Protein AF-A0A0B2VQC2-F1 (afdb_monomer_lite)

pLDDT: mean 72.59, std 21.67, range [23.05, 98.12]

Organism: Toxocara canis (NCBI:txid6265)

Foldseek 3Di:
DQDDPPPPDCPDPPPDDDDDDDDDDDDDDDDDDDDDDDDDDDDDDDDDDPDPDDPQDPLPFFKAWPDQVAAPPFDWDDDPNFTAGPVRDGDDPIDIAFWAWDDDVVLLVFKDWPPDWPPPVQWGDHDPITTHGFQIKTKMATDPQWHALDPVCQVVRMFMWGARGTSVHIAGDDPPPDDDDDSPRDPNDIFGWAFAQDPVPQAAAQKDWPDDQDPSQWHADPNTIIGGFQDKTKIAGDPQWAAQPVDQCRVVNIWIWTQRHDPQHTATPRVRHGPDGHGHIGHQKEAQLQVQAEPQKDWPDKDPQQVDSNDSHRDAQIKTKMFGHPQKAFPPPVQGGIWIWGMHSVYIATPVRHHADSNDHTDIDGHDDDADVVPRCVPHDDPPPPPDDPVPPDD

Radius of gyration: 39.97 Å; chains: 1; bounding box: 122×54×105 Å

Structure (mmCIF, N/CA/C/O backbone):
data_AF-A0A0B2VQC2-F1
#
_entry.id   AF-A0A0B2VQC2-F1
#
loop_
_atom_site.group_PDB
_atom_site.id
_atom_site.type_symbol
_atom_site.label_atom_id
_atom_site.label_alt_id
_atom_site.label_comp_id
_atom_site.label_asym_id
_atom_site.label_entity_id
_atom_site.label_seq_id
_atom_site.pdbx_PDB_ins_code
_atom_site.Cartn_x
_atom_site.Cartn_y
_atom_site.Cartn_z
_atom_site.occupancy
_atom_site.B_iso_or_equiv
_atom_site.auth_seq_id
_atom_site.auth_comp_id
_atom_site.auth_asym_id
_atom_site.auth_atom_id
_atom_site.pdbx_PDB_model_num
ATOM 1 N N . MET A 1 1 ? 40.693 -24.397 -49.768 1.00 46.53 1 MET A N 1
ATOM 2 C CA . MET A 1 1 ? 40.691 -25.346 -48.630 1.00 46.53 1 MET A CA 1
ATOM 3 C C . MET A 1 1 ? 39.804 -24.765 -47.538 1.00 46.53 1 MET A C 1
ATOM 5 O O . MET A 1 1 ? 39.709 -23.546 -47.478 1.00 46.53 1 MET A O 1
ATOM 9 N N . CYS A 1 2 ? 39.170 -25.588 -46.697 1.00 43.59 2 CYS A N 1
ATOM 10 C CA . CYS A 1 2 ? 38.550 -25.091 -45.464 1.00 43.59 2 CYS A CA 1
ATOM 11 C C . CYS A 1 2 ? 39.668 -24.850 -44.438 1.00 43.59 2 CYS A C 1
ATOM 13 O O . CYS A 1 2 ? 40.101 -25.791 -43.778 1.00 43.59 2 CYS A O 1
ATOM 15 N N . GLU A 1 3 ? 40.183 -23.622 -44.357 1.00 39.28 3 GLU A N 1
ATOM 16 C CA . GLU A 1 3 ? 41.076 -23.223 -43.261 1.00 39.28 3 GLU A CA 1
ATOM 17 C C . GLU A 1 3 ? 40.320 -23.218 -41.917 1.00 39.28 3 GLU A C 1
ATOM 19 O O . GLU A 1 3 ? 39.099 -23.009 -41.900 1.00 39.28 3 GLU A O 1
ATOM 24 N N . PRO A 1 4 ? 41.013 -23.434 -40.782 1.00 37.06 4 PRO A N 1
ATOM 25 C CA . PRO A 1 4 ? 40.400 -23.318 -39.466 1.00 37.06 4 PRO A CA 1
ATOM 26 C C . PRO A 1 4 ? 39.956 -21.874 -39.192 1.00 37.06 4 PRO A C 1
ATOM 28 O O . PRO A 1 4 ? 40.663 -20.909 -39.484 1.00 37.06 4 PRO A O 1
ATOM 31 N N . LEU A 1 5 ? 38.793 -21.721 -38.556 1.00 40.75 5 LEU A N 1
ATOM 32 C CA . LEU A 1 5 ? 38.150 -20.434 -38.242 1.00 40.75 5 LEU A CA 1
ATOM 33 C C . LEU A 1 5 ? 38.832 -19.659 -37.083 1.00 40.75 5 LEU A C 1
ATOM 35 O O . LEU A 1 5 ? 38.219 -18.825 -36.423 1.00 40.75 5 LEU A O 1
ATOM 39 N N . GLU A 1 6 ? 40.118 -19.916 -36.833 1.00 33.25 6 GLU A N 1
ATOM 40 C CA . GLU A 1 6 ? 40.865 -19.483 -35.642 1.00 33.25 6 GLU A CA 1
ATOM 41 C C . GLU A 1 6 ? 41.416 -18.049 -35.707 1.00 33.25 6 GLU A C 1
ATOM 43 O O . GLU A 1 6 ? 41.881 -17.521 -34.698 1.00 33.25 6 GLU A O 1
ATOM 48 N N . LYS A 1 7 ? 41.391 -17.386 -36.874 1.00 31.95 7 LYS A N 1
ATOM 49 C CA . LYS A 1 7 ? 42.066 -16.087 -37.078 1.00 31.95 7 LYS A CA 1
ATOM 50 C C . LYS A 1 7 ? 41.154 -14.938 -37.518 1.00 31.95 7 LYS A C 1
ATOM 52 O O . LYS A 1 7 ? 41.522 -14.187 -38.418 1.00 31.95 7 LYS A O 1
ATOM 57 N N . ARG A 1 8 ? 40.018 -14.755 -36.821 1.00 33.56 8 ARG A N 1
ATOM 58 C CA . ARG A 1 8 ? 39.469 -13.436 -36.385 1.00 33.56 8 ARG A CA 1
ATOM 59 C C . ARG A 1 8 ? 38.109 -13.558 -35.669 1.00 33.56 8 ARG A C 1
ATOM 61 O O . ARG A 1 8 ? 37.083 -13.192 -36.222 1.00 33.56 8 ARG A O 1
ATOM 68 N N . ILE A 1 9 ? 38.134 -14.016 -34.416 1.00 33.47 9 ILE A N 1
ATOM 69 C CA . ILE A 1 9 ? 37.363 -13.503 -33.259 1.00 33.47 9 ILE A CA 1
ATOM 70 C C . ILE A 1 9 ? 37.882 -14.282 -32.045 1.00 33.47 9 ILE A C 1
ATOM 72 O O . ILE A 1 9 ? 37.594 -15.464 -31.876 1.00 33.47 9 ILE A O 1
ATOM 76 N N . THR A 1 10 ? 38.698 -13.639 -31.208 1.00 26.30 10 THR A N 1
ATOM 77 C CA . THR A 1 10 ? 39.214 -14.270 -29.986 1.00 26.30 10 THR A CA 1
ATOM 78 C C . THR A 1 10 ? 38.143 -14.192 -28.906 1.00 26.30 10 THR A C 1
ATOM 80 O O . THR A 1 10 ? 38.109 -13.255 -28.110 1.00 26.30 10 THR A O 1
ATOM 83 N N . LEU A 1 11 ? 37.234 -15.166 -28.890 1.00 28.12 11 LEU A N 1
ATOM 84 C CA . LEU A 1 11 ? 36.237 -15.299 -27.832 1.00 28.12 11 LEU A CA 1
ATOM 85 C C . LEU A 1 11 ? 36.938 -15.886 -26.596 1.00 28.12 11 LEU A C 1
ATOM 87 O O . LEU A 1 11 ? 37.064 -17.101 -26.455 1.00 28.12 11 LEU A O 1
ATOM 91 N N . ILE A 1 12 ? 37.475 -15.005 -25.743 1.00 25.34 12 ILE A N 1
ATOM 92 C CA . ILE A 1 12 ? 38.303 -15.376 -24.586 1.00 25.34 12 ILE A CA 1
ATOM 93 C C . ILE A 1 12 ? 37.452 -16.129 -23.554 1.00 25.34 12 ILE A C 1
ATOM 95 O O . ILE A 1 12 ? 36.885 -15.544 -22.631 1.00 25.34 12 ILE A O 1
ATOM 99 N N . ARG A 1 13 ? 37.420 -17.461 -23.667 1.00 26.12 13 ARG A N 1
ATOM 100 C CA . ARG A 1 13 ? 37.120 -18.346 -22.539 1.00 26.12 13 ARG A CA 1
ATOM 101 C C . ARG A 1 13 ? 38.291 -18.297 -21.565 1.00 26.12 13 ARG A C 1
ATOM 103 O O . ARG A 1 13 ? 39.214 -19.102 -21.644 1.00 26.12 13 ARG A O 1
ATOM 110 N N . LEU A 1 14 ? 38.240 -17.348 -20.634 1.00 24.73 14 LEU A N 1
ATOM 111 C CA . LEU 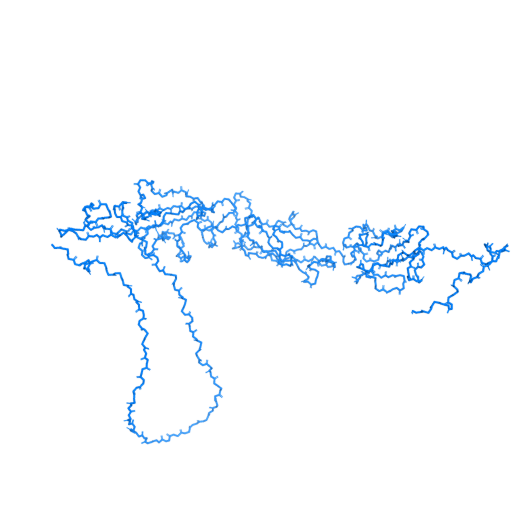A 1 14 ? 39.156 -17.275 -19.498 1.00 24.73 14 LEU A CA 1
ATOM 112 C C . LEU A 1 14 ? 38.754 -18.326 -18.446 1.00 24.73 14 LEU A C 1
ATOM 114 O O . LEU A 1 14 ? 38.288 -18.016 -17.353 1.00 24.73 14 LEU A O 1
ATOM 118 N N . SER A 1 15 ? 38.889 -19.604 -18.810 1.00 27.38 15 SER A N 1
ATOM 119 C CA . SER A 1 15 ? 38.710 -20.722 -17.887 1.00 27.38 15 SER A CA 1
ATOM 120 C C . SER A 1 15 ? 39.831 -20.696 -16.849 1.00 27.38 15 SER A C 1
ATOM 122 O O . SER A 1 15 ? 40.976 -21.025 -17.164 1.00 27.38 15 SER A O 1
ATOM 124 N N . LEU A 1 16 ? 39.501 -20.289 -15.621 1.00 26.41 16 LEU A N 1
ATOM 125 C CA . LEU A 1 16 ? 40.420 -20.267 -14.485 1.00 26.41 16 LEU A CA 1
ATOM 126 C C . LEU A 1 16 ? 40.946 -21.679 -14.192 1.00 26.41 16 LEU A C 1
ATOM 128 O O . LEU A 1 16 ? 40.259 -22.503 -13.591 1.00 26.41 16 LEU A O 1
ATOM 132 N N . ALA A 1 17 ? 42.182 -21.950 -14.609 1.00 27.72 17 ALA A N 1
ATOM 133 C CA . ALA A 1 17 ? 42.885 -23.171 -14.248 1.00 27.72 17 ALA A CA 1
ATOM 134 C C . ALA A 1 17 ? 43.242 -23.136 -12.753 1.00 27.72 17 ALA A C 1
ATOM 136 O O . ALA A 1 17 ? 43.967 -22.253 -12.291 1.00 27.72 17 ALA A O 1
ATOM 137 N N . THR A 1 18 ? 42.740 -24.106 -11.990 1.00 28.55 18 THR A N 1
ATOM 138 C CA . THR A 1 18 ? 43.023 -24.243 -10.557 1.00 28.55 18 THR A CA 1
ATOM 139 C C . THR A 1 18 ? 44.484 -24.636 -10.333 1.00 28.55 18 THR A C 1
ATOM 141 O O . THR A 1 18 ? 44.849 -25.804 -10.488 1.00 28.55 18 THR A O 1
ATOM 144 N N . PHE A 1 19 ? 45.327 -23.676 -9.948 1.00 25.75 19 PHE A N 1
ATOM 145 C CA . PHE A 1 19 ? 46.714 -23.949 -9.572 1.00 25.75 19 PHE A CA 1
ATOM 146 C C . PHE A 1 19 ? 46.778 -24.756 -8.268 1.00 25.75 19 PHE A C 1
ATOM 148 O O . PHE A 1 19 ? 46.495 -24.252 -7.182 1.00 25.75 19 PHE A O 1
ATOM 155 N N . SER A 1 20 ? 47.174 -26.025 -8.382 1.00 27.72 20 SER A N 1
ATOM 156 C CA . SER A 1 20 ? 47.435 -26.894 -7.235 1.00 27.72 20 SER A CA 1
ATOM 157 C C . SER A 1 20 ? 48.812 -26.577 -6.643 1.00 27.72 20 SER A C 1
ATOM 159 O O . SER A 1 20 ? 49.844 -26.880 -7.246 1.00 27.72 20 SER A O 1
ATOM 161 N N . ASN A 1 21 ? 48.835 -25.949 -5.465 1.00 27.73 21 ASN A N 1
ATOM 162 C CA . ASN A 1 21 ? 50.072 -25.601 -4.765 1.00 27.73 21 ASN A CA 1
ATOM 163 C C . ASN A 1 21 ? 50.772 -26.855 -4.219 1.00 27.73 21 ASN A C 1
ATOM 165 O O . ASN A 1 21 ? 50.458 -27.344 -3.134 1.00 27.73 21 ASN A O 1
ATOM 169 N N . ARG A 1 22 ? 51.771 -27.351 -4.955 1.00 29.45 22 ARG A N 1
ATOM 170 C CA . ARG A 1 22 ? 52.662 -28.427 -4.506 1.00 29.45 22 ARG A CA 1
ATOM 171 C C . ARG A 1 22 ? 53.913 -27.814 -3.868 1.00 29.45 22 ARG A C 1
ATOM 173 O O . ARG A 1 22 ? 54.792 -27.323 -4.568 1.00 29.45 22 ARG A O 1
ATOM 180 N N . ALA A 1 23 ? 53.973 -27.810 -2.538 1.00 29.50 23 ALA A N 1
ATOM 181 C CA . ALA A 1 23 ? 55.064 -27.179 -1.798 1.00 29.50 23 ALA A CA 1
ATOM 182 C C . ALA A 1 23 ? 56.398 -27.934 -1.967 1.00 29.50 23 ALA A C 1
ATOM 184 O O . ALA A 1 23 ? 56.504 -29.108 -1.610 1.00 29.50 23 ALA A O 1
ATOM 185 N N . SER A 1 24 ? 57.428 -27.232 -2.448 1.00 29.58 24 SER A N 1
ATOM 186 C CA . SER A 1 24 ? 58.813 -27.718 -2.513 1.00 29.58 24 SER A CA 1
ATOM 187 C C . SER A 1 24 ? 59.682 -27.013 -1.472 1.00 29.58 24 SER A C 1
ATOM 189 O O . SER A 1 24 ? 59.587 -25.804 -1.278 1.00 29.58 24 SER A O 1
ATOM 191 N N . ARG A 1 25 ? 60.538 -27.784 -0.793 1.00 30.53 25 ARG A N 1
ATOM 192 C CA . ARG A 1 25 ? 61.475 -27.293 0.231 1.00 30.53 25 ARG A CA 1
ATOM 193 C C . ARG A 1 25 ? 62.646 -26.530 -0.396 1.00 30.53 25 ARG A C 1
ATOM 195 O O . ARG A 1 25 ? 63.136 -26.956 -1.435 1.00 30.53 25 ARG A O 1
ATOM 202 N N . LEU A 1 26 ? 63.216 -25.574 0.342 1.00 28.75 26 LEU A N 1
ATOM 203 C CA . LEU A 1 26 ? 64.662 -25.291 0.342 1.00 28.75 26 LEU A CA 1
ATOM 204 C C . LEU A 1 26 ? 65.116 -24.756 1.721 1.00 28.75 26 LEU A C 1
ATOM 206 O O . LEU A 1 26 ? 64.278 -24.410 2.552 1.00 28.75 26 LEU A O 1
ATOM 210 N N . ARG A 1 27 ? 66.430 -24.771 1.993 1.00 28.73 27 ARG A N 1
ATOM 211 C CA . ARG A 1 27 ? 67.075 -24.453 3.290 1.00 28.73 27 ARG A CA 1
ATOM 212 C C . ARG A 1 27 ? 68.225 -23.452 3.108 1.00 28.73 27 ARG A C 1
ATOM 214 O O . ARG A 1 27 ? 69.089 -23.741 2.288 1.00 28.73 27 ARG A O 1
ATOM 221 N N . SER A 1 28 ? 68.311 -22.447 3.987 1.00 28.62 28 SER A N 1
ATOM 222 C CA . SER A 1 28 ? 69.537 -21.818 4.553 1.00 28.62 28 SER A CA 1
ATOM 223 C C . SER A 1 28 ? 69.089 -20.628 5.438 1.00 28.62 28 SER A C 1
ATOM 225 O O . SER A 1 28 ? 68.197 -19.900 5.019 1.00 28.62 28 SER A O 1
ATOM 227 N N . ASN A 1 29 ? 69.470 -20.452 6.714 1.00 28.27 29 ASN A N 1
ATOM 228 C CA . ASN A 1 29 ? 70.804 -20.174 7.294 1.00 28.27 29 ASN A CA 1
ATOM 229 C C . ASN A 1 29 ? 71.507 -18.986 6.595 1.00 28.27 29 ASN A C 1
ATOM 231 O O . ASN A 1 29 ? 71.679 -19.054 5.386 1.00 28.27 29 ASN A O 1
ATOM 235 N N . SER A 1 30 ? 71.986 -17.916 7.243 1.00 28.38 30 SER A N 1
ATOM 236 C CA . SER A 1 30 ? 71.897 -17.383 8.631 1.00 28.38 30 SER A CA 1
ATOM 237 C C . SER A 1 30 ? 72.201 -15.846 8.556 1.00 28.38 30 SER A C 1
ATOM 239 O O . SER A 1 30 ? 72.218 -15.332 7.442 1.00 28.38 30 SER A O 1
ATOM 241 N N . SER A 1 31 ? 72.383 -14.984 9.573 1.00 29.36 31 SER A N 1
ATOM 242 C CA . SER A 1 31 ? 72.732 -15.057 11.013 1.00 29.36 31 SER A CA 1
ATOM 243 C C . SER A 1 31 ? 72.153 -13.833 11.786 1.00 29.36 31 SER A C 1
ATOM 245 O O . SER A 1 31 ? 71.385 -13.064 11.218 1.00 29.36 31 SER A O 1
ATOM 247 N N . GLY A 1 32 ? 72.542 -13.626 13.057 1.00 25.83 32 GLY A N 1
ATOM 248 C CA . GLY A 1 32 ? 72.422 -12.349 13.805 1.00 25.83 32 GLY A CA 1
ATOM 249 C C . GLY A 1 32 ? 73.805 -11.865 14.302 1.00 25.83 32 GLY A C 1
ATOM 250 O O . GLY A 1 32 ? 74.789 -12.301 13.696 1.00 25.83 32 GLY A O 1
ATOM 251 N N . PRO A 1 33 ? 73.931 -11.093 15.412 1.00 42.84 33 PRO A N 1
ATOM 252 C CA . PRO A 1 33 ? 72.886 -10.532 16.296 1.00 42.84 33 PRO A CA 1
ATOM 253 C C . PRO A 1 33 ? 73.095 -9.037 16.699 1.00 42.84 33 PRO A C 1
ATOM 255 O O . PRO A 1 33 ? 74.080 -8.430 16.300 1.00 42.84 33 PRO A O 1
ATOM 258 N N . GLU A 1 34 ? 72.170 -8.462 17.493 1.00 30.25 34 GLU A N 1
ATOM 259 C CA . GLU A 1 34 ? 72.395 -7.726 18.777 1.00 30.25 34 GLU A CA 1
ATOM 260 C C . GLU A 1 34 ? 71.285 -6.699 19.143 1.00 30.25 34 GLU A C 1
ATOM 262 O O . GLU A 1 34 ? 70.706 -6.055 18.279 1.00 30.25 34 GLU A O 1
ATOM 267 N N . HIS A 1 35 ? 70.996 -6.624 20.456 1.00 28.98 35 HIS A N 1
ATOM 268 C CA . HIS A 1 35 ? 70.460 -5.539 21.320 1.00 28.98 35 HIS A CA 1
ATOM 269 C C . HIS A 1 35 ? 69.568 -4.379 20.771 1.00 28.98 35 HIS A C 1
ATOM 271 O O . HIS A 1 35 ? 69.872 -3.765 19.761 1.00 28.98 35 HIS A O 1
ATOM 277 N N . ALA A 1 36 ? 68.516 -3.902 21.471 1.00 27.64 36 ALA A N 1
ATOM 278 C CA . ALA A 1 36 ? 67.861 -4.346 22.719 1.00 27.64 36 ALA A CA 1
ATOM 279 C C . ALA A 1 36 ? 66.453 -3.710 22.931 1.00 27.64 36 ALA A C 1
ATOM 281 O O . ALA A 1 36 ? 66.134 -2.686 22.343 1.00 27.64 36 ALA A O 1
ATOM 282 N N . ALA A 1 37 ? 65.665 -4.325 23.829 1.00 26.16 37 ALA A N 1
ATOM 283 C CA . ALA A 1 37 ? 64.575 -3.788 24.674 1.00 26.16 37 ALA A CA 1
ATOM 284 C C . ALA A 1 37 ? 63.569 -2.724 24.147 1.00 26.16 37 ALA A C 1
ATOM 286 O O . ALA A 1 37 ? 63.896 -1.547 24.043 1.00 26.16 37 ALA A O 1
ATOM 287 N N . SER A 1 38 ? 62.276 -3.091 24.096 1.00 27.62 38 SER A N 1
ATOM 288 C CA . SER A 1 38 ? 61.231 -2.479 24.955 1.00 27.62 38 SER A CA 1
ATOM 289 C C . SER A 1 38 ? 59.932 -3.316 24.968 1.00 27.62 38 SER A C 1
ATOM 291 O O . SER A 1 38 ? 59.744 -4.181 24.115 1.00 27.62 38 SER A O 1
ATOM 293 N N . THR A 1 39 ? 59.045 -3.081 25.941 1.00 27.80 39 THR A N 1
ATOM 294 C CA . THR A 1 39 ? 57.808 -3.847 26.210 1.00 27.80 39 THR A CA 1
ATOM 295 C C . THR A 1 39 ? 56.524 -3.083 25.883 1.00 27.80 39 THR A C 1
ATOM 297 O O . THR A 1 39 ? 56.378 -1.936 26.302 1.00 27.80 39 THR A O 1
ATOM 300 N N . SER A 1 40 ? 55.537 -3.747 25.271 1.00 28.86 40 SER A N 1
ATOM 301 C CA . SER A 1 40 ? 54.116 -3.706 25.695 1.00 28.86 40 SER A CA 1
ATOM 302 C C . SER A 1 40 ? 53.237 -4.651 24.857 1.00 28.86 40 SER A C 1
ATOM 304 O O . SER A 1 40 ? 53.649 -5.144 23.806 1.00 28.86 40 SER A O 1
ATOM 306 N N . ASP A 1 41 ? 52.059 -4.964 25.392 1.00 29.11 41 ASP A N 1
ATOM 307 C CA . ASP A 1 41 ? 51.237 -6.123 25.038 1.00 29.11 41 ASP A CA 1
ATOM 308 C C . ASP A 1 41 ? 50.425 -6.006 23.735 1.00 29.11 41 ASP A C 1
ATOM 310 O O . ASP A 1 41 ? 49.948 -4.939 23.346 1.00 29.11 41 ASP A O 1
ATOM 314 N N . GLN A 1 42 ? 50.171 -7.159 23.107 1.00 29.03 42 GLN A N 1
ATOM 315 C CA . GLN A 1 42 ? 49.100 -7.316 22.116 1.00 29.03 42 GLN A CA 1
ATOM 316 C C . GLN A 1 42 ? 47.743 -7.500 22.812 1.00 29.03 42 GLN A C 1
ATOM 318 O O . GLN A 1 42 ? 47.654 -8.157 23.849 1.00 29.03 42 GLN A O 1
ATOM 323 N N . PRO A 1 43 ? 46.653 -7.052 22.172 1.00 29.67 43 PRO A N 1
ATOM 324 C CA . PRO A 1 43 ? 45.644 -8.041 21.764 1.00 29.67 43 PRO A CA 1
ATOM 325 C C . PRO A 1 43 ? 45.653 -8.309 20.254 1.00 29.67 43 PRO A C 1
ATOM 327 O O . PRO A 1 43 ? 45.940 -7.428 19.445 1.00 29.67 43 PRO A O 1
ATOM 330 N N . ALA A 1 44 ? 45.330 -9.541 19.856 1.00 26.09 44 ALA A N 1
ATOM 331 C CA . ALA A 1 44 ? 45.391 -9.961 18.458 1.00 26.09 44 ALA A CA 1
ATOM 332 C C . ALA A 1 44 ? 44.229 -9.407 17.608 1.00 26.09 44 ALA A C 1
ATOM 334 O O . ALA A 1 44 ? 43.056 -9.578 17.939 1.00 26.09 44 ALA A O 1
ATOM 335 N N . LEU A 1 45 ? 44.562 -8.828 16.451 1.00 27.38 45 LEU A N 1
ATOM 336 C CA . LEU A 1 45 ? 43.614 -8.539 15.372 1.00 27.38 45 LEU A CA 1
ATOM 337 C C . LEU A 1 45 ? 43.315 -9.829 14.580 1.00 27.38 45 LEU A C 1
ATOM 339 O O . LEU A 1 45 ? 44.248 -10.401 14.010 1.00 27.38 45 LEU A O 1
ATOM 343 N N . PRO A 1 46 ? 42.051 -10.286 14.479 1.00 30.42 46 PRO A N 1
ATOM 344 C CA . PRO A 1 46 ? 41.702 -11.420 13.629 1.00 30.42 46 PRO A CA 1
ATOM 345 C C . PRO A 1 46 ? 41.783 -11.015 12.151 1.00 30.42 46 PRO A C 1
ATOM 347 O O . PRO A 1 46 ? 40.963 -10.247 11.643 1.00 30.42 46 PRO A O 1
ATOM 350 N N . SER A 1 47 ? 42.789 -11.533 11.449 1.00 27.31 47 SER A N 1
ATOM 351 C CA . SER A 1 47 ? 42.942 -11.356 10.007 1.00 27.31 47 SER A CA 1
ATOM 352 C C . SER A 1 47 ? 41.954 -12.231 9.220 1.00 27.31 47 SER A C 1
ATOM 354 O O . SER A 1 47 ? 41.509 -13.277 9.685 1.00 27.31 47 SER A O 1
ATOM 356 N N . GLY A 1 48 ? 41.627 -11.815 7.991 1.00 28.59 48 GLY A N 1
ATOM 357 C CA . GLY A 1 48 ? 40.968 -12.692 7.017 1.00 28.59 48 GLY A CA 1
ATOM 358 C C . GLY A 1 48 ? 39.438 -12.768 7.074 1.00 28.59 48 GLY A C 1
ATOM 359 O O . GLY A 1 48 ? 38.878 -13.858 7.158 1.00 28.59 48 GLY A O 1
ATOM 360 N N . ARG A 1 49 ? 38.735 -11.644 6.859 1.00 25.69 49 ARG A N 1
ATOM 361 C CA . ARG A 1 49 ? 37.460 -11.737 6.122 1.00 25.69 49 ARG A CA 1
ATOM 362 C C . ARG A 1 49 ? 37.788 -12.019 4.651 1.00 25.69 49 ARG A C 1
ATOM 364 O O . ARG A 1 49 ? 38.476 -11.189 4.054 1.00 25.69 49 ARG A O 1
ATOM 371 N N . PRO A 1 50 ? 37.304 -13.112 4.036 1.00 25.23 50 PRO A N 1
ATOM 372 C CA . PRO A 1 50 ? 37.361 -13.234 2.589 1.00 25.23 50 PRO A CA 1
ATOM 373 C C . PRO A 1 50 ? 36.460 -12.154 1.987 1.00 25.23 50 PRO A C 1
ATOM 375 O O . PRO A 1 50 ? 35.264 -12.094 2.280 1.00 25.23 50 PRO A O 1
ATOM 378 N N . THR A 1 51 ? 37.020 -11.290 1.142 1.00 26.98 51 THR A N 1
ATOM 379 C CA . THR A 1 51 ? 36.216 -10.443 0.263 1.00 26.98 51 THR A CA 1
ATOM 380 C C . THR A 1 51 ? 35.434 -11.355 -0.671 1.00 26.98 51 THR A C 1
ATOM 382 O O . THR A 1 51 ? 35.991 -11.961 -1.585 1.00 26.98 51 THR A O 1
ATOM 385 N N . SER A 1 52 ? 34.128 -11.464 -0.432 1.00 23.84 52 SER A N 1
ATOM 386 C CA . SER A 1 52 ? 33.205 -12.096 -1.364 1.00 23.84 52 SER A CA 1
ATOM 387 C C . SER A 1 52 ? 33.223 -11.299 -2.665 1.00 23.84 52 SER A C 1
ATOM 389 O O . SER A 1 52 ? 32.561 -10.263 -2.771 1.00 23.84 52 SER A O 1
ATOM 391 N N . PHE A 1 53 ? 34.003 -11.761 -3.643 1.00 25.62 53 PHE A N 1
ATOM 392 C CA . PHE A 1 53 ? 33.903 -11.258 -5.003 1.00 25.62 53 PHE A CA 1
ATOM 393 C C . PHE A 1 53 ? 32.464 -11.482 -5.452 1.00 25.62 53 PHE A C 1
ATOM 395 O O . PHE A 1 53 ? 32.023 -12.622 -5.604 1.00 25.62 53 PHE A O 1
ATOM 402 N N . LEU A 1 54 ? 31.726 -10.384 -5.620 1.00 27.52 54 LEU A N 1
ATOM 403 C CA . LEU A 1 54 ? 30.441 -10.416 -6.294 1.00 27.52 54 LEU A CA 1
ATOM 404 C C . LEU A 1 54 ? 30.699 -11.019 -7.672 1.00 27.52 54 LEU A C 1
ATOM 406 O O . LEU A 1 54 ? 31.441 -10.444 -8.472 1.00 27.52 54 LEU A O 1
ATOM 410 N N . ALA A 1 55 ? 30.123 -12.192 -7.925 1.00 23.05 55 ALA A N 1
ATOM 411 C CA . ALA A 1 55 ? 30.109 -12.750 -9.261 1.00 23.05 55 ALA A CA 1
ATOM 412 C C . ALA A 1 55 ? 29.372 -11.743 -10.147 1.00 23.05 55 ALA A C 1
ATOM 414 O O . ALA A 1 55 ? 28.164 -11.543 -9.997 1.00 23.05 55 ALA A O 1
ATOM 415 N N . TYR A 1 56 ? 30.112 -11.072 -11.032 1.00 28.66 56 TYR A N 1
ATOM 416 C CA . TYR A 1 56 ? 29.497 -10.292 -12.096 1.00 28.66 56 TYR A CA 1
ATOM 417 C C . TYR A 1 56 ? 28.547 -11.235 -12.848 1.00 28.66 56 TYR A C 1
ATOM 419 O O . TYR A 1 56 ? 28.971 -12.349 -13.177 1.00 28.66 56 TYR A O 1
ATOM 427 N N . PRO A 1 57 ? 27.285 -10.843 -13.104 1.00 33.53 57 PRO A N 1
ATOM 428 C CA . PRO A 1 57 ? 26.411 -11.649 -13.947 1.00 33.53 57 PRO A CA 1
ATOM 429 C C . PRO A 1 57 ? 27.118 -11.868 -15.285 1.00 33.53 57 PRO A C 1
ATOM 431 O O . PRO A 1 57 ? 27.728 -10.929 -15.806 1.00 33.53 57 PRO A O 1
ATOM 434 N N . GLU A 1 58 ? 27.090 -13.100 -15.807 1.00 33.06 58 GLU A N 1
ATOM 435 C CA . GLU A 1 58 ? 27.843 -13.443 -17.016 1.00 33.06 58 GLU A CA 1
ATOM 436 C C . GLU A 1 58 ? 27.536 -12.432 -18.122 1.00 33.06 58 GLU A C 1
ATOM 438 O O . GLU A 1 58 ? 26.374 -12.241 -18.500 1.00 33.06 58 GLU A O 1
ATOM 443 N N . ALA A 1 59 ? 28.588 -11.755 -18.600 1.00 36.25 59 ALA A N 1
ATOM 444 C CA . ALA A 1 59 ? 28.482 -10.665 -19.558 1.00 36.25 59 ALA A CA 1
ATOM 445 C C . ALA A 1 59 ? 27.888 -11.204 -20.862 1.00 36.25 59 ALA A C 1
ATOM 447 O O . ALA A 1 59 ? 28.588 -11.736 -21.723 1.00 36.25 59 ALA A O 1
ATOM 448 N N . SER A 1 60 ? 26.565 -11.111 -20.965 1.00 47.09 60 SER A N 1
ATOM 449 C CA . SER A 1 60 ? 25.786 -11.738 -22.021 1.00 47.09 60 SER A CA 1
ATOM 450 C C . SER A 1 60 ? 26.122 -11.041 -23.330 1.00 47.09 60 SER A C 1
ATOM 452 O O . SER A 1 60 ? 25.683 -9.924 -23.569 1.00 47.09 60 SER A O 1
ATOM 454 N N . PHE A 1 61 ? 26.961 -11.671 -24.151 1.00 54.75 61 PHE A N 1
ATOM 455 C CA . PHE A 1 61 ? 27.500 -11.073 -25.369 1.00 54.75 61 PHE A CA 1
ATOM 456 C C . PHE A 1 61 ? 26.388 -10.870 -26.410 1.00 54.75 61 PHE A C 1
ATOM 458 O O . PHE A 1 61 ? 26.005 -11.794 -27.129 1.00 54.75 61 PHE A O 1
ATOM 465 N N . VAL A 1 62 ? 25.862 -9.647 -26.494 1.00 68.94 62 VAL A N 1
ATOM 466 C CA . VAL A 1 62 ? 24.678 -9.316 -27.289 1.00 68.94 62 VAL A CA 1
ATOM 467 C C . VAL A 1 62 ? 25.064 -9.075 -28.759 1.00 68.94 62 VAL A C 1
ATOM 469 O O . VAL A 1 62 ? 25.382 -7.960 -29.187 1.00 68.94 62 VAL A O 1
ATOM 472 N N . TYR A 1 63 ? 25.064 -10.161 -29.538 1.00 69.44 63 TYR A N 1
ATOM 473 C CA . TYR A 1 63 ? 25.358 -10.183 -30.975 1.00 69.44 63 TYR A CA 1
ATOM 474 C C . TYR A 1 63 ? 24.262 -10.907 -31.773 1.00 69.44 63 TYR A C 1
ATOM 476 O O . TYR A 1 63 ? 23.583 -11.808 -31.274 1.00 69.44 63 TYR A O 1
ATOM 484 N N . TYR A 1 64 ? 24.131 -10.537 -33.044 1.00 72.62 64 TYR A N 1
ATOM 485 C CA . TYR A 1 64 ? 23.245 -11.167 -34.025 1.00 72.62 64 TYR A CA 1
ATOM 486 C C . TYR A 1 64 ? 23.981 -11.368 -35.360 1.00 72.62 64 TYR A C 1
ATOM 488 O O . TYR A 1 64 ? 25.045 -10.784 -35.574 1.00 72.62 64 TYR A O 1
ATOM 496 N N . PHE A 1 65 ? 23.439 -12.188 -36.261 1.00 70.31 65 PHE A N 1
ATOM 497 C CA . PHE A 1 65 ? 24.027 -12.414 -37.585 1.00 70.31 65 PHE A CA 1
ATOM 498 C C . PHE A 1 65 ? 23.511 -11.403 -38.617 1.00 70.31 65 PHE A C 1
ATOM 500 O O . PHE A 1 65 ? 22.322 -11.098 -38.659 1.00 70.31 65 PHE A O 1
ATOM 507 N N . GLU A 1 66 ? 24.404 -10.899 -39.474 1.00 68.81 66 GLU A N 1
ATOM 508 C CA . GLU A 1 66 ? 24.058 -9.952 -40.549 1.00 68.81 66 GLU A CA 1
ATOM 509 C C . GLU A 1 66 ? 23.028 -10.532 -41.545 1.00 68.81 66 GLU A C 1
ATOM 511 O O . GLU A 1 66 ? 22.180 -9.788 -42.037 1.00 68.81 66 GLU A O 1
ATOM 516 N N . ASN A 1 67 ? 23.032 -11.856 -41.770 1.00 64.62 67 ASN A N 1
ATOM 517 C CA . ASN A 1 67 ? 21.917 -12.583 -42.388 1.00 64.62 67 ASN A CA 1
ATOM 518 C C . ASN A 1 67 ? 21.026 -13.224 -41.299 1.00 64.62 67 ASN A C 1
ATOM 520 O O . ASN A 1 67 ? 21.511 -13.998 -40.475 1.00 64.62 67 ASN A O 1
ATOM 524 N N . GLY A 1 68 ? 19.721 -12.935 -41.335 1.00 60.94 68 GLY A N 1
ATOM 525 C CA . GLY A 1 68 ? 18.712 -13.439 -40.396 1.00 60.94 68 GLY A CA 1
ATOM 526 C C . GLY A 1 68 ? 18.291 -14.905 -40.570 1.00 60.94 68 GLY A C 1
ATOM 527 O O . GLY A 1 68 ? 17.506 -15.381 -39.750 1.00 60.94 68 GLY A O 1
ATOM 528 N N . ASP A 1 69 ? 18.796 -15.611 -41.588 1.00 62.50 69 ASP A N 1
ATOM 529 C CA . ASP A 1 69 ? 18.652 -17.072 -41.721 1.00 62.50 69 ASP A CA 1
ATOM 530 C C . ASP A 1 69 ? 19.550 -17.844 -40.731 1.00 62.50 69 ASP A C 1
ATOM 532 O O . ASP A 1 69 ? 19.325 -19.024 -40.461 1.00 62.50 69 ASP A O 1
ATOM 536 N N . TYR A 1 70 ? 20.570 -17.180 -40.175 1.00 65.00 70 TYR A N 1
ATOM 537 C CA . TYR A 1 70 ? 21.558 -17.786 -39.286 1.00 65.00 70 TYR A CA 1
ATOM 538 C C . TYR A 1 70 ? 21.127 -17.725 -37.817 1.00 65.00 70 TYR A C 1
ATOM 540 O O . TYR A 1 70 ? 20.508 -16.760 -37.357 1.00 65.00 70 TYR A O 1
ATOM 548 N N . THR A 1 71 ? 21.503 -18.743 -37.041 1.00 65.25 71 THR A N 1
ATOM 549 C CA . THR A 1 71 ? 21.164 -18.831 -35.610 1.00 65.25 71 THR A CA 1
ATOM 550 C C . THR A 1 71 ? 22.353 -19.268 -34.754 1.00 65.25 71 THR A C 1
ATOM 552 O O . THR A 1 71 ? 23.256 -19.973 -35.206 1.00 65.25 71 THR A O 1
ATOM 555 N N . ASN A 1 72 ? 22.391 -18.822 -33.496 1.00 66.44 72 ASN A N 1
ATOM 556 C CA . ASN A 1 72 ? 23.459 -19.194 -32.571 1.00 66.44 72 ASN A CA 1
ATOM 557 C C . ASN A 1 72 ? 23.469 -20.717 -32.337 1.00 66.44 72 ASN A C 1
ATOM 559 O O . ASN A 1 72 ? 22.433 -21.303 -32.032 1.00 66.44 72 ASN A O 1
ATOM 563 N N . GLY A 1 73 ? 24.638 -21.348 -32.471 1.00 66.44 73 GLY A N 1
ATOM 564 C CA . GLY A 1 73 ? 24.786 -22.808 -32.414 1.00 66.44 73 GLY A CA 1
ATOM 565 C C . GLY A 1 73 ? 24.535 -23.550 -33.737 1.00 66.44 73 GLY A C 1
ATOM 566 O O . GLY A 1 73 ? 24.551 -24.779 -33.740 1.00 66.44 73 GLY A O 1
ATOM 567 N N . GLN A 1 74 ? 24.330 -22.847 -34.859 1.00 69.19 74 GLN A N 1
ATOM 568 C CA . GLN A 1 74 ? 24.203 -23.460 -36.187 1.00 69.19 74 GLN A CA 1
ATOM 569 C C . GLN A 1 74 ? 25.420 -24.330 -36.545 1.00 69.19 74 GLN A C 1
ATOM 571 O O . GLN A 1 74 ? 26.567 -23.887 -36.503 1.00 69.19 74 GLN A O 1
ATOM 576 N N . ILE A 1 75 ? 25.151 -25.572 -36.954 1.00 70.56 75 ILE A N 1
ATOM 577 C CA . ILE A 1 75 ? 26.175 -26.525 -37.397 1.00 70.56 75 ILE A CA 1
ATOM 578 C C . ILE A 1 75 ? 26.484 -26.278 -38.878 1.00 70.56 75 ILE A C 1
ATOM 580 O O . ILE A 1 75 ? 25.577 -26.297 -39.713 1.00 70.56 75 ILE A O 1
ATOM 584 N N . LEU A 1 76 ? 27.767 -26.094 -39.200 1.00 73.94 76 LEU A N 1
ATOM 585 C CA . LEU A 1 76 ? 28.273 -25.993 -40.570 1.00 73.94 76 LEU A CA 1
ATOM 586 C C . LEU A 1 76 ? 29.141 -27.210 -40.915 1.00 73.94 76 LEU A C 1
ATOM 588 O O . LEU A 1 76 ? 29.998 -27.617 -40.133 1.00 73.94 76 LEU A O 1
ATOM 592 N N . THR A 1 77 ? 28.953 -27.763 -42.112 1.00 77.69 77 THR A N 1
ATOM 593 C CA . THR A 1 77 ? 29.721 -28.903 -42.637 1.00 77.69 77 THR A CA 1
ATOM 594 C C . THR A 1 77 ? 30.637 -28.432 -43.763 1.00 77.69 77 THR A C 1
ATOM 596 O O . THR A 1 77 ? 30.160 -27.839 -44.727 1.00 77.69 77 THR A O 1
ATOM 599 N N . CYS A 1 78 ? 31.943 -28.705 -43.698 1.00 78.88 78 CYS A N 1
ATOM 600 C CA . CYS A 1 78 ? 32.824 -28.484 -44.850 1.00 78.88 78 CYS A CA 1
ATOM 601 C C . CYS A 1 78 ? 32.622 -29.604 -45.890 1.00 78.88 78 CYS A C 1
ATOM 603 O O . CYS A 1 78 ? 32.832 -30.780 -45.592 1.00 78.88 78 CYS A O 1
ATOM 605 N N . ARG A 1 79 ? 32.241 -29.247 -47.122 1.00 80.12 79 ARG A N 1
ATOM 606 C CA . ARG A 1 79 ? 32.130 -30.149 -48.284 1.00 80.12 79 ARG A CA 1
ATOM 607 C C . ARG A 1 79 ? 32.787 -29.502 -49.499 1.00 80.12 79 ARG A C 1
ATOM 609 O O . ARG A 1 79 ? 32.562 -28.328 -49.775 1.00 80.12 79 ARG A O 1
ATOM 616 N N . HIS A 1 80 ? 33.621 -30.254 -50.220 1.00 83.25 80 HIS A N 1
ATOM 617 C CA . HIS A 1 80 ? 34.361 -29.770 -51.400 1.00 83.25 80 HIS A CA 1
ATOM 618 C C . HIS A 1 80 ? 35.118 -28.440 -51.170 1.00 83.25 80 HIS A C 1
ATOM 620 O O . HIS A 1 80 ? 35.186 -27.580 -52.045 1.00 83.25 80 HIS A O 1
ATOM 626 N N . GLY A 1 81 ? 35.672 -28.251 -49.964 1.00 78.75 81 GLY A N 1
ATOM 627 C CA . GLY A 1 81 ? 36.419 -27.044 -49.593 1.00 78.75 81 GLY A CA 1
ATOM 628 C C . GLY A 1 81 ? 35.570 -25.790 -49.343 1.00 78.75 81 GLY A C 1
ATOM 629 O O . GLY A 1 81 ? 36.146 -24.708 -49.252 1.00 78.75 81 GLY A O 1
ATOM 630 N N . LYS A 1 82 ? 34.243 -25.932 -49.231 1.00 80.81 82 LYS A N 1
ATOM 631 C CA . LYS A 1 82 ? 33.262 -24.878 -48.932 1.00 80.81 82 LYS A CA 1
ATOM 632 C C . LYS A 1 82 ? 32.480 -25.240 -47.664 1.00 80.81 82 LYS A C 1
ATOM 634 O O . LYS A 1 82 ? 32.182 -26.414 -47.446 1.00 80.81 82 LYS A O 1
ATOM 639 N N . TRP A 1 83 ? 32.120 -24.256 -46.844 1.00 78.62 83 TRP A N 1
ATOM 640 C CA . TRP A 1 83 ? 31.208 -24.466 -45.713 1.00 78.62 83 TRP A CA 1
ATOM 641 C C . TRP A 1 83 ? 29.758 -24.558 -46.205 1.00 78.62 83 TRP A C 1
ATOM 643 O O . TRP A 1 83 ? 29.376 -23.855 -47.140 1.00 78.62 83 TRP A O 1
ATOM 653 N N . ARG A 1 84 ? 28.956 -25.439 -45.599 1.00 78.69 84 ARG A N 1
ATOM 654 C CA . ARG A 1 84 ? 27.536 -25.639 -45.922 1.00 78.69 84 ARG A CA 1
ATOM 655 C C . ARG A 1 84 ? 26.671 -25.740 -44.673 1.00 78.69 84 ARG A C 1
ATOM 657 O O . ARG A 1 84 ? 27.129 -26.267 -43.659 1.00 78.69 84 ARG A O 1
ATOM 664 N N . ASN A 1 85 ? 25.432 -25.261 -44.747 1.00 72.50 85 ASN A N 1
ATOM 665 C CA . ASN A 1 85 ? 24.454 -25.395 -43.663 1.00 72.50 85 ASN A CA 1
ATOM 666 C C . ASN A 1 85 ? 23.745 -26.765 -43.666 1.00 72.50 85 ASN A C 1
ATOM 668 O O . ASN A 1 85 ? 24.050 -27.650 -44.466 1.00 72.50 85 ASN A O 1
ATOM 672 N N . GLN A 1 86 ? 22.773 -26.932 -42.764 1.00 72.56 86 GLN A N 1
ATOM 673 C CA . GLN A 1 86 ? 21.971 -28.155 -42.614 1.00 72.56 86 GLN A CA 1
ATOM 674 C C . GLN A 1 86 ? 21.068 -28.470 -43.827 1.00 72.56 86 GLN A C 1
ATOM 676 O O . GLN A 1 86 ? 20.558 -29.582 -43.930 1.00 72.56 86 GLN A O 1
ATOM 681 N N . HIS A 1 87 ? 20.907 -27.529 -44.763 1.00 74.62 87 HIS A N 1
ATOM 682 C CA . HIS A 1 87 ? 20.183 -27.693 -46.029 1.00 74.62 87 HIS A CA 1
ATOM 683 C C . HIS A 1 87 ? 21.131 -27.838 -47.241 1.00 74.62 87 HIS A C 1
ATOM 685 O O . HIS A 1 87 ? 20.701 -27.701 -48.382 1.00 74.62 87 HIS A O 1
ATOM 691 N N . ASP A 1 88 ? 22.424 -28.096 -46.997 1.00 75.31 88 ASP A N 1
ATOM 692 C CA . ASP A 1 88 ? 23.513 -28.186 -47.988 1.00 75.31 88 ASP A CA 1
ATOM 693 C C . ASP A 1 88 ? 23.712 -26.929 -48.868 1.00 75.31 88 ASP A C 1
ATOM 695 O O . ASP A 1 88 ? 24.403 -26.970 -49.887 1.00 75.31 88 ASP A O 1
ATOM 699 N N . VAL A 1 89 ? 23.173 -25.775 -48.461 1.00 75.44 89 VAL A N 1
ATOM 700 C CA . VAL A 1 89 ? 23.454 -24.490 -49.122 1.00 75.44 89 VAL A CA 1
ATOM 701 C C . VAL A 1 89 ? 24.880 -24.059 -48.783 1.00 75.44 89 VAL A C 1
ATOM 703 O O . VAL A 1 89 ? 25.324 -24.217 -47.647 1.00 75.44 89 VAL A O 1
ATOM 706 N N . GLU A 1 90 ? 25.607 -23.524 -49.766 1.00 77.69 90 GLU A N 1
ATOM 707 C CA . GLU A 1 90 ? 26.954 -22.980 -49.575 1.00 77.69 90 GLU A CA 1
ATOM 708 C C . GLU A 1 90 ? 26.924 -21.660 -48.801 1.00 77.69 90 GLU A C 1
ATOM 710 O O . GLU A 1 90 ? 26.409 -20.655 -49.288 1.00 77.69 90 GLU A O 1
ATOM 715 N N . GLU A 1 91 ? 27.537 -21.667 -47.621 1.00 69.75 91 GLU A N 1
ATOM 716 C CA . GLU A 1 91 ? 27.549 -20.534 -46.704 1.00 69.75 91 GLU A CA 1
ATOM 717 C C . GLU A 1 91 ? 28.863 -19.757 -46.793 1.00 69.75 91 GLU A C 1
ATOM 719 O O . GLU A 1 91 ? 29.965 -20.317 -46.773 1.00 69.75 91 GLU A O 1
ATOM 724 N N . LYS A 1 92 ? 28.741 -18.430 -46.846 1.00 65.56 92 LYS A N 1
ATOM 725 C CA . LYS A 1 92 ? 29.868 -17.503 -46.683 1.00 65.56 92 LYS A CA 1
ATOM 726 C C . LYS A 1 92 ? 30.072 -17.222 -45.186 1.00 65.56 92 LYS A C 1
ATOM 728 O O . LYS A 1 92 ? 29.132 -17.394 -44.416 1.00 65.56 92 LYS A O 1
ATOM 733 N N . PRO A 1 93 ? 31.260 -16.770 -44.741 1.00 61.44 93 PRO A N 1
ATOM 734 C CA . PRO A 1 93 ? 31.480 -16.435 -43.334 1.00 61.44 93 PRO A CA 1
ATOM 735 C C . PRO A 1 93 ? 30.502 -15.350 -42.856 1.00 61.44 93 PRO A C 1
ATOM 737 O O . PRO A 1 93 ? 30.642 -14.178 -43.211 1.00 61.44 93 PRO A O 1
ATOM 740 N N . ALA A 1 94 ? 29.497 -15.743 -42.072 1.00 63.66 94 ALA A N 1
ATOM 741 C CA . ALA A 1 94 ? 28.497 -14.820 -41.559 1.00 63.66 94 ALA A CA 1
ATOM 742 C C . ALA A 1 94 ? 29.100 -13.900 -40.497 1.00 63.66 94 ALA A C 1
ATOM 744 O O . ALA A 1 94 ? 29.799 -14.328 -39.578 1.00 63.66 94 ALA A O 1
ATOM 745 N N . LYS A 1 95 ? 28.814 -12.609 -40.629 1.00 70.94 95 LYS A N 1
ATOM 746 C CA . LYS A 1 95 ? 29.359 -11.572 -39.763 1.00 70.94 95 LYS A CA 1
ATOM 747 C C . LYS A 1 95 ? 28.471 -11.391 -38.535 1.00 70.94 95 LYS A C 1
ATOM 749 O O . LYS A 1 95 ? 27.298 -11.031 -38.653 1.00 70.94 95 LYS A O 1
ATOM 754 N N . CYS A 1 96 ? 29.049 -11.603 -37.357 1.00 74.81 96 CYS A N 1
ATOM 755 C CA . CYS A 1 96 ? 28.418 -11.250 -36.090 1.00 74.81 96 CYS A CA 1
ATOM 756 C C . CYS A 1 96 ? 28.462 -9.728 -35.900 1.00 74.81 96 CYS A C 1
ATOM 758 O O . CYS A 1 96 ? 29.536 -9.126 -35.868 1.00 74.81 96 CYS A O 1
ATOM 760 N N . MET A 1 97 ? 27.294 -9.112 -35.754 1.00 81.69 97 MET A N 1
ATOM 761 C CA . MET A 1 97 ? 27.115 -7.677 -35.558 1.00 81.69 97 MET A CA 1
ATOM 762 C C . MET A 1 97 ? 26.687 -7.393 -34.109 1.00 81.69 97 MET A C 1
ATOM 764 O O . MET A 1 97 ? 25.859 -8.131 -33.566 1.00 81.69 97 MET A O 1
ATOM 768 N N . PRO A 1 98 ? 27.240 -6.359 -33.446 1.00 82.38 98 PRO A N 1
ATOM 769 C CA . PRO A 1 98 ? 26.813 -5.979 -32.106 1.00 82.38 98 PRO A CA 1
ATOM 770 C C . PRO A 1 98 ? 25.408 -5.373 -32.161 1.00 82.38 98 PRO A C 1
ATOM 772 O O . PRO A 1 98 ? 25.114 -4.509 -32.992 1.00 82.38 98 PRO A O 1
ATOM 775 N N . GLY A 1 99 ? 24.540 -5.804 -31.253 1.00 83.69 99 GLY A N 1
ATOM 776 C CA . GLY A 1 99 ? 23.173 -5.304 -31.154 1.00 83.69 99 GLY A CA 1
ATOM 777 C C . GLY A 1 99 ? 22.605 -5.474 -29.758 1.00 83.69 99 GLY A C 1
ATOM 778 O O . GLY A 1 99 ? 23.303 -5.907 -28.852 1.00 83.69 99 GLY A O 1
ATOM 779 N N . CYS A 1 100 ? 21.340 -5.125 -29.571 1.00 84.62 100 CYS A N 1
ATOM 780 C CA . CYS A 1 100 ? 20.676 -5.176 -28.273 1.00 84.62 100 CYS A CA 1
ATOM 781 C C . CYS A 1 100 ? 19.360 -5.918 -28.397 1.00 84.62 100 CYS A C 1
ATOM 783 O O . CYS A 1 100 ? 18.600 -5.653 -29.329 1.00 84.62 100 CYS A O 1
ATOM 785 N N . GLU A 1 101 ? 19.090 -6.833 -27.469 1.00 84.31 101 GLU A N 1
ATOM 786 C CA . GLU A 1 101 ? 17.856 -7.608 -27.500 1.00 84.31 101 GLU A CA 1
ATOM 787 C C . GLU A 1 101 ? 16.633 -6.678 -27.442 1.00 84.31 101 GLU A C 1
ATOM 789 O O . GLU A 1 101 ? 16.587 -5.693 -26.692 1.00 84.31 101 GLU A O 1
ATOM 794 N N . ALA A 1 102 ? 15.668 -6.954 -28.314 1.00 83.31 102 ALA A N 1
ATOM 795 C CA . ALA A 1 102 ? 14.431 -6.213 -28.421 1.00 83.31 102 ALA A CA 1
ATOM 796 C C . ALA A 1 102 ? 13.509 -6.600 -27.267 1.00 83.31 102 ALA A C 1
ATOM 798 O O . ALA A 1 102 ? 13.067 -7.744 -27.194 1.00 83.31 102 ALA A O 1
ATOM 799 N N . LEU A 1 103 ? 13.205 -5.629 -26.401 1.00 83.06 103 LEU A N 1
ATOM 800 C CA . LEU A 1 103 ? 12.371 -5.861 -25.226 1.00 83.06 103 LEU A CA 1
ATOM 801 C C . LEU A 1 103 ? 11.016 -6.454 -25.615 1.00 83.06 103 LEU A C 1
ATOM 803 O O . LEU A 1 103 ? 10.325 -5.961 -26.515 1.00 83.06 103 LEU A O 1
ATOM 807 N N . THR A 1 104 ? 10.648 -7.505 -24.899 1.00 82.06 104 THR A N 1
ATOM 808 C CA . THR A 1 104 ? 9.359 -8.183 -25.026 1.00 82.06 104 THR A CA 1
ATOM 809 C C . THR A 1 104 ? 8.205 -7.318 -24.506 1.00 82.06 104 THR A C 1
ATOM 811 O O . THR A 1 104 ? 8.399 -6.295 -23.842 1.00 82.06 104 THR A O 1
ATOM 814 N N . ALA A 1 105 ? 6.965 -7.729 -24.794 1.00 82.50 105 ALA A N 1
ATOM 815 C CA . ALA A 1 105 ? 5.780 -7.078 -24.232 1.00 82.50 105 ALA A CA 1
ATOM 816 C C . ALA A 1 105 ? 5.753 -7.160 -22.693 1.00 82.50 105 ALA A C 1
ATOM 818 O O . ALA A 1 105 ? 5.315 -6.207 -22.045 1.00 82.50 105 ALA A O 1
ATOM 819 N N . ASP A 1 106 ? 6.274 -8.256 -22.133 1.00 84.56 106 ASP A N 1
ATOM 820 C CA . ASP A 1 106 ? 6.314 -8.526 -20.696 1.00 84.56 106 ASP A CA 1
ATOM 821 C C . ASP A 1 106 ? 7.417 -7.728 -19.987 1.00 84.56 106 ASP A C 1
ATOM 823 O O . ASP A 1 106 ? 7.191 -7.174 -18.917 1.00 84.56 106 ASP A O 1
ATOM 827 N N . GLU A 1 107 ? 8.587 -7.540 -20.603 1.00 83.81 107 GLU A N 1
ATOM 828 C CA . GLU A 1 107 ? 9.589 -6.593 -20.083 1.00 83.81 107 GLU A CA 1
ATOM 829 C C . GLU A 1 107 ? 9.095 -5.141 -20.134 1.00 83.81 107 GLU A C 1
ATOM 831 O O . GLU A 1 107 ? 9.410 -4.334 -19.262 1.00 83.81 107 GLU A O 1
ATOM 836 N N . MET A 1 108 ? 8.254 -4.819 -21.119 1.00 86.12 108 MET A N 1
ATOM 837 C CA . MET A 1 108 ? 7.557 -3.537 -21.227 1.00 86.12 108 MET A CA 1
ATOM 838 C C . MET A 1 108 ? 6.189 -3.538 -20.511 1.00 86.12 108 MET A C 1
ATOM 840 O O . MET A 1 108 ? 5.346 -2.671 -20.774 1.00 86.12 108 MET A O 1
ATOM 844 N N . ILE A 1 109 ? 5.931 -4.452 -19.564 1.00 88.00 109 ILE A N 1
ATOM 845 C CA . ILE A 1 109 ? 4.638 -4.511 -18.859 1.00 88.00 109 ILE A CA 1
ATOM 846 C C . ILE A 1 109 ? 4.363 -3.255 -18.017 1.00 88.00 109 ILE A C 1
ATOM 848 O O . ILE A 1 109 ? 3.218 -2.802 -17.983 1.00 88.00 109 ILE A O 1
ATOM 852 N N . ASN A 1 110 ? 5.398 -2.590 -17.491 1.00 90.00 110 ASN A N 1
ATOM 853 C CA . ASN A 1 110 ? 5.273 -1.359 -16.691 1.00 90.00 110 ASN A CA 1
ATOM 854 C C . ASN A 1 110 ? 5.564 -0.062 -17.478 1.00 90.00 110 ASN A C 1
ATOM 856 O O . ASN A 1 110 ? 5.404 1.035 -16.938 1.00 90.00 110 ASN A O 1
ATOM 860 N N . ALA A 1 111 ? 5.975 -0.150 -18.750 1.00 90.38 111 ALA A N 1
ATOM 861 C CA . ALA A 1 111 ? 6.490 0.987 -19.522 1.00 90.38 111 ALA A CA 1
ATOM 862 C C . ALA A 1 111 ? 5.971 1.059 -20.968 1.00 90.38 111 ALA A C 1
ATOM 864 O O . ALA A 1 111 ? 5.413 0.117 -21.518 1.00 90.38 111 ALA A O 1
ATOM 865 N N . THR A 1 112 ? 6.148 2.208 -21.614 1.00 89.94 112 THR A N 1
ATOM 866 C CA . THR A 1 112 ? 5.795 2.425 -23.025 1.00 89.94 112 THR A CA 1
ATOM 867 C C . THR A 1 112 ? 6.914 3.156 -23.745 1.00 89.94 112 THR A C 1
ATOM 869 O O . THR A 1 112 ? 7.578 4.016 -23.162 1.00 89.94 112 THR A O 1
ATOM 872 N N . TYR A 1 113 ? 7.109 2.844 -25.024 1.00 86.69 113 TYR A N 1
ATOM 873 C CA . TYR A 1 113 ? 7.952 3.663 -25.885 1.00 86.69 113 TYR A CA 1
ATOM 874 C C . TYR A 1 113 ? 7.268 5.012 -26.161 1.00 86.69 113 TYR A C 1
ATOM 876 O O . TYR A 1 113 ? 6.099 5.064 -26.537 1.00 86.69 113 TYR A O 1
ATOM 884 N N . VAL A 1 114 ? 8.007 6.104 -25.967 1.00 82.31 114 VAL A N 1
ATOM 885 C CA . VAL A 1 114 ? 7.632 7.476 -26.362 1.00 82.31 114 VAL A CA 1
ATOM 886 C C . VAL A 1 114 ? 8.102 7.744 -27.784 1.00 82.31 114 VAL A C 1
ATOM 888 O O . VAL A 1 114 ? 7.363 8.262 -28.612 1.00 82.31 114 VAL A O 1
ATOM 891 N N . MET A 1 115 ? 9.339 7.336 -28.053 1.00 74.94 115 MET A N 1
ATOM 892 C CA . MET A 1 115 ? 9.929 7.219 -29.373 1.00 74.94 115 MET A CA 1
ATOM 893 C C . MET A 1 115 ? 10.227 5.735 -29.534 1.00 74.94 115 MET A C 1
ATOM 895 O O . MET A 1 115 ? 11.020 5.177 -28.768 1.00 74.94 115 MET A O 1
ATOM 899 N N . GLY A 1 116 ? 9.500 5.090 -30.449 1.00 63.72 116 GLY A N 1
ATOM 900 C CA . GLY A 1 116 ? 9.652 3.664 -30.714 1.00 63.72 116 GLY A CA 1
ATOM 901 C C . GLY A 1 116 ? 11.080 3.315 -31.140 1.00 63.72 116 GLY A C 1
ATOM 902 O O . GLY A 1 116 ? 11.796 4.192 -31.632 1.00 63.72 116 GLY A O 1
ATOM 903 N N . PRO A 1 117 ? 11.492 2.043 -31.002 1.00 61.72 117 PRO A N 1
ATOM 904 C CA . PRO A 1 117 ? 12.660 1.562 -31.729 1.00 61.72 117 PRO A CA 1
ATOM 905 C C . PRO A 1 117 ? 12.490 1.812 -33.237 1.00 61.72 117 PRO A C 1
ATOM 907 O O . PRO A 1 117 ? 11.360 2.018 -33.707 1.00 61.72 117 PRO A O 1
ATOM 910 N N . PRO A 1 118 ? 13.585 1.778 -34.022 1.00 57.09 118 PRO A N 1
ATOM 911 C CA . PRO A 1 118 ? 13.472 1.770 -35.477 1.00 57.09 118 PRO A CA 1
ATOM 912 C C . PRO A 1 118 ? 12.472 0.690 -35.931 1.00 57.09 118 PRO A C 1
ATOM 914 O O . PRO A 1 118 ? 12.233 -0.293 -35.233 1.00 57.09 118 PRO A O 1
ATOM 917 N N . LYS A 1 119 ? 11.815 0.898 -37.080 1.00 59.72 119 LYS A N 1
ATOM 918 C CA . LYS A 1 119 ? 10.719 0.023 -37.550 1.00 59.72 119 LYS A CA 1
ATOM 919 C C . LYS A 1 119 ? 11.143 -1.457 -37.526 1.00 59.72 119 LYS A C 1
ATOM 921 O O . LYS A 1 119 ? 12.310 -1.754 -37.756 1.00 59.72 119 LYS A O 1
ATOM 926 N N . LYS A 1 120 ? 10.199 -2.397 -37.339 1.00 55.44 120 LYS A N 1
ATOM 927 C CA . LYS A 1 120 ? 10.475 -3.860 -37.323 1.00 55.44 120 LYS A CA 1
ATOM 928 C C . LYS A 1 120 ? 11.320 -4.359 -38.512 1.00 55.44 120 LYS A C 1
ATOM 930 O O . LYS A 1 120 ? 12.015 -5.353 -38.373 1.00 55.44 120 LYS A O 1
ATOM 935 N N . THR A 1 121 ? 11.306 -3.646 -39.637 1.00 51.94 121 THR A N 1
ATOM 936 C CA . THR A 1 121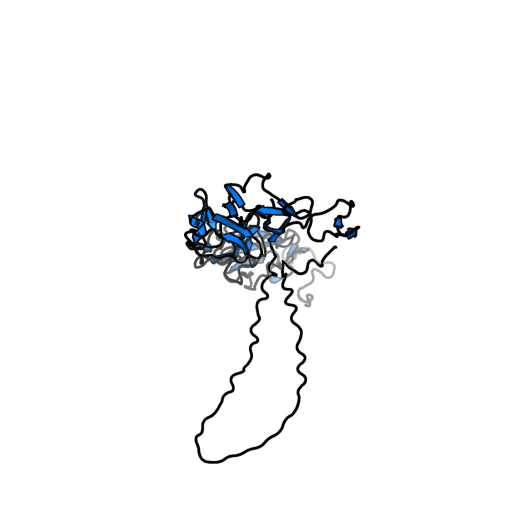 ? 12.180 -3.830 -40.812 1.00 51.94 121 THR A CA 1
ATOM 937 C C . THR A 1 121 ? 13.683 -3.619 -40.549 1.00 51.94 121 THR A C 1
ATOM 939 O O . THR A 1 121 ? 14.476 -3.767 -41.469 1.00 51.94 121 THR A O 1
ATOM 942 N N . VAL A 1 122 ? 14.076 -3.227 -39.334 1.00 62.88 122 VAL A N 1
ATOM 943 C CA . VAL A 1 122 ? 15.462 -3.003 -38.879 1.00 62.88 122 VAL A CA 1
ATOM 944 C C . VAL A 1 122 ? 15.791 -3.879 -37.650 1.00 62.88 122 VAL A C 1
ATOM 946 O O . VAL A 1 122 ? 16.821 -3.694 -37.008 1.00 62.88 122 VAL A O 1
ATOM 949 N N . ALA A 1 123 ? 14.912 -4.827 -37.298 1.00 73.06 123 ALA A N 1
ATOM 950 C CA . ALA A 1 123 ? 15.175 -5.841 -36.280 1.00 73.06 123 ALA A CA 1
ATOM 951 C C . ALA A 1 123 ? 15.724 -7.113 -36.938 1.00 73.06 123 ALA A C 1
ATOM 953 O O . ALA A 1 123 ? 15.109 -7.661 -37.852 1.00 73.06 123 ALA A O 1
ATOM 954 N N . TYR A 1 124 ? 16.849 -7.607 -36.435 1.00 78.38 124 TYR A N 1
ATOM 955 C CA . TYR A 1 124 ? 17.483 -8.840 -36.891 1.00 78.38 124 TYR A CA 1
ATOM 956 C C . TYR A 1 124 ? 17.070 -10.004 -35.990 1.00 78.38 124 TYR A C 1
ATOM 958 O O . TYR A 1 124 ? 16.839 -9.816 -34.795 1.00 78.38 124 TYR A O 1
ATOM 966 N N . LYS A 1 125 ? 16.977 -11.215 -36.540 1.00 73.94 125 LYS A N 1
ATOM 967 C CA . LYS A 1 125 ? 16.746 -12.432 -35.751 1.00 73.94 125 LYS A CA 1
ATOM 968 C C . LYS A 1 125 ? 18.076 -13.042 -35.312 1.00 73.94 125 LYS A C 1
ATOM 970 O O . LYS A 1 125 ? 19.066 -12.966 -36.031 1.00 73.94 125 LYS A O 1
ATOM 975 N N . ASN A 1 126 ? 18.071 -13.689 -34.153 1.00 73.06 126 ASN A N 1
ATOM 976 C CA . ASN A 1 126 ? 19.058 -14.701 -33.788 1.00 73.06 126 ASN A CA 1
ATOM 977 C C . ASN A 1 126 ? 18.311 -15.777 -32.984 1.00 73.06 126 ASN A C 1
ATOM 979 O O . ASN A 1 126 ? 17.984 -15.590 -31.809 1.00 73.06 126 ASN A O 1
ATOM 983 N N . GLY A 1 127 ? 17.918 -16.854 -33.669 1.00 73.75 127 GLY A N 1
ATOM 984 C CA . GLY A 1 127 ? 16.907 -17.788 -33.167 1.00 73.75 127 GLY A CA 1
ATOM 985 C C . GLY A 1 127 ? 15.558 -17.094 -32.925 1.00 73.75 127 GLY A C 1
ATOM 986 O O . GLY A 1 127 ? 15.118 -16.265 -33.723 1.00 73.75 127 GLY A O 1
ATOM 987 N N . ASN A 1 128 ? 14.916 -17.404 -31.796 1.00 76.25 128 ASN A N 1
ATOM 988 C CA . ASN A 1 128 ? 13.610 -16.842 -31.417 1.00 76.25 128 ASN A CA 1
ATOM 989 C C . ASN A 1 128 ? 13.674 -15.393 -30.890 1.00 76.25 128 ASN A C 1
ATOM 991 O O . ASN A 1 128 ? 12.630 -14.786 -30.652 1.00 76.25 128 ASN A O 1
ATOM 995 N N . LYS A 1 129 ? 14.875 -14.835 -30.688 1.00 80.62 129 LYS A N 1
ATOM 996 C CA . LYS A 1 129 ? 15.089 -13.479 -30.164 1.00 80.62 129 LYS A CA 1
ATOM 997 C C . LYS A 1 129 ? 15.275 -12.472 -31.307 1.00 80.62 129 LYS A C 1
ATOM 999 O O . LYS A 1 129 ? 15.860 -12.786 -32.346 1.00 80.62 129 LYS A O 1
ATOM 1004 N N . LEU A 1 130 ? 14.792 -11.248 -31.094 1.00 84.12 130 LEU A N 1
ATOM 1005 C CA . LEU A 1 130 ? 14.979 -10.107 -31.996 1.00 84.12 130 LEU A CA 1
ATOM 1006 C C . LEU A 1 130 ? 16.041 -9.156 -31.434 1.00 84.12 130 LEU A C 1
ATOM 1008 O O . LEU A 1 130 ? 16.117 -8.959 -30.225 1.00 84.12 130 LEU A O 1
ATOM 1012 N N . TYR A 1 131 ? 16.829 -8.542 -32.313 1.00 84.38 131 TYR A N 1
ATOM 1013 C CA . TYR A 1 131 ? 17.950 -7.670 -31.968 1.00 84.38 131 TYR A CA 1
ATOM 1014 C C . TYR A 1 131 ? 17.907 -6.375 -32.775 1.00 84.38 131 TYR A C 1
ATOM 1016 O O . TYR A 1 131 ? 17.699 -6.381 -33.989 1.00 84.38 131 TYR A O 1
ATOM 1024 N N . TRP A 1 132 ? 18.154 -5.258 -32.100 1.00 85.38 132 TRP A N 1
ATOM 1025 C CA . TRP A 1 132 ? 18.347 -3.949 -32.714 1.00 85.38 132 TRP A CA 1
ATOM 1026 C C . TRP A 1 132 ? 19.836 -3.697 -32.975 1.00 85.38 132 TRP A C 1
ATOM 1028 O O . TRP A 1 132 ? 20.649 -4.028 -32.110 1.00 85.38 132 TRP A O 1
ATOM 1038 N N . PRO A 1 133 ? 20.225 -3.088 -34.109 1.00 85.38 133 PRO A N 1
ATOM 1039 C CA . PRO A 1 133 ? 21.625 -2.787 -34.396 1.00 85.38 133 PRO A CA 1
ATOM 1040 C C . PRO A 1 133 ? 22.213 -1.784 -33.395 1.00 85.38 133 PRO A C 1
ATOM 1042 O O . PRO A 1 133 ? 21.523 -0.859 -32.945 1.00 85.38 133 PRO A O 1
ATOM 1045 N N . ALA A 1 134 ? 23.509 -1.920 -33.098 1.00 84.75 134 ALA A N 1
ATOM 1046 C CA . ALA A 1 134 ? 24.268 -0.900 -32.379 1.00 84.75 134 ALA A CA 1
ATOM 1047 C C . ALA A 1 134 ? 24.086 0.485 -33.030 1.00 84.75 134 ALA A C 1
ATOM 1049 O O . ALA A 1 134 ? 24.077 0.630 -34.251 1.00 84.75 134 ALA A O 1
ATOM 1050 N N . GLY A 1 135 ? 23.906 1.512 -32.200 1.00 81.69 135 GLY A N 1
ATOM 1051 C CA . GLY A 1 135 ? 23.515 2.858 -32.624 1.00 81.69 135 GLY A CA 1
ATOM 1052 C C . GLY A 1 135 ? 22.011 3.145 -32.537 1.00 81.69 135 GLY A C 1
ATOM 1053 O O . GLY A 1 135 ? 21.652 4.318 -32.466 1.00 81.69 135 GLY A O 1
ATOM 1054 N N . SER A 1 136 ? 21.144 2.125 -32.463 1.00 85.25 136 SER A N 1
ATOM 1055 C CA . SER A 1 136 ? 19.697 2.313 -32.246 1.00 85.25 136 SER A CA 1
ATOM 1056 C C . SER A 1 136 ? 19.417 3.111 -30.969 1.00 85.25 136 SER A C 1
ATOM 1058 O O . SER A 1 136 ? 20.084 2.908 -29.957 1.00 85.25 136 SER A O 1
ATOM 1060 N N . VAL A 1 137 ? 18.409 3.985 -30.987 1.00 83.88 137 VAL A N 1
ATOM 1061 C CA . VAL A 1 137 ? 17.981 4.773 -29.818 1.00 83.88 137 VAL A CA 1
ATOM 1062 C C . VAL A 1 137 ? 16.504 4.511 -29.540 1.00 83.88 137 VAL A C 1
ATOM 1064 O O . VAL A 1 137 ? 15.709 4.426 -30.474 1.00 83.88 137 VAL A O 1
ATOM 1067 N N . VAL A 1 138 ? 16.139 4.397 -28.263 1.00 83.44 138 VAL A N 1
ATOM 1068 C CA . VAL A 1 138 ? 14.749 4.298 -27.794 1.00 83.44 138 VAL A CA 1
ATOM 1069 C C . VAL A 1 138 ? 14.505 5.275 -26.651 1.00 83.44 138 VAL A C 1
ATOM 1071 O O . VAL A 1 138 ? 15.398 5.508 -25.836 1.00 83.44 138 VAL A O 1
ATOM 1074 N N . ARG A 1 139 ? 13.279 5.804 -26.563 1.00 85.62 139 ARG A N 1
ATOM 1075 C CA . ARG A 1 139 ? 12.822 6.590 -25.407 1.00 85.62 139 ARG A CA 1
ATOM 1076 C C . ARG A 1 139 ? 11.671 5.879 -24.723 1.00 85.62 139 ARG A C 1
ATOM 1078 O O . ARG A 1 139 ? 10.684 5.566 -25.391 1.00 85.62 139 ARG A O 1
ATOM 1085 N N . THR A 1 140 ? 11.746 5.678 -23.413 1.00 86.94 140 THR A N 1
ATOM 1086 C CA . THR A 1 140 ? 10.680 5.044 -22.618 1.00 86.94 140 THR A CA 1
ATOM 1087 C C . THR A 1 140 ? 10.099 5.984 -21.566 1.00 86.94 140 THR A C 1
ATOM 1089 O O . THR A 1 140 ? 10.806 6.838 -21.041 1.00 86.94 140 THR A O 1
ATOM 1092 N N . LYS A 1 141 ? 8.818 5.795 -21.234 1.00 89.00 141 LYS A N 1
ATOM 1093 C CA . LYS A 1 141 ? 8.133 6.382 -20.069 1.00 89.00 141 LYS A CA 1
ATOM 1094 C C . LYS A 1 141 ? 7.349 5.299 -19.332 1.00 89.00 141 LYS A C 1
ATOM 1096 O O . LYS A 1 141 ? 6.894 4.337 -19.957 1.00 89.00 141 LYS A O 1
ATOM 1101 N N . CYS A 1 142 ? 7.129 5.478 -18.038 1.00 89.88 142 CYS A N 1
ATOM 1102 C CA . CYS A 1 142 ? 6.327 4.550 -17.247 1.00 89.88 142 CYS A CA 1
ATOM 1103 C C . CYS A 1 142 ? 4.823 4.642 -17.573 1.00 89.88 142 CYS A C 1
ATOM 1105 O O . CYS A 1 142 ? 4.327 5.672 -18.042 1.00 89.88 142 CYS A O 1
ATOM 1107 N N . LYS A 1 143 ? 4.091 3.543 -17.357 1.00 89.81 143 LYS A N 1
ATOM 1108 C CA . LYS A 1 143 ? 2.619 3.510 -17.420 1.00 89.81 143 LYS A CA 1
ATOM 1109 C C . LYS A 1 143 ? 2.020 4.163 -16.157 1.00 89.81 143 LYS A C 1
ATOM 1111 O O . LYS A 1 143 ? 2.711 4.270 -15.147 1.00 89.81 143 LYS A O 1
ATOM 1116 N N . PRO A 1 144 ? 0.744 4.598 -16.170 1.00 86.38 144 PRO A N 1
ATOM 1117 C CA . PRO A 1 144 ? 0.076 5.089 -14.961 1.00 86.38 144 PRO A CA 1
ATOM 1118 C C . PRO A 1 144 ? 0.137 4.058 -13.823 1.00 86.38 144 PRO A C 1
ATOM 1120 O O . PRO A 1 144 ? -0.096 2.877 -14.065 1.00 86.38 144 PRO A O 1
ATOM 1123 N N . GLY A 1 145 ? 0.450 4.504 -12.602 1.00 86.88 145 GLY A N 1
ATOM 1124 C CA . GLY A 1 145 ? 0.699 3.624 -11.448 1.00 86.88 145 GLY A CA 1
ATOM 1125 C C . GLY A 1 145 ? 2.143 3.114 -11.318 1.00 86.88 145 GLY A C 1
ATOM 1126 O O . GLY A 1 145 ? 2.432 2.365 -10.387 1.00 86.88 145 GLY A O 1
ATOM 1127 N N . PHE A 1 146 ? 3.048 3.531 -12.211 1.00 91.69 146 PHE A N 1
ATOM 1128 C CA . PHE A 1 146 ? 4.467 3.169 -12.193 1.00 91.69 146 PHE A CA 1
ATOM 1129 C C . PHE A 1 146 ? 5.360 4.405 -12.394 1.00 91.69 146 PHE A C 1
ATOM 1131 O O . PHE A 1 146 ? 4.969 5.347 -13.086 1.00 91.69 146 PHE A O 1
ATOM 1138 N N . ALA A 1 147 ? 6.577 4.391 -11.844 1.00 89.88 147 ALA A N 1
ATOM 1139 C CA . ALA A 1 147 ? 7.586 5.437 -12.056 1.00 89.88 147 ALA A CA 1
ATOM 1140 C C . ALA A 1 147 ? 9.025 4.891 -11.988 1.00 89.88 147 ALA A C 1
ATOM 1142 O O . ALA A 1 147 ? 9.250 3.738 -11.625 1.00 89.88 147 ALA A O 1
ATOM 1143 N N . PHE A 1 148 ? 10.008 5.713 -12.359 1.00 86.19 148 PHE A N 1
ATOM 1144 C CA . PHE A 1 148 ? 11.424 5.344 -12.304 1.00 86.19 148 PHE A CA 1
ATOM 1145 C C . PHE A 1 148 ? 11.935 5.310 -10.856 1.00 86.19 148 PHE A C 1
ATOM 1147 O O . PHE A 1 148 ? 11.754 6.265 -10.103 1.00 86.19 148 PHE A O 1
ATOM 1154 N N . ASP A 1 149 ? 12.604 4.220 -10.479 1.00 78.06 149 ASP A N 1
ATOM 1155 C CA . ASP A 1 149 ? 13.050 3.976 -9.098 1.00 78.06 149 ASP A CA 1
ATOM 1156 C C . ASP A 1 149 ? 14.060 5.032 -8.609 1.00 78.06 149 ASP A C 1
ATOM 1158 O O . ASP A 1 149 ? 13.945 5.563 -7.506 1.00 78.06 149 ASP A O 1
ATOM 1162 N N . TYR A 1 150 ? 15.022 5.387 -9.467 1.00 76.88 150 TYR A N 1
ATOM 1163 C CA . TYR A 1 150 ? 16.140 6.280 -9.154 1.00 76.88 150 TYR A CA 1
ATOM 1164 C C . TYR A 1 150 ? 15.714 7.768 -9.199 1.00 76.88 150 TYR A C 1
ATOM 1166 O O . TYR A 1 150 ? 15.268 8.225 -10.261 1.00 76.88 150 TYR A O 1
ATOM 1174 N N . PRO A 1 151 ? 15.857 8.546 -8.097 1.00 76.00 151 PRO A N 1
ATOM 1175 C CA . PRO A 1 151 ? 15.176 9.834 -7.935 1.00 76.00 151 PRO A CA 1
ATOM 1176 C C . PRO A 1 151 ? 15.324 10.863 -9.067 1.00 76.00 151 PRO A C 1
ATOM 1178 O O . PRO A 1 151 ? 14.302 11.417 -9.479 1.00 76.00 151 PRO A O 1
ATOM 1181 N N . PRO A 1 152 ? 16.515 11.095 -9.654 1.00 76.50 152 PRO A N 1
ATOM 1182 C CA . PRO A 1 152 ? 16.677 12.146 -10.661 1.00 76.50 152 PRO A CA 1
ATOM 1183 C C . PRO A 1 152 ? 15.906 11.937 -11.980 1.00 76.50 152 PRO A C 1
ATOM 1185 O O . PRO A 1 152 ? 15.668 12.910 -12.692 1.00 76.50 152 PRO A O 1
ATOM 1188 N N . TRP A 1 153 ? 15.470 10.714 -12.319 1.00 74.06 153 TRP A N 1
ATOM 1189 C CA . TRP A 1 153 ? 14.636 10.477 -13.517 1.00 74.06 153 TRP A CA 1
ATOM 1190 C C . TRP A 1 153 ? 13.148 10.760 -13.290 1.00 74.06 153 TRP A C 1
ATOM 1192 O O . TRP A 1 153 ? 12.406 10.988 -14.248 1.00 74.06 153 TRP A O 1
ATOM 1202 N N . ARG A 1 154 ? 12.696 10.763 -12.032 1.00 79.38 154 ARG A N 1
ATOM 1203 C CA . ARG A 1 154 ? 11.290 10.961 -11.653 1.00 79.38 154 ARG A CA 1
ATOM 1204 C C . ARG A 1 154 ? 10.699 12.276 -12.184 1.00 79.38 154 ARG A C 1
ATOM 1206 O O . ARG A 1 154 ? 9.642 12.196 -12.808 1.00 79.38 154 ARG A O 1
ATOM 1213 N N . PRO A 1 155 ? 11.350 13.454 -12.042 1.00 74.75 155 PRO A N 1
ATOM 1214 C CA . PRO A 1 155 ? 10.837 14.700 -12.622 1.00 74.75 155 PRO A CA 1
ATOM 1215 C C . PRO A 1 155 ? 10.963 14.765 -14.153 1.00 74.75 155 PRO A C 1
ATOM 1217 O O . PRO A 1 155 ? 10.235 15.522 -14.787 1.00 74.75 155 PRO A O 1
ATOM 1220 N N . ILE A 1 156 ? 11.859 13.979 -14.766 1.00 78.62 156 ILE A N 1
ATOM 1221 C CA . ILE A 1 156 ? 12.045 13.950 -16.228 1.00 78.62 156 ILE A CA 1
ATOM 1222 C C . ILE A 1 156 ? 10.897 13.179 -16.902 1.00 78.62 156 ILE A C 1
ATOM 1224 O O . ILE A 1 156 ? 10.509 13.496 -18.029 1.00 78.62 156 ILE A O 1
ATOM 1228 N N . GLY A 1 157 ? 10.358 12.147 -16.236 1.00 78.69 157 GLY A N 1
ATOM 1229 C CA . GLY A 1 157 ? 9.224 11.330 -16.699 1.00 78.69 157 GLY A CA 1
ATOM 1230 C C . GLY A 1 157 ? 9.490 10.482 -17.954 1.00 78.69 157 GLY A C 1
ATOM 1231 O O . GLY A 1 157 ? 8.649 9.673 -18.349 1.00 78.69 157 GLY A O 1
ATOM 1232 N N . ASN A 1 158 ? 10.666 10.639 -18.562 1.00 84.69 158 ASN A N 1
ATOM 1233 C CA . ASN A 1 158 ? 11.133 9.991 -19.780 1.00 84.69 158 ASN A CA 1
ATOM 1234 C C . ASN A 1 158 ? 12.598 9.575 -19.595 1.00 84.69 158 ASN A C 1
ATOM 1236 O O . ASN A 1 158 ? 13.332 10.213 -18.844 1.00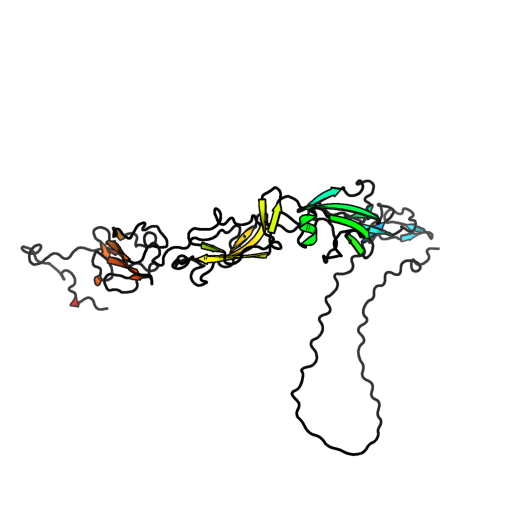 84.69 158 ASN A O 1
ATOM 1240 N N . ASP A 1 159 ? 13.033 8.560 -20.333 1.00 79.62 159 ASP A N 1
ATOM 1241 C CA . ASP A 1 159 ? 14.380 7.998 -20.231 1.00 79.62 159 ASP A CA 1
ATOM 1242 C C . ASP A 1 159 ? 14.876 7.558 -21.622 1.00 79.62 159 ASP A C 1
ATOM 1244 O O . ASP A 1 159 ? 14.107 6.969 -22.389 1.00 79.62 159 ASP A O 1
ATOM 1248 N N . ASP A 1 160 ? 16.124 7.892 -21.963 1.00 81.88 160 ASP A N 1
ATOM 1249 C CA . ASP A 1 160 ? 16.727 7.737 -23.298 1.00 81.88 160 ASP A CA 1
ATOM 1250 C C . ASP A 1 160 ? 17.850 6.690 -23.262 1.00 81.88 160 ASP A C 1
ATOM 1252 O O . ASP A 1 160 ? 18.861 6.867 -22.578 1.00 81.88 160 ASP A O 1
ATOM 1256 N N . TYR A 1 161 ? 17.726 5.643 -24.078 1.00 83.88 161 TYR A N 1
ATOM 1257 C CA . TYR A 1 161 ? 18.707 4.561 -24.178 1.00 83.88 161 TYR A CA 1
ATOM 1258 C C . TYR A 1 161 ? 19.275 4.471 -25.589 1.00 83.88 161 TYR A C 1
ATOM 1260 O O . TYR A 1 161 ? 18.544 4.541 -26.578 1.00 83.88 161 TYR A O 1
ATOM 1268 N N . LYS A 1 162 ? 20.585 4.255 -25.676 1.00 85.69 162 LYS A N 1
ATOM 1269 C CA . LYS A 1 162 ? 21.303 3.895 -26.896 1.00 85.69 162 LYS A CA 1
ATOM 1270 C C . LYS A 1 162 ? 21.694 2.421 -26.816 1.00 85.69 162 LYS A C 1
ATOM 1272 O O . LYS A 1 162 ? 22.254 1.968 -25.822 1.00 85.69 162 LYS A O 1
ATOM 1277 N N . CYS A 1 163 ? 21.454 1.681 -27.887 1.00 85.56 163 CYS A N 1
ATOM 1278 C CA . CYS A 1 163 ? 22.060 0.378 -28.072 1.00 85.56 163 CYS A CA 1
ATOM 1279 C C . CYS A 1 163 ? 23.551 0.545 -28.395 1.00 85.56 163 CYS A C 1
ATOM 1281 O O . CYS A 1 163 ? 23.904 1.171 -29.399 1.00 85.56 163 CYS A O 1
ATOM 1283 N N . VAL A 1 164 ? 24.423 -0.018 -27.562 1.00 85.44 164 VAL A N 1
ATOM 1284 C CA . VAL A 1 164 ? 25.862 -0.156 -27.843 1.00 85.44 164 VAL A CA 1
ATOM 1285 C C . VAL A 1 164 ? 26.161 -1.572 -28.338 1.00 85.44 164 VAL A C 1
ATOM 1287 O O . VAL A 1 164 ? 26.929 -1.747 -29.280 1.00 85.44 164 VAL A O 1
ATOM 1290 N N . GLY A 1 165 ? 25.483 -2.563 -27.758 1.00 80.00 165 GLY A N 1
ATOM 1291 C CA . GLY A 1 165 ? 25.595 -3.973 -28.112 1.00 80.00 165 GLY A CA 1
ATOM 1292 C C . GLY A 1 165 ? 26.883 -4.630 -27.626 1.00 80.00 165 GLY A C 1
ATOM 1293 O O . GLY A 1 165 ? 27.606 -4.081 -26.790 1.00 80.00 165 GLY A O 1
ATOM 1294 N N . GLY A 1 166 ? 27.147 -5.846 -28.107 1.00 76.88 166 GLY A N 1
ATOM 1295 C CA . GLY A 1 166 ? 28.281 -6.647 -27.652 1.00 76.88 166 GLY A CA 1
ATOM 1296 C C . GLY A 1 166 ? 28.203 -6.926 -26.149 1.00 76.88 166 GLY A C 1
ATOM 1297 O O . GLY A 1 166 ? 27.138 -7.259 -25.642 1.00 76.88 166 GLY A O 1
ATOM 1298 N N . SER A 1 167 ? 29.305 -6.760 -25.420 1.00 74.56 167 SER A N 1
ATOM 1299 C CA . SER A 1 167 ? 29.339 -6.914 -23.955 1.00 74.56 167 SER A CA 1
ATOM 1300 C C . SER A 1 167 ? 28.703 -5.758 -23.163 1.00 74.56 167 SER A C 1
ATOM 1302 O O . SER A 1 167 ? 28.614 -5.856 -21.943 1.00 74.56 167 SER A O 1
ATOM 1304 N N . ILE A 1 168 ? 28.277 -4.669 -23.820 1.00 78.25 168 ILE A N 1
ATOM 1305 C CA . ILE A 1 168 ? 27.668 -3.495 -23.163 1.00 78.25 168 ILE A CA 1
ATOM 1306 C C . ILE A 1 168 ? 26.137 -3.519 -23.285 1.00 78.25 168 ILE A C 1
ATOM 1308 O O . ILE A 1 168 ? 25.439 -3.084 -22.375 1.00 78.25 168 ILE A O 1
ATOM 1312 N N . GLY A 1 169 ? 25.596 -4.031 -24.396 1.00 82.88 169 GLY A N 1
ATOM 1313 C CA . GLY A 1 169 ? 24.148 -4.116 -24.602 1.00 82.88 169 GLY A CA 1
ATOM 1314 C C . GLY A 1 169 ? 23.470 -2.738 -24.639 1.00 82.88 169 GLY A C 1
ATOM 1315 O O . GLY A 1 169 ? 23.908 -1.837 -25.366 1.00 82.88 169 GLY A O 1
ATOM 1316 N N . TRP A 1 170 ? 22.372 -2.587 -23.896 1.00 83.00 170 TRP A N 1
ATOM 1317 C CA . TRP A 1 170 ? 21.666 -1.314 -23.736 1.00 83.00 170 TRP A CA 1
ATOM 1318 C C . TRP A 1 170 ? 22.401 -0.394 -22.753 1.00 83.00 170 TRP A C 1
ATOM 1320 O O . TRP A 1 170 ? 22.756 -0.805 -21.654 1.00 83.00 170 TRP A O 1
ATOM 1330 N N . GLN A 1 171 ? 22.581 0.873 -23.131 1.00 79.94 171 GLN A N 1
ATOM 1331 C CA . GLN A 1 171 ? 23.203 1.891 -22.288 1.00 79.94 171 GLN A CA 1
ATOM 1332 C C . GLN A 1 171 ? 22.326 3.147 -22.229 1.00 79.94 171 GLN A C 1
ATOM 1334 O O . GLN A 1 171 ? 21.811 3.609 -23.249 1.00 79.94 171 GLN A O 1
ATOM 1339 N N . ARG A 1 172 ? 22.192 3.750 -21.044 1.00 77.31 172 ARG A N 1
ATOM 1340 C CA . ARG A 1 172 ? 21.587 5.084 -20.879 1.00 77.31 172 ARG A CA 1
ATOM 1341 C C . ARG A 1 172 ? 22.379 6.114 -21.696 1.00 77.31 172 ARG A C 1
ATOM 1343 O O . ARG A 1 172 ? 23.609 6.116 -21.676 1.00 77.31 172 ARG A O 1
ATOM 1350 N N . LYS A 1 173 ? 21.691 6.972 -22.447 1.00 70.88 173 LYS A N 1
ATOM 1351 C CA . LYS A 1 173 ? 22.316 7.876 -23.423 1.00 70.88 173 LYS A CA 1
ATOM 1352 C C . LYS A 1 173 ? 23.156 8.963 -22.731 1.00 70.88 173 LYS A C 1
ATOM 1354 O O . LYS A 1 173 ? 22.665 9.694 -21.873 1.00 70.88 173 LYS A O 1
ATOM 1359 N N . ILE A 1 174 ? 24.413 9.110 -23.162 1.00 49.34 174 ILE A N 1
ATOM 1360 C CA . ILE A 1 174 ? 25.298 10.216 -22.754 1.00 49.34 174 ILE A CA 1
ATOM 1361 C C . ILE A 1 174 ? 24.641 11.552 -23.143 1.00 49.34 174 ILE A C 1
ATOM 1363 O O . ILE A 1 174 ? 24.129 11.690 -24.255 1.00 49.34 174 ILE A O 1
ATOM 1367 N N . GLY A 1 175 ? 24.636 12.517 -22.220 1.00 49.25 175 GLY A N 1
ATOM 1368 C CA . GLY A 1 175 ? 23.837 13.744 -22.332 1.00 49.25 175 GLY A CA 1
ATOM 1369 C C . GLY A 1 175 ? 22.483 13.676 -21.615 1.00 49.25 175 GLY A C 1
ATOM 1370 O O . GLY A 1 175 ? 21.729 14.643 -21.660 1.00 49.25 175 GLY A O 1
ATOM 1371 N N . SER A 1 176 ? 22.178 12.574 -20.918 1.00 53.91 176 SER A N 1
ATOM 1372 C CA . SER A 1 176 ? 21.273 12.638 -19.767 1.00 53.91 176 SER A CA 1
ATOM 1373 C C . SER A 1 176 ? 21.792 13.641 -18.728 1.00 53.91 176 SER A C 1
ATOM 1375 O O . SER A 1 176 ? 23.002 13.775 -18.541 1.00 53.91 176 SER A O 1
ATOM 1377 N N . LEU A 1 177 ? 20.869 14.275 -18.002 1.00 49.44 177 LEU A N 1
ATOM 1378 C CA . LEU A 1 177 ? 21.152 15.112 -16.831 1.00 49.44 177 LEU A CA 1
ATOM 1379 C C . LEU A 1 177 ? 21.683 14.313 -15.622 1.00 49.44 177 LEU A C 1
ATOM 1381 O O . LEU A 1 177 ? 21.976 14.905 -14.588 1.00 49.44 177 LEU A O 1
ATOM 1385 N N . VAL A 1 178 ? 21.783 12.982 -15.725 1.00 49.59 178 VAL A N 1
ATOM 1386 C CA . VAL A 1 178 ? 22.140 12.090 -14.615 1.00 49.59 178 VAL A CA 1
ATOM 1387 C C . VAL A 1 178 ? 23.177 11.044 -15.054 1.00 49.59 178 VAL A C 1
ATOM 1389 O O . VAL A 1 178 ? 22.965 10.388 -16.080 1.00 49.59 178 VAL A O 1
ATOM 1392 N N . PRO A 1 179 ? 24.277 10.837 -14.298 1.00 49.47 179 PRO A N 1
ATOM 1393 C CA . PRO A 1 179 ? 25.230 9.758 -14.561 1.00 49.47 179 PRO A CA 1
ATOM 1394 C C . PRO A 1 179 ? 24.606 8.359 -14.398 1.00 49.47 179 PRO A C 1
ATOM 1396 O O . PRO A 1 179 ? 23.509 8.184 -13.866 1.00 49.47 179 PRO A O 1
ATOM 1399 N N . MET A 1 180 ? 25.306 7.344 -14.912 1.00 53.22 180 MET A N 1
ATOM 1400 C CA . MET A 1 180 ? 24.766 5.991 -15.080 1.00 53.22 180 MET A CA 1
ATOM 1401 C C . MET A 1 180 ? 24.519 5.283 -13.738 1.00 53.22 180 MET A C 1
ATOM 1403 O O . MET A 1 180 ? 25.459 4.960 -13.018 1.00 53.22 180 MET A O 1
ATOM 1407 N N . GLY A 1 181 ? 23.248 4.984 -13.452 1.00 37.75 181 GLY A N 1
ATOM 1408 C CA . GLY A 1 181 ? 22.806 4.138 -12.341 1.00 37.75 181 GLY A CA 1
ATOM 1409 C C . GLY A 1 181 ? 21.792 3.084 -12.803 1.00 37.75 181 GLY A C 1
ATOM 1410 O O . GLY A 1 181 ? 20.959 3.352 -13.675 1.00 37.75 181 GLY A O 1
ATOM 1411 N N . GLY A 1 182 ? 21.873 1.885 -12.220 1.00 43.59 182 GLY A N 1
ATOM 1412 C CA . GLY A 1 182 ? 21.070 0.705 -12.576 1.00 43.59 182 GLY A CA 1
ATOM 1413 C C . GLY A 1 182 ? 21.944 -0.452 -13.071 1.00 43.59 182 GLY A C 1
ATOM 1414 O O . GLY A 1 182 ? 22.801 -0.253 -13.927 1.00 43.59 182 GLY A O 1
ATOM 1415 N N . VAL A 1 183 ? 21.743 -1.649 -12.510 1.00 44.94 183 VAL A N 1
ATOM 1416 C CA . VAL A 1 183 ? 22.662 -2.798 -12.672 1.00 44.94 183 VAL A CA 1
ATOM 1417 C C . VAL A 1 183 ? 22.427 -3.596 -13.963 1.00 44.94 183 VAL A C 1
ATOM 1419 O O . VAL A 1 183 ? 23.310 -4.328 -14.392 1.00 44.94 183 VAL A O 1
ATOM 1422 N N . ASP A 1 184 ? 21.254 -3.456 -14.585 1.00 54.34 184 ASP A N 1
ATOM 1423 C CA . ASP A 1 184 ? 20.815 -4.214 -15.766 1.00 54.34 184 ASP A CA 1
ATOM 1424 C C . ASP A 1 184 ? 20.650 -3.360 -17.042 1.00 54.34 184 ASP A C 1
ATOM 1426 O O . ASP A 1 184 ? 20.346 -3.899 -18.104 1.00 54.34 184 ASP A O 1
ATOM 1430 N N . GLY A 1 185 ? 20.867 -2.039 -16.965 1.00 64.56 185 GLY A N 1
ATOM 1431 C CA . GLY A 1 185 ? 21.099 -1.129 -18.106 1.00 64.56 185 GLY A CA 1
ATOM 1432 C C . GLY A 1 185 ? 19.975 -0.944 -19.142 1.00 64.56 185 GLY A C 1
ATOM 1433 O O . GLY A 1 185 ? 20.097 -0.086 -20.019 1.00 64.56 185 GLY A O 1
ATOM 1434 N N . ARG A 1 186 ? 18.891 -1.721 -19.067 1.00 78.44 186 ARG A N 1
ATOM 1435 C CA . ARG A 1 186 ? 17.857 -1.836 -20.108 1.00 78.44 186 ARG A CA 1
ATOM 1436 C C . ARG A 1 186 ? 16.724 -0.798 -20.000 1.00 78.44 186 ARG A C 1
ATOM 1438 O O . ARG A 1 186 ? 16.416 -0.338 -18.902 1.00 78.44 186 ARG A O 1
ATOM 1445 N N . PRO A 1 187 ? 16.063 -0.447 -21.123 1.00 82.12 187 PRO A N 1
ATOM 1446 C CA . PRO A 1 187 ? 14.878 0.409 -21.110 1.00 82.12 187 PRO A CA 1
ATOM 1447 C C . PRO A 1 187 ? 13.684 -0.211 -20.369 1.00 82.12 187 PRO A C 1
ATOM 1449 O O . PRO A 1 187 ? 13.604 -1.422 -20.190 1.00 82.12 187 PRO A O 1
ATOM 1452 N N . GLY A 1 188 ? 12.712 0.629 -19.996 1.00 79.75 188 GLY A N 1
ATOM 1453 C CA . GLY A 1 188 ? 11.410 0.183 -19.475 1.00 79.75 188 GLY A CA 1
ATOM 1454 C C . GLY A 1 188 ? 11.334 -0.123 -17.971 1.00 79.75 188 GLY A C 1
ATOM 1455 O O . GLY A 1 188 ? 10.266 -0.487 -17.481 1.00 79.75 188 GLY A O 1
ATOM 1456 N N . LEU A 1 189 ? 12.426 0.066 -17.227 1.00 83.75 189 LEU A N 1
ATOM 1457 C CA . LEU A 1 189 ? 12.513 -0.219 -15.790 1.00 83.75 189 LEU A CA 1
ATOM 1458 C C . LEU A 1 189 ? 11.692 0.766 -14.942 1.00 83.75 189 LEU A C 1
ATOM 1460 O O . LEU A 1 189 ? 12.173 1.825 -14.541 1.00 83.75 189 LEU A O 1
ATOM 1464 N N . CYS A 1 190 ? 10.444 0.391 -14.662 1.00 87.44 190 CYS A N 1
ATOM 1465 C CA . CYS A 1 190 ? 9.491 1.186 -13.895 1.00 87.44 190 CYS A CA 1
ATOM 1466 C C . CYS A 1 190 ? 8.952 0.400 -12.688 1.00 87.44 190 CYS A C 1
ATOM 1468 O O . CYS A 1 190 ? 8.340 -0.661 -12.842 1.00 87.44 190 CYS A O 1
ATOM 1470 N N . THR A 1 191 ? 9.156 0.956 -11.495 1.00 89.56 191 THR A N 1
ATOM 1471 C CA . THR A 1 191 ? 8.681 0.458 -10.198 1.00 89.56 191 THR A CA 1
ATOM 1472 C C . THR A 1 191 ? 7.180 0.704 -10.043 1.00 89.56 191 THR A C 1
ATOM 1474 O O . THR A 1 191 ? 6.682 1.768 -10.410 1.00 89.56 191 THR A O 1
ATOM 1477 N N . ALA A 1 192 ? 6.454 -0.276 -9.496 1.00 93.00 192 ALA A N 1
ATOM 1478 C CA . ALA A 1 192 ? 5.034 -0.150 -9.170 1.00 93.00 192 ALA A CA 1
ATOM 1479 C C . ALA A 1 192 ? 4.823 0.701 -7.909 1.00 93.00 192 ALA A C 1
ATOM 1481 O O . ALA A 1 192 ? 5.579 0.585 -6.946 1.00 93.00 192 ALA A O 1
ATOM 1482 N N . LEU A 1 193 ? 3.780 1.531 -7.910 1.00 94.75 193 LEU A N 1
ATOM 1483 C CA . LEU A 1 193 ? 3.505 2.511 -6.857 1.00 94.75 193 LEU A CA 1
ATOM 1484 C C . LEU A 1 193 ? 2.209 2.201 -6.104 1.00 94.75 193 LEU A C 1
ATOM 1486 O O . LEU A 1 193 ? 1.317 1.531 -6.632 1.00 94.75 193 LEU A O 1
ATOM 1490 N N . CYS A 1 194 ? 2.080 2.753 -4.900 1.00 95.56 194 CYS A N 1
ATOM 1491 C CA . CYS A 1 194 ? 0.815 2.853 -4.171 1.00 95.56 194 CYS A CA 1
ATOM 1492 C C . CYS A 1 194 ? 0.251 4.272 -4.304 1.00 95.56 194 CYS A C 1
ATOM 1494 O O . CYS A 1 194 ? 1.019 5.219 -4.463 1.00 95.56 194 CYS A O 1
ATOM 1496 N N . ASN A 1 195 ? -1.069 4.455 -4.198 1.00 93.44 195 ASN A N 1
ATOM 1497 C CA . ASN A 1 195 ? -1.605 5.797 -3.927 1.00 93.44 195 ASN A CA 1
ATOM 1498 C C . ASN A 1 195 ? -1.083 6.245 -2.549 1.00 93.44 195 ASN A C 1
ATOM 1500 O O . ASN A 1 195 ? -1.032 5.420 -1.630 1.00 93.44 195 ASN A O 1
ATOM 1504 N N . ALA A 1 196 ? -0.688 7.510 -2.398 1.00 92.94 196 ALA A N 1
ATOM 1505 C CA . ALA A 1 196 ? -0.369 8.057 -1.079 1.00 92.94 196 ALA A CA 1
ATOM 1506 C C . ALA A 1 196 ? -1.614 7.992 -0.180 1.00 92.94 196 ALA A C 1
ATOM 1508 O O . ALA A 1 196 ? -2.714 8.247 -0.667 1.00 92.94 196 ALA A O 1
ATOM 1509 N N . LEU A 1 197 ? -1.441 7.639 1.097 1.00 91.44 197 LEU A N 1
ATOM 1510 C CA . LEU A 1 197 ? -2.540 7.641 2.064 1.00 91.44 197 LEU A CA 1
ATOM 1511 C C . LEU A 1 197 ? -2.799 9.082 2.513 1.00 91.44 197 LEU A C 1
ATOM 1513 O O . LEU A 1 197 ? -1.898 9.731 3.046 1.00 91.44 197 LEU A O 1
ATOM 1517 N N . ASP A 1 198 ? -4.012 9.571 2.279 1.00 83.62 198 ASP A N 1
ATOM 1518 C CA . ASP A 1 198 ? -4.443 10.918 2.647 1.00 83.62 198 ASP A CA 1
ATOM 1519 C C . ASP A 1 198 ? -4.864 11.008 4.138 1.00 83.62 198 ASP A C 1
ATOM 1521 O O . ASP A 1 198 ? -5.734 10.240 4.568 1.00 83.62 198 ASP A O 1
ATOM 1525 N N . PRO A 1 199 ? -4.310 11.947 4.937 1.00 78.38 199 PRO A N 1
ATOM 1526 C CA . PRO A 1 199 ? -4.619 12.065 6.368 1.00 78.38 199 PRO A CA 1
ATOM 1527 C C . PRO A 1 199 ? -6.069 12.415 6.728 1.00 78.38 199 PRO A C 1
ATOM 1529 O O . PRO A 1 199 ? -6.453 12.249 7.883 1.00 78.38 199 PRO A O 1
ATOM 1532 N N . LEU A 1 200 ? -6.875 12.913 5.784 1.00 71.75 200 LEU A N 1
ATOM 1533 C CA . LEU A 1 200 ? -8.271 13.298 6.020 1.00 71.75 200 LEU A CA 1
ATOM 1534 C C . LEU A 1 200 ? -9.268 12.208 5.596 1.00 71.75 200 LEU A C 1
ATOM 1536 O O . LEU A 1 200 ? -10.428 12.263 6.006 1.00 71.75 200 LEU A O 1
ATOM 1540 N N . SER A 1 201 ? -8.849 11.252 4.758 1.00 78.19 201 SER A N 1
ATOM 1541 C CA . SER A 1 201 ? -9.764 10.315 4.088 1.00 78.19 201 SER A CA 1
ATOM 1542 C C . SER A 1 201 ? -9.307 8.851 4.005 1.00 78.19 201 SER A C 1
ATOM 1544 O O . SER A 1 201 ? -10.167 7.977 3.900 1.00 78.19 201 SER A O 1
ATOM 1546 N N . ASP A 1 202 ? -8.007 8.548 4.103 1.00 85.31 202 ASP A N 1
ATOM 1547 C CA . ASP A 1 202 ? -7.494 7.167 4.177 1.00 85.31 202 ASP A CA 1
ATOM 1548 C C . ASP A 1 202 ? -7.043 6.754 5.591 1.00 85.31 202 ASP A C 1
ATOM 1550 O O . ASP A 1 202 ? -6.905 5.557 5.859 1.00 85.31 202 ASP A O 1
ATOM 1554 N N . PHE A 1 203 ? -6.773 7.711 6.486 1.00 86.38 203 PHE A N 1
ATOM 1555 C CA . PHE A 1 203 ? -6.370 7.431 7.870 1.00 86.38 203 PHE A CA 1
ATOM 1556 C C . PHE A 1 203 ? -7.584 6.996 8.702 1.00 86.38 203 PHE A C 1
ATOM 1558 O O . PHE A 1 203 ? -8.674 7.558 8.592 1.00 86.38 203 PHE A O 1
ATOM 1565 N N . ALA A 1 204 ? -7.401 5.990 9.559 1.00 83.56 204 ALA A N 1
ATOM 1566 C CA . ALA A 1 204 ? -8.482 5.490 10.400 1.00 83.56 204 ALA A CA 1
ATOM 1567 C C . ALA A 1 204 ? -8.698 6.391 11.632 1.00 83.56 204 ALA A C 1
ATOM 1569 O O . ALA A 1 204 ? -7.730 6.971 12.139 1.00 83.56 204 ALA A O 1
ATOM 1570 N N . PRO A 1 205 ? -9.934 6.490 12.162 1.00 78.94 205 PRO A N 1
ATOM 1571 C CA . PRO A 1 205 ? -10.220 7.296 13.344 1.00 78.94 205 PRO A CA 1
ATOM 1572 C C . PRO A 1 205 ? -9.286 6.977 14.516 1.00 78.94 205 PRO A C 1
ATOM 1574 O O . PRO A 1 205 ? -9.040 5.812 14.835 1.00 78.94 205 PRO A O 1
ATOM 1577 N N . GLY A 1 206 ? -8.762 8.027 15.150 1.00 79.00 206 GLY A N 1
ATOM 1578 C CA . GLY A 1 206 ? -7.856 7.908 16.289 1.00 79.00 206 GLY A CA 1
ATOM 1579 C C . GLY A 1 206 ? -6.424 7.472 15.958 1.00 79.00 206 GLY A C 1
ATOM 1580 O O . GLY A 1 206 ? -5.651 7.237 16.888 1.00 79.00 206 GLY A O 1
ATOM 1581 N N . THR A 1 207 ? -6.062 7.333 14.677 1.00 87.44 207 THR A N 1
ATOM 1582 C CA . THR A 1 207 ? -4.688 7.017 14.252 1.00 87.44 207 THR A CA 1
ATOM 1583 C C . THR A 1 207 ? -3.919 8.257 13.809 1.00 87.44 207 THR A C 1
ATOM 1585 O O . THR A 1 207 ? -4.490 9.222 13.305 1.00 87.44 207 THR A O 1
ATOM 1588 N N . ARG A 1 208 ? -2.593 8.191 13.938 1.00 88.44 208 ARG A N 1
ATOM 1589 C CA . ARG A 1 208 ? -1.629 9.090 13.299 1.00 88.44 208 ARG A CA 1
ATOM 1590 C C . ARG A 1 208 ? -0.588 8.258 12.557 1.00 88.44 208 ARG A C 1
ATOM 1592 O O . ARG A 1 208 ? -0.184 7.208 13.055 1.00 88.44 208 ARG A O 1
ATOM 1599 N N . ALA A 1 209 ? -0.104 8.735 11.417 1.00 92.56 209 ALA A N 1
ATOM 1600 C CA . ALA A 1 209 ? 1.170 8.253 10.894 1.00 92.56 209 ALA A CA 1
ATOM 1601 C C . ALA A 1 209 ? 2.308 8.908 11.696 1.00 92.56 209 ALA A C 1
ATOM 1603 O O . ALA A 1 209 ? 2.255 10.107 11.958 1.00 92.56 209 ALA A O 1
ATOM 1604 N N . VAL A 1 210 ? 3.330 8.140 12.079 1.00 94.19 210 VAL A N 1
ATOM 1605 C CA . VAL A 1 210 ? 4.587 8.685 12.649 1.00 94.19 210 VAL A CA 1
ATOM 1606 C C . VAL A 1 210 ? 5.740 8.696 11.643 1.00 94.19 210 VAL A C 1
ATOM 1608 O O . VAL A 1 210 ? 6.815 9.219 11.919 1.00 94.19 210 VAL A O 1
ATOM 1611 N N . THR A 1 211 ? 5.496 8.163 10.447 1.00 93.50 211 THR A N 1
ATOM 1612 C CA . THR A 1 211 ? 6.378 8.236 9.279 1.00 93.50 211 THR A CA 1
ATOM 1613 C C . THR A 1 211 ? 5.602 8.837 8.111 1.00 93.50 211 THR A C 1
ATOM 1615 O O . THR A 1 211 ? 4.650 8.226 7.616 1.00 93.50 211 THR A O 1
ATOM 1618 N N . GLU A 1 212 ? 6.017 10.009 7.645 1.00 89.31 212 GLU A N 1
ATOM 1619 C CA . GLU A 1 212 ? 5.458 10.655 6.455 1.00 89.31 212 GLU A CA 1
ATOM 1620 C C . GLU A 1 212 ? 6.408 10.469 5.259 1.00 89.31 212 GLU A C 1
ATOM 1622 O O . GLU A 1 212 ? 7.626 10.536 5.442 1.00 89.31 212 GLU A O 1
ATOM 1627 N N . PRO A 1 213 ? 5.897 10.214 4.040 1.00 91.12 213 PRO A N 1
ATOM 1628 C CA . PRO A 1 213 ? 6.743 9.985 2.876 1.00 91.12 213 PRO A CA 1
ATOM 1629 C C . PRO A 1 213 ? 7.356 11.301 2.380 1.00 91.12 213 PRO A C 1
ATOM 1631 O O . PRO A 1 213 ? 6.651 12.264 2.074 1.00 91.12 213 PRO A O 1
ATOM 1634 N N . GLY A 1 214 ? 8.685 11.343 2.278 1.00 87.88 214 GLY A N 1
ATOM 1635 C CA . GLY A 1 214 ? 9.426 12.515 1.835 1.00 87.88 214 GLY A CA 1
ATOM 1636 C C . GLY A 1 214 ? 9.311 12.792 0.333 1.00 87.88 214 GLY A C 1
ATOM 1637 O O . GLY A 1 214 ? 8.651 12.086 -0.437 1.00 87.88 214 GLY A O 1
ATOM 1638 N N . LYS A 1 215 ? 10.036 13.820 -0.128 1.00 84.25 215 LYS A N 1
ATOM 1639 C CA . LYS A 1 215 ? 10.155 14.145 -1.565 1.00 84.25 215 LYS A CA 1
ATOM 1640 C C . LYS A 1 215 ? 10.751 12.991 -2.383 1.00 84.25 215 LYS A C 1
ATOM 1642 O O . LYS A 1 215 ? 10.414 12.840 -3.552 1.00 84.25 215 LYS A O 1
ATOM 1647 N N . ASP A 1 216 ? 11.591 12.168 -1.757 1.00 84.12 216 ASP A N 1
ATOM 1648 C CA . ASP A 1 216 ? 12.205 10.986 -2.367 1.00 84.12 216 ASP A CA 1
ATOM 1649 C C . ASP A 1 216 ? 11.420 9.679 -2.128 1.00 84.12 216 ASP A C 1
ATOM 1651 O O . ASP A 1 216 ? 11.783 8.642 -2.685 1.00 84.12 216 ASP A O 1
ATOM 1655 N N . ASP A 1 217 ? 10.293 9.733 -1.413 1.00 89.19 217 ASP A N 1
ATOM 1656 C CA . ASP A 1 217 ? 9.348 8.617 -1.256 1.00 89.19 217 ASP A CA 1
ATOM 1657 C C . ASP A 1 217 ? 8.063 8.812 -2.076 1.00 89.19 217 ASP A C 1
ATOM 1659 O O . ASP A 1 217 ? 7.271 7.878 -2.221 1.00 89.19 217 ASP A O 1
ATOM 1663 N N . THR A 1 218 ? 7.858 10.005 -2.649 1.00 91.12 218 THR A N 1
ATOM 1664 C CA . THR A 1 218 ? 6.636 10.400 -3.366 1.00 91.12 218 THR A CA 1
ATOM 1665 C C . THR A 1 218 ? 6.860 10.727 -4.845 1.00 91.12 218 THR A C 1
ATOM 1667 O O . THR A 1 218 ? 7.960 11.051 -5.294 1.00 91.12 218 THR A O 1
ATOM 1670 N N . VAL A 1 219 ? 5.791 10.651 -5.643 1.00 89.94 219 VAL A N 1
ATOM 1671 C CA . VAL A 1 219 ? 5.734 11.201 -7.007 1.00 89.94 219 VAL A CA 1
ATOM 1672 C C . VAL A 1 219 ? 4.311 11.634 -7.362 1.00 89.94 219 VAL A C 1
ATOM 1674 O O . VAL A 1 219 ? 3.342 10.946 -7.044 1.00 89.94 219 VAL A O 1
ATOM 1677 N N . VAL A 1 220 ? 4.175 12.771 -8.047 1.00 89.00 220 VAL A N 1
ATOM 1678 C CA . VAL A 1 220 ? 2.878 13.278 -8.521 1.00 89.00 220 VAL A CA 1
ATOM 1679 C C . VAL A 1 220 ? 2.656 12.837 -9.966 1.00 89.00 220 VAL A C 1
ATOM 1681 O O . VAL A 1 220 ? 3.411 13.218 -10.859 1.00 89.00 220 VAL A O 1
ATOM 1684 N N . ILE A 1 221 ? 1.605 12.058 -10.226 1.00 85.69 221 ILE A N 1
ATOM 1685 C CA . ILE A 1 221 ? 1.246 11.598 -11.575 1.00 85.69 221 ILE A CA 1
ATOM 1686 C C . ILE A 1 221 ? -0.196 12.019 -11.862 1.00 85.69 221 ILE A C 1
ATOM 1688 O O . ILE A 1 221 ? -1.130 11.576 -11.199 1.00 85.69 221 ILE A O 1
ATOM 1692 N N . ARG A 1 222 ? -0.385 12.889 -12.867 1.00 84.69 222 ARG A N 1
ATOM 1693 C CA . ARG A 1 222 ? -1.698 13.457 -13.254 1.00 84.69 222 ARG A CA 1
ATOM 1694 C C . ARG A 1 222 ? -2.466 14.087 -12.074 1.00 84.69 222 ARG A C 1
ATOM 1696 O O . ARG A 1 222 ? -3.672 13.904 -11.952 1.00 84.69 222 ARG A O 1
ATOM 1703 N N . GLY A 1 223 ? -1.757 14.797 -11.194 1.00 85.00 223 GLY A N 1
ATOM 1704 C CA . GLY A 1 223 ? -2.341 15.461 -10.021 1.00 85.00 223 GLY A CA 1
ATOM 1705 C C . GLY A 1 223 ? -2.685 14.538 -8.845 1.00 85.00 223 GLY A C 1
ATOM 1706 O O . GLY A 1 223 ? -3.203 15.024 -7.847 1.00 85.00 223 GLY A O 1
ATOM 1707 N N . LYS A 1 224 ? -2.392 13.232 -8.926 1.00 88.12 224 LYS A N 1
ATOM 1708 C CA . LYS A 1 224 ? -2.485 12.309 -7.786 1.00 88.12 224 LYS A CA 1
ATOM 1709 C C . LYS A 1 224 ? -1.107 12.041 -7.194 1.00 88.12 224 LYS A C 1
ATOM 1711 O O . LYS A 1 224 ? -0.148 11.836 -7.941 1.00 88.12 224 LYS A O 1
ATOM 1716 N N . ASN A 1 225 ? -1.040 12.001 -5.867 1.00 90.88 225 ASN A N 1
ATOM 1717 C CA . ASN A 1 225 ? 0.163 11.638 -5.129 1.00 90.88 225 ASN A CA 1
ATOM 1718 C C . ASN A 1 225 ? 0.280 10.114 -5.033 1.00 90.88 225 ASN A C 1
ATOM 1720 O O . ASN A 1 225 ? -0.667 9.421 -4.653 1.00 90.88 225 ASN A O 1
ATOM 1724 N N . TYR A 1 226 ? 1.461 9.607 -5.358 1.00 93.00 226 TYR A N 1
ATOM 1725 C CA . TYR A 1 226 ? 1.836 8.205 -5.246 1.00 93.00 226 TYR A CA 1
ATOM 1726 C C . TYR A 1 226 ? 3.065 8.062 -4.354 1.00 93.00 226 TYR A C 1
ATOM 1728 O O . TYR A 1 226 ? 3.866 8.990 -4.249 1.00 93.00 226 TYR A O 1
ATOM 1736 N N . VAL A 1 227 ? 3.217 6.885 -3.756 1.00 94.69 227 VAL A N 1
ATOM 1737 C CA . VAL A 1 227 ? 4.338 6.494 -2.896 1.00 94.69 227 VAL A CA 1
ATOM 1738 C C . VAL A 1 227 ? 5.083 5.323 -3.546 1.00 94.69 227 VAL A C 1
ATOM 1740 O O . VAL A 1 227 ? 4.454 4.429 -4.126 1.00 94.69 227 VAL A O 1
ATOM 1743 N N . TYR A 1 228 ? 6.418 5.338 -3.485 1.00 92.44 228 TYR A N 1
ATOM 1744 C CA . TYR A 1 228 ? 7.260 4.258 -4.014 1.00 92.44 228 TYR A CA 1
ATOM 1745 C C . TYR A 1 228 ? 7.092 2.960 -3.221 1.00 92.44 228 TYR A C 1
ATOM 1747 O O . TYR A 1 228 ? 6.738 2.964 -2.040 1.00 92.44 228 TYR A O 1
ATOM 1755 N N . ASN A 1 229 ? 7.361 1.820 -3.866 1.00 86.62 229 ASN A N 1
ATOM 1756 C CA . ASN A 1 229 ? 7.404 0.559 -3.136 1.00 86.62 229 ASN A CA 1
ATOM 1757 C C . ASN A 1 229 ? 8.513 0.574 -2.068 1.00 86.62 229 ASN A C 1
ATOM 1759 O O . ASN A 1 229 ? 9.430 1.392 -2.098 1.00 86.62 229 ASN A O 1
ATOM 1763 N N . ARG A 1 230 ? 8.403 -0.336 -1.096 1.00 89.62 230 ARG A N 1
ATOM 1764 C CA . ARG A 1 230 ? 9.238 -0.422 0.117 1.00 89.62 230 ARG A CA 1
ATOM 1765 C C . ARG A 1 230 ? 9.055 0.714 1.128 1.00 89.62 230 ARG A C 1
ATOM 1767 O O . ARG A 1 230 ? 9.444 0.494 2.271 1.00 89.62 230 ARG A O 1
ATOM 1774 N N . PHE A 1 231 ? 8.446 1.855 0.780 1.00 94.94 231 PHE A N 1
ATOM 1775 C CA . PHE A 1 231 ? 8.074 2.844 1.795 1.00 94.94 231 PHE A CA 1
ATOM 1776 C C . PHE A 1 231 ? 7.159 2.202 2.843 1.00 94.94 231 PHE A C 1
ATOM 1778 O O . PHE A 1 231 ? 6.237 1.454 2.500 1.00 94.94 231 PHE A O 1
ATOM 1785 N N . LEU A 1 232 ? 7.430 2.498 4.110 1.00 96.38 232 LEU A N 1
ATOM 1786 C CA . LEU A 1 232 ? 6.722 1.982 5.270 1.00 96.38 232 LEU A CA 1
ATOM 1787 C C . LEU A 1 232 ? 5.975 3.134 5.940 1.00 96.38 232 LEU A C 1
ATOM 1789 O O . LEU A 1 232 ? 6.606 4.037 6.478 1.00 96.38 232 LEU A O 1
ATOM 1793 N N . TYR A 1 233 ? 4.645 3.059 5.963 1.00 97.25 233 TYR A N 1
ATOM 1794 C CA . TYR A 1 233 ? 3.857 3.817 6.926 1.00 97.25 233 TYR A CA 1
ATOM 1795 C C . TYR A 1 233 ? 3.806 3.057 8.255 1.00 97.25 233 TYR A C 1
ATOM 1797 O O . TYR A 1 233 ? 3.339 1.917 8.307 1.00 97.25 233 TYR A O 1
ATOM 1805 N N . VAL A 1 234 ? 4.228 3.709 9.334 1.00 97.69 234 VAL A N 1
ATOM 1806 C CA . VAL A 1 234 ? 3.971 3.301 10.715 1.00 97.69 234 VAL A CA 1
ATOM 1807 C C . VAL A 1 234 ? 2.808 4.133 11.247 1.00 97.69 234 VAL A C 1
ATOM 1809 O O . VAL A 1 234 ? 2.893 5.362 11.292 1.00 97.69 234 VAL A O 1
ATOM 1812 N N . PHE A 1 235 ? 1.731 3.461 11.649 1.00 96.62 235 PHE A N 1
ATOM 1813 C CA . PHE A 1 235 ? 0.572 4.073 12.292 1.00 96.62 235 PHE A CA 1
ATOM 1814 C C . PHE A 1 235 ? 0.575 3.781 13.791 1.00 96.62 235 PHE A C 1
ATOM 1816 O O . PHE A 1 235 ? 0.655 2.626 14.206 1.00 96.62 235 PHE A O 1
ATOM 1823 N N . GLU A 1 236 ? 0.432 4.832 14.589 1.00 95.12 236 GLU A N 1
ATOM 1824 C CA . GLU A 1 236 ? 0.217 4.774 16.034 1.00 95.12 236 GLU A CA 1
ATOM 1825 C C . GLU A 1 236 ? -1.169 5.318 16.387 1.00 95.12 236 GLU A C 1
ATOM 1827 O O . GLU A 1 236 ? -1.810 6.013 15.595 1.00 95.12 236 GLU A O 1
ATOM 1832 N N . CYS A 1 237 ? -1.610 5.065 17.615 1.00 89.56 237 CYS A N 1
ATOM 1833 C CA . CYS A 1 237 ? -2.791 5.714 18.166 1.00 89.56 237 CYS A CA 1
ATOM 1834 C C . CYS A 1 237 ? -2.496 7.137 18.667 1.00 89.56 237 CYS A C 1
ATOM 1836 O O . CYS A 1 237 ? -1.411 7.433 19.173 1.00 89.56 237 CYS A O 1
ATOM 1838 N N . GLU A 1 238 ? -3.494 8.017 18.596 1.00 85.12 238 GLU A N 1
ATOM 1839 C CA . GLU A 1 238 ? -3.453 9.318 19.267 1.00 85.12 238 GLU A CA 1
ATOM 1840 C C . GLU A 1 238 ? -3.358 9.168 20.804 1.00 85.12 238 GLU A C 1
ATOM 1842 O O . GLU A 1 238 ? -3.806 8.158 21.364 1.00 85.12 238 GLU A O 1
ATOM 1847 N N . PRO A 1 239 ? -2.811 10.167 21.530 1.00 84.00 239 PRO A N 1
ATOM 1848 C CA . PRO A 1 239 ? -2.606 10.080 22.975 1.00 84.00 239 PRO A CA 1
ATOM 1849 C C . PRO A 1 239 ? -3.882 9.734 23.759 1.00 84.00 239 PRO A C 1
ATOM 1851 O O . PRO A 1 239 ? -4.873 10.463 23.743 1.00 84.00 239 PRO A O 1
ATOM 1854 N N . GLY A 1 240 ? -3.843 8.617 24.490 1.00 76.19 240 GLY A N 1
ATOM 1855 C CA . GLY A 1 240 ? -4.982 8.120 25.269 1.00 76.19 240 GLY A CA 1
ATOM 1856 C C . GLY A 1 240 ? -5.969 7.243 24.487 1.00 76.19 240 GLY A C 1
ATOM 1857 O O . GLY A 1 240 ? -7.015 6.889 25.036 1.00 76.19 240 GLY A O 1
ATOM 1858 N N . LEU A 1 241 ? -5.650 6.862 23.246 1.00 83.56 241 LEU A N 1
ATOM 1859 C CA . LEU A 1 241 ? -6.315 5.802 22.482 1.00 83.56 241 LEU A CA 1
ATOM 1860 C C . LEU A 1 241 ? -5.403 4.564 22.376 1.00 83.56 241 LEU A C 1
ATOM 1862 O O . LEU A 1 241 ? -4.206 4.643 22.634 1.00 83.56 241 LEU A O 1
ATOM 1866 N N . ASN A 1 242 ? -5.973 3.409 22.034 1.00 85.75 242 ASN A N 1
ATOM 1867 C CA . ASN A 1 242 ? -5.263 2.153 21.776 1.00 85.75 242 ASN A CA 1
ATOM 1868 C C . ASN A 1 242 ? -5.936 1.393 20.620 1.00 85.75 242 ASN A C 1
ATOM 1870 O O . ASN A 1 242 ? -7.136 1.562 20.380 1.00 85.75 242 ASN A O 1
ATOM 1874 N N . PHE A 1 243 ? -5.191 0.502 19.962 1.00 86.06 243 PHE A N 1
ATOM 1875 C CA . PHE A 1 243 ? -5.771 -0.527 19.098 1.00 86.06 243 PHE A CA 1
ATOM 1876 C C . PHE A 1 243 ? -6.654 -1.478 19.927 1.00 86.06 243 PHE A C 1
ATOM 1878 O O . PHE A 1 243 ? -6.508 -1.593 21.147 1.00 86.06 243 PHE A O 1
ATOM 1885 N N . ALA A 1 244 ? -7.582 -2.184 19.280 1.00 76.94 244 ALA A N 1
ATOM 1886 C CA . ALA A 1 244 ? -8.442 -3.143 19.972 1.00 76.94 244 ALA A CA 1
ATOM 1887 C C . ALA A 1 244 ? -7.622 -4.288 20.602 1.00 76.94 244 ALA A C 1
ATOM 1889 O O . ALA A 1 244 ? -6.854 -4.950 19.910 1.00 76.94 244 ALA A O 1
ATOM 1890 N N . LYS A 1 245 ? -7.848 -4.582 21.892 1.00 74.56 245 LYS A N 1
ATOM 1891 C CA . LYS A 1 245 ? -7.115 -5.605 22.675 1.00 74.56 245 LYS A CA 1
ATOM 1892 C C . LYS A 1 245 ? -7.117 -7.025 22.101 1.00 74.56 245 LYS A C 1
ATOM 1894 O O . LYS A 1 245 ? -6.258 -7.821 22.447 1.00 74.56 245 LYS A O 1
ATOM 1899 N N . SER A 1 246 ? -8.091 -7.353 21.256 1.00 71.06 246 SER A N 1
ATOM 1900 C CA . SER A 1 246 ? -8.186 -8.637 20.550 1.00 71.06 246 SER A CA 1
ATOM 1901 C C . SER A 1 246 ? -7.620 -8.588 19.123 1.00 71.06 246 SER A C 1
ATOM 1903 O O . SER A 1 246 ? -7.934 -9.465 18.320 1.00 71.06 246 SER A O 1
ATOM 1905 N N . GLY A 1 247 ? -6.899 -7.521 18.770 1.00 79.81 247 GLY A N 1
ATOM 1906 C CA . GLY A 1 247 ? -6.388 -7.239 17.433 1.00 79.81 247 GLY A CA 1
ATOM 1907 C C . GLY A 1 247 ? -4.857 -7.340 17.339 1.00 79.81 247 GLY A C 1
ATOM 1908 O O . GLY A 1 247 ? -4.158 -7.106 18.324 1.00 79.81 247 GLY A O 1
ATOM 1909 N N . PRO A 1 248 ? -4.323 -7.631 16.141 1.00 87.69 248 PRO A N 1
ATOM 1910 C CA . PRO A 1 248 ? -2.914 -7.982 15.917 1.00 87.69 248 PRO A CA 1
ATOM 1911 C C . PRO A 1 248 ? -1.920 -6.820 16.101 1.00 87.69 248 PRO A C 1
ATOM 1913 O O . PRO A 1 248 ? -0.714 -7.045 16.123 1.00 87.69 248 PRO A O 1
ATOM 1916 N N . HIS A 1 249 ? -2.406 -5.585 16.248 1.00 92.44 249 HIS A N 1
ATOM 1917 C CA . HIS A 1 249 ? -1.581 -4.384 16.440 1.00 92.44 249 HIS A CA 1
ATOM 1918 C C . HIS A 1 249 ? -1.492 -3.938 17.912 1.00 92.44 249 HIS A C 1
ATOM 1920 O O . HIS A 1 249 ? -0.738 -3.019 18.222 1.00 92.44 249 HIS A O 1
ATOM 1926 N N . TYR A 1 250 ? -2.244 -4.567 18.830 1.00 86.38 250 TYR A N 1
ATOM 1927 C CA . TYR A 1 250 ? -2.310 -4.131 20.231 1.00 86.38 250 TYR A CA 1
ATOM 1928 C C . TYR A 1 250 ? -0.972 -4.286 20.965 1.00 86.38 250 TYR A C 1
ATOM 1930 O O . TYR A 1 250 ? -0.479 -3.319 21.537 1.00 86.38 250 TYR A O 1
ATOM 1938 N N . GLU A 1 251 ? -0.360 -5.471 20.916 1.00 86.88 251 GLU A N 1
ATOM 1939 C CA . GLU A 1 251 ? 0.900 -5.749 21.627 1.00 86.88 251 GLU A CA 1
ATOM 1940 C C . GLU A 1 251 ? 2.090 -4.970 21.045 1.00 86.88 251 GLU A C 1
ATOM 1942 O O . GLU A 1 251 ? 3.001 -4.589 21.775 1.00 86.88 251 GLU A O 1
ATOM 1947 N N . ALA A 1 252 ? 2.060 -4.684 19.740 1.00 91.25 252 ALA A N 1
ATOM 1948 C CA . ALA A 1 252 ? 3.084 -3.897 19.055 1.00 91.25 252 ALA A CA 1
ATOM 1949 C C . ALA A 1 252 ? 2.944 -2.375 19.273 1.00 91.25 252 ALA A C 1
ATOM 1951 O O . ALA A 1 252 ? 3.860 -1.628 18.923 1.00 91.25 252 ALA A O 1
ATOM 1952 N N . GLY A 1 253 ? 1.787 -1.908 19.765 1.00 90.75 253 GLY A N 1
ATOM 1953 C CA . GLY A 1 253 ? 1.434 -0.486 19.886 1.00 90.75 253 GLY A CA 1
ATOM 1954 C C . GLY A 1 253 ? 1.301 0.271 18.554 1.00 90.75 253 GLY A C 1
ATOM 1955 O O . GLY A 1 253 ? 1.021 1.468 18.564 1.00 90.75 253 GLY A O 1
ATOM 1956 N N . GLN A 1 254 ? 1.497 -0.408 17.420 1.00 96.31 254 GLN A N 1
ATOM 1957 C CA . GLN A 1 254 ? 1.615 0.177 16.085 1.00 96.31 254 GLN A CA 1
ATOM 1958 C C . GLN A 1 254 ? 1.131 -0.794 14.996 1.00 96.31 254 GLN A C 1
ATOM 1960 O O . GLN A 1 254 ? 1.242 -2.016 15.135 1.00 96.31 254 GLN A O 1
ATOM 1965 N N . GLN A 1 255 ? 0.693 -0.243 13.868 1.00 97.62 255 GLN A N 1
ATOM 1966 C CA . GLN A 1 255 ? 0.459 -0.966 12.618 1.00 97.62 255 GLN A CA 1
ATOM 1967 C C . GLN A 1 255 ? 1.519 -0.565 11.583 1.00 97.62 255 GLN A C 1
ATOM 1969 O O . GLN A 1 255 ? 1.891 0.604 11.498 1.00 97.62 255 GLN A O 1
ATOM 1974 N N . GLN A 1 256 ? 2.009 -1.520 10.789 1.00 98.12 256 GLN A N 1
ATOM 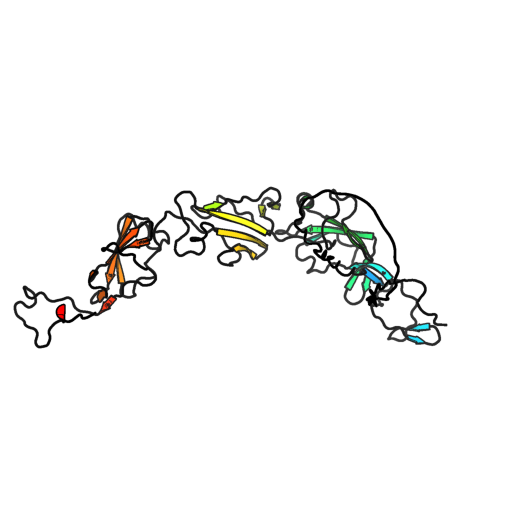1975 C CA . GLN A 1 256 ? 3.051 -1.278 9.786 1.00 98.12 256 GLN A CA 1
ATOM 1976 C C . GLN A 1 256 ? 2.564 -1.660 8.382 1.00 98.12 256 GLN A C 1
ATOM 1978 O O . GLN A 1 256 ? 2.339 -2.836 8.097 1.00 98.12 256 GLN A O 1
ATOM 1983 N N . LEU A 1 257 ? 2.426 -0.663 7.501 1.00 98.06 257 LEU A N 1
ATOM 1984 C CA . LEU A 1 257 ? 1.941 -0.804 6.125 1.00 98.06 257 LEU A CA 1
ATOM 1985 C C . LEU A 1 257 ? 3.055 -0.491 5.116 1.00 98.06 257 LEU A C 1
ATOM 1987 O O . LEU A 1 257 ? 3.403 0.667 4.887 1.00 98.06 257 LEU A O 1
ATOM 1991 N N . VAL A 1 258 ? 3.597 -1.526 4.473 1.00 97.56 258 VAL A N 1
ATOM 1992 C CA . VAL A 1 258 ? 4.651 -1.408 3.452 1.00 97.56 258 VAL A CA 1
ATOM 1993 C C . VAL A 1 258 ? 4.030 -1.328 2.062 1.00 97.56 258 VAL A C 1
ATOM 1995 O O . VAL A 1 258 ? 3.293 -2.230 1.661 1.00 97.56 258 VAL A O 1
ATOM 1998 N N . CYS A 1 259 ? 4.363 -0.309 1.271 1.00 96.25 259 CYS A N 1
ATOM 1999 C CA . CYS A 1 259 ? 3.937 -0.265 -0.125 1.00 96.25 259 CYS A CA 1
ATOM 2000 C C . CYS A 1 259 ? 4.596 -1.397 -0.937 1.00 96.25 259 CYS A C 1
ATOM 2002 O O . CYS A 1 259 ? 5.823 -1.481 -1.045 1.00 96.25 259 CYS A O 1
ATOM 2004 N N . ARG A 1 260 ? 3.785 -2.262 -1.552 1.00 94.88 260 ARG A N 1
ATOM 2005 C CA . ARG A 1 260 ? 4.225 -3.240 -2.567 1.00 94.88 260 ARG A CA 1
ATOM 2006 C C . ARG A 1 260 ? 3.977 -2.733 -3.986 1.00 94.88 260 ARG A C 1
ATOM 2008 O O . ARG A 1 260 ? 4.772 -3.012 -4.882 1.00 94.88 260 ARG A O 1
ATOM 2015 N N . GLY A 1 261 ? 2.929 -1.927 -4.146 1.00 92.56 261 GLY A N 1
ATOM 2016 C CA . GLY A 1 261 ? 2.578 -1.234 -5.380 1.00 92.56 261 GLY A CA 1
ATOM 2017 C C . GLY A 1 261 ? 1.670 -2.039 -6.310 1.00 92.56 261 GLY A C 1
ATOM 2018 O O . GLY A 1 261 ? 1.466 -3.243 -6.145 1.00 92.56 261 GLY A O 1
ATOM 2019 N N . GLY A 1 262 ? 1.090 -1.352 -7.296 1.00 87.56 262 GLY A N 1
ATOM 2020 C CA . GLY A 1 262 ? 0.170 -1.967 -8.256 1.00 87.56 262 GLY A CA 1
ATOM 2021 C C . GLY A 1 262 ? -1.044 -2.602 -7.566 1.00 87.56 262 GLY A C 1
ATOM 2022 O O . GLY A 1 262 ? -1.600 -2.034 -6.629 1.00 87.56 262 GLY A O 1
ATOM 2023 N N . SER A 1 263 ? -1.446 -3.797 -8.006 1.00 89.38 263 SER A N 1
ATOM 2024 C CA . SER A 1 263 ? -2.590 -4.540 -7.449 1.00 89.38 263 SER A CA 1
ATOM 2025 C C . SER A 1 263 ? -2.349 -5.159 -6.064 1.00 89.38 263 SER A C 1
ATOM 2027 O O . SER A 1 263 ? -3.296 -5.658 -5.460 1.00 89.38 263 SER A O 1
ATOM 2029 N N . GLN A 1 264 ? -1.114 -5.137 -5.547 1.00 92.06 264 GLN A N 1
ATOM 2030 C CA . GLN A 1 264 ? -0.800 -5.580 -4.182 1.00 92.06 264 GLN A CA 1
ATOM 2031 C C . GLN A 1 264 ? -1.004 -4.471 -3.135 1.00 92.06 264 GLN A C 1
ATOM 2033 O O . GLN A 1 264 ? -1.158 -4.777 -1.951 1.00 92.06 264 GLN A O 1
ATOM 2038 N N . GLY A 1 265 ? -1.007 -3.201 -3.560 1.00 95.06 265 GLY A N 1
ATOM 2039 C CA . GLY A 1 265 ? -1.237 -2.047 -2.690 1.00 95.06 265 GLY A CA 1
ATOM 2040 C C . GLY A 1 265 ? -0.290 -2.003 -1.488 1.00 95.06 265 GLY A C 1
ATOM 2041 O O . GLY A 1 265 ? 0.923 -2.188 -1.634 1.00 95.06 265 GLY A O 1
ATOM 2042 N N . TYR A 1 266 ? -0.854 -1.756 -0.305 1.00 97.69 266 TYR A N 1
ATOM 2043 C CA . TYR A 1 266 ? -0.147 -1.839 0.973 1.00 97.69 266 TYR A CA 1
ATOM 2044 C C . TYR A 1 266 ? -0.208 -3.256 1.550 1.00 97.69 266 TYR A C 1
ATOM 2046 O O . TYR A 1 266 ? -1.265 -3.885 1.573 1.00 97.69 266 TYR A O 1
ATOM 2054 N N . TYR A 1 267 ? 0.936 -3.735 2.026 1.00 98.06 267 TYR A N 1
ATOM 2055 C CA . TYR A 1 267 ? 1.098 -4.992 2.744 1.00 98.06 267 TYR A CA 1
ATOM 2056 C C . TYR A 1 267 ? 1.246 -4.711 4.238 1.00 98.06 267 TYR A C 1
ATOM 2058 O O . TYR A 1 267 ? 2.152 -3.978 4.639 1.00 98.06 267 TYR A O 1
ATOM 2066 N N . ASP A 1 268 ? 0.379 -5.306 5.046 1.00 97.81 268 ASP A N 1
ATOM 2067 C CA . ASP A 1 268 ? 0.411 -5.197 6.501 1.00 97.81 268 ASP A CA 1
ATOM 2068 C C . ASP A 1 268 ? 1.364 -6.235 7.110 1.00 97.81 268 ASP A C 1
ATOM 2070 O O . ASP A 1 268 ? 1.254 -7.434 6.846 1.00 97.81 268 ASP A O 1
ATOM 2074 N N . VAL A 1 269 ? 2.331 -5.775 7.907 1.00 96.94 269 VAL A N 1
ATOM 2075 C CA . VAL A 1 269 ? 3.415 -6.627 8.422 1.00 96.94 269 VAL A CA 1
ATOM 2076 C C . VAL A 1 269 ? 2.917 -7.621 9.475 1.00 96.94 269 VAL A C 1
ATOM 2078 O O . VAL A 1 269 ? 3.401 -8.752 9.508 1.00 96.94 269 VAL A O 1
ATOM 2081 N N . GLN A 1 270 ? 1.947 -7.231 10.309 1.00 95.50 270 GLN A N 1
ATOM 2082 C CA . GLN A 1 270 ? 1.434 -8.058 11.405 1.00 95.50 270 GLN A CA 1
ATOM 2083 C C . GLN A 1 270 ? 0.426 -9.122 10.933 1.00 95.50 270 GLN A C 1
ATOM 2085 O O . GLN A 1 270 ? 0.425 -10.241 11.439 1.00 95.50 270 GLN A O 1
ATOM 2090 N N . THR A 1 271 ? -0.430 -8.794 9.963 1.00 94.75 271 THR A N 1
ATOM 2091 C CA . THR A 1 271 ? -1.502 -9.672 9.448 1.00 94.75 271 THR A CA 1
ATOM 2092 C C . THR A 1 271 ? -1.159 -10.379 8.143 1.00 94.75 271 THR A C 1
ATOM 2094 O O . THR A 1 271 ? -1.884 -11.287 7.739 1.00 94.75 271 THR A O 1
ATOM 2097 N N . GLN A 1 272 ? -0.074 -9.968 7.481 1.00 96.50 272 GLN A N 1
ATOM 2098 C CA . GLN A 1 272 ? 0.377 -10.465 6.176 1.00 96.50 272 GLN A CA 1
ATOM 2099 C C . GLN A 1 272 ? -0.619 -10.212 5.023 1.00 96.50 272 GLN A C 1
ATOM 2101 O O . GLN A 1 272 ? -0.527 -10.836 3.964 1.00 96.50 272 GLN A O 1
ATOM 2106 N N . GLN A 1 273 ? -1.573 -9.290 5.202 1.00 96.06 273 GLN A N 1
ATOM 2107 C CA . GLN A 1 273 ? -2.609 -8.990 4.210 1.00 96.06 273 GLN A CA 1
ATOM 2108 C C . GLN A 1 273 ? -2.160 -7.934 3.191 1.00 96.06 273 GLN A C 1
ATOM 2110 O O . GLN A 1 273 ? -1.493 -6.958 3.530 1.00 96.06 273 GLN A O 1
ATOM 2115 N N . PHE A 1 274 ? -2.568 -8.120 1.933 1.00 95.81 274 PHE A N 1
ATOM 2116 C CA . PHE A 1 274 ? -2.378 -7.169 0.831 1.00 95.81 274 PHE A CA 1
ATOM 2117 C C . PHE A 1 274 ? -3.594 -6.249 0.665 1.00 95.81 274 PHE A C 1
ATOM 2119 O O . PHE A 1 274 ? -4.706 -6.610 1.043 1.00 95.81 274 PHE A O 1
ATOM 2126 N N . ASN A 1 275 ? -3.392 -5.079 0.049 1.00 94.81 275 ASN A N 1
ATOM 2127 C CA . ASN A 1 275 ? -4.369 -3.981 -0.011 1.00 94.81 275 ASN A CA 1
ATOM 2128 C C . ASN A 1 275 ? -4.923 -3.567 1.369 1.00 94.81 275 ASN A C 1
ATOM 2130 O O . ASN A 1 275 ? -6.055 -3.093 1.481 1.00 94.81 275 ASN A O 1
ATOM 2134 N N . ALA A 1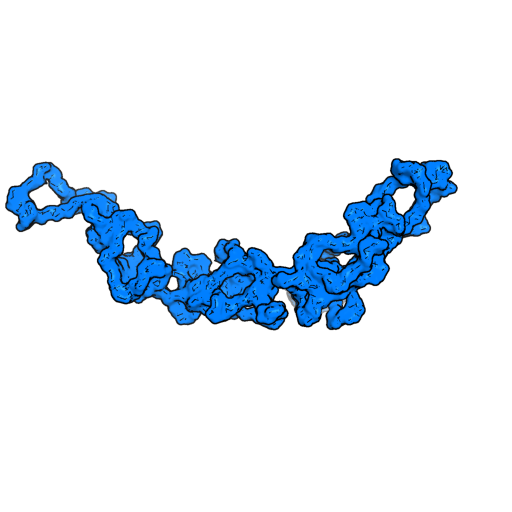 276 ? -4.109 -3.731 2.414 1.00 94.81 276 ALA A N 1
ATOM 2135 C CA . ALA A 1 276 ? -4.459 -3.379 3.780 1.00 94.81 276 ALA A CA 1
ATOM 2136 C C . ALA A 1 276 ? -4.640 -1.862 3.963 1.00 94.81 276 ALA A C 1
ATOM 2138 O O . ALA A 1 276 ? -4.142 -1.045 3.182 1.00 94.81 276 ALA A O 1
ATOM 2139 N N . ARG A 1 277 ? -5.367 -1.490 5.018 1.00 93.88 277 ARG A N 1
ATOM 2140 C CA . ARG A 1 277 ? -5.693 -0.107 5.386 1.00 93.88 277 ARG A CA 1
ATOM 2141 C C . ARG A 1 277 ? -5.366 0.145 6.863 1.00 93.88 277 ARG A C 1
ATOM 2143 O O . ARG A 1 277 ? -5.289 -0.828 7.618 1.00 93.88 277 ARG A O 1
ATOM 2150 N N . PRO A 1 278 ? -5.198 1.413 7.279 1.00 92.31 278 PRO A N 1
ATOM 2151 C CA . PRO A 1 278 ? -5.090 1.760 8.691 1.00 92.31 278 PRO A CA 1
ATOM 2152 C C . PRO A 1 278 ? -6.274 1.206 9.500 1.00 92.31 278 PRO A C 1
ATOM 2154 O O . PRO A 1 278 ? -7.412 1.209 9.025 1.00 92.31 278 PRO A O 1
ATOM 2157 N N . VAL A 1 279 ? -6.010 0.720 10.710 1.00 90.50 279 VAL A N 1
ATOM 2158 C CA . VAL A 1 279 ? -7.002 0.165 11.644 1.00 90.50 279 VAL A CA 1
ATOM 2159 C C . VAL A 1 279 ? -7.314 1.190 12.730 1.00 90.50 279 VAL A C 1
ATOM 2161 O O . VAL A 1 279 ? -6.404 1.809 13.269 1.00 90.50 279 VAL A O 1
ATOM 2164 N N . GLU A 1 280 ? -8.593 1.370 13.069 1.00 85.00 280 GLU A N 1
ATOM 2165 C CA . GLU A 1 280 ? -9.027 2.367 14.059 1.00 85.00 280 GLU A CA 1
ATOM 2166 C C . GLU A 1 280 ? -8.396 2.176 15.452 1.00 85.00 280 GLU A C 1
ATOM 2168 O O . GLU A 1 280 ? -8.239 1.055 15.950 1.00 85.00 280 GLU A O 1
ATOM 2173 N N . CYS A 1 281 ? -8.111 3.299 16.113 1.00 84.06 281 CYS A N 1
ATOM 2174 C CA . CYS A 1 281 ? -7.775 3.348 17.531 1.00 84.06 281 CYS A CA 1
ATOM 2175 C C . CYS A 1 281 ? -8.922 3.984 18.321 1.00 84.06 281 CYS A C 1
ATOM 2177 O O . CYS A 1 281 ? -9.562 4.941 17.889 1.00 84.06 281 CYS A O 1
ATOM 2179 N N . ALA A 1 282 ? -9.162 3.488 19.531 1.00 74.38 282 ALA A N 1
ATOM 2180 C CA . ALA A 1 282 ? -10.245 3.960 20.387 1.00 74.38 282 ALA A CA 1
ATOM 2181 C C . ALA A 1 282 ? -9.826 3.997 21.864 1.00 74.38 282 ALA A C 1
ATOM 2183 O O . ALA A 1 282 ? -8.794 3.454 22.253 1.00 74.38 282 ALA A O 1
ATOM 2184 N N . LYS A 1 283 ? -10.616 4.665 22.714 1.00 69.56 283 LYS A N 1
ATOM 2185 C CA . LYS A 1 283 ? -10.269 4.859 24.135 1.00 69.56 283 LYS A CA 1
ATOM 2186 C C . LYS A 1 283 ? -10.122 3.511 24.858 1.00 69.56 283 LYS A C 1
ATOM 2188 O O . LYS A 1 283 ? -10.992 2.668 24.667 1.00 69.56 283 LYS A O 1
ATOM 2193 N N . PRO A 1 284 ? -9.087 3.308 25.700 1.00 64.19 284 PRO A N 1
ATOM 2194 C CA . PRO A 1 284 ? -8.829 2.031 26.358 1.00 64.19 284 PRO A CA 1
ATOM 2195 C C . PRO A 1 284 ? -10.050 1.517 27.127 1.00 64.19 284 PRO A C 1
ATOM 2197 O O . PRO A 1 284 ? -10.728 2.252 27.853 1.00 64.19 284 PRO A O 1
ATOM 2200 N N . GLY A 1 285 ? -10.315 0.230 26.938 1.00 67.19 285 GLY A N 1
ATOM 2201 C CA . GLY A 1 285 ? -11.577 -0.399 27.281 1.00 67.19 285 GLY A CA 1
ATOM 2202 C C . GLY A 1 285 ? -11.593 -1.871 26.880 1.00 67.19 285 GLY A C 1
ATOM 2203 O O . GLY A 1 285 ? -10.546 -2.520 26.819 1.00 67.19 285 GLY A O 1
ATOM 2204 N N . CYS A 1 286 ? -12.785 -2.402 26.620 1.00 77.31 286 CYS A N 1
ATOM 2205 C CA . CYS A 1 286 ? -13.019 -3.838 26.509 1.00 77.31 286 CYS A CA 1
ATOM 2206 C C . CYS A 1 286 ? -13.590 -4.242 25.144 1.00 77.31 286 CYS A C 1
ATOM 2208 O O . CYS A 1 286 ? -14.408 -3.527 24.568 1.00 77.31 286 CYS A O 1
ATOM 2210 N N . ALA A 1 287 ? -13.208 -5.421 24.649 1.00 77.75 287 ALA A N 1
ATOM 2211 C CA . ALA A 1 287 ? -13.778 -5.987 23.427 1.00 77.75 287 ALA A CA 1
ATOM 2212 C C . ALA A 1 287 ? -15.269 -6.342 23.597 1.00 77.75 287 ALA A C 1
ATOM 2214 O O . ALA A 1 287 ? -15.724 -6.638 24.708 1.00 77.75 287 ALA A O 1
ATOM 2215 N N . SER A 1 288 ? -16.023 -6.357 22.490 1.00 82.62 288 SER A N 1
ATOM 2216 C CA . SER A 1 288 ? -17.426 -6.789 22.483 1.00 82.62 288 SER A CA 1
ATOM 2217 C C . SER A 1 288 ? -17.573 -8.228 22.984 1.00 82.62 288 SER A C 1
ATOM 2219 O O . SER A 1 288 ? -16.891 -9.138 22.509 1.00 82.62 288 SER A O 1
ATOM 2221 N N . ILE A 1 289 ? -18.518 -8.440 23.904 1.00 83.94 289 ILE A N 1
ATOM 2222 C CA . ILE A 1 289 ? -18.872 -9.776 24.407 1.00 83.94 289 ILE A CA 1
ATOM 2223 C C . ILE A 1 289 ? -19.977 -10.447 23.587 1.00 83.94 289 ILE A C 1
ATOM 2225 O O . ILE A 1 289 ? -20.133 -11.659 23.665 1.00 83.94 289 ILE A O 1
ATOM 2229 N N . LEU A 1 290 ? -20.763 -9.688 22.810 1.00 84.38 290 LEU A N 1
ATOM 2230 C CA . LEU A 1 290 ? -22.067 -10.149 22.308 1.00 84.38 290 LEU A CA 1
ATOM 2231 C C . LEU A 1 290 ? -21.981 -11.368 21.380 1.00 84.38 290 LEU A C 1
ATOM 2233 O O . LEU A 1 290 ? -22.874 -12.206 21.394 1.00 84.38 290 LEU A O 1
ATOM 2237 N N . ARG A 1 291 ? -20.893 -11.498 20.612 1.00 81.88 291 ARG A N 1
ATOM 2238 C CA . ARG A 1 291 ? -20.636 -12.663 19.741 1.00 81.88 291 ARG A CA 1
ATOM 2239 C C . ARG A 1 291 ? -19.992 -13.857 20.464 1.00 81.88 291 ARG A C 1
ATOM 2241 O O . ARG A 1 291 ? -19.726 -14.865 19.821 1.00 81.88 291 ARG A O 1
ATOM 2248 N N . ARG A 1 292 ? -19.683 -13.725 21.758 1.00 86.69 292 ARG A N 1
ATOM 2249 C CA . ARG A 1 292 ? -18.988 -14.729 22.584 1.00 86.69 292 ARG A CA 1
ATOM 2250 C C . ARG A 1 292 ? -19.742 -15.082 23.871 1.00 86.69 292 ARG A C 1
ATOM 2252 O O . ARG A 1 292 ? -19.179 -15.754 24.725 1.00 86.69 292 ARG A O 1
ATOM 2259 N N . LEU A 1 293 ? -20.991 -14.642 24.031 1.00 88.94 293 LEU A N 1
ATOM 2260 C CA . LEU A 1 293 ? -21.868 -15.145 25.091 1.00 88.94 293 LEU A CA 1
ATOM 2261 C C . LEU A 1 293 ? -22.251 -16.607 24.825 1.00 88.94 293 LEU A C 1
ATOM 2263 O O . LEU A 1 293 ? -22.137 -17.099 23.701 1.00 88.94 293 LEU A O 1
ATOM 2267 N N . ASP A 1 294 ? -22.714 -17.310 25.858 1.00 90.44 294 ASP A N 1
ATOM 2268 C CA . ASP A 1 294 ? -23.335 -18.615 25.647 1.00 90.44 294 ASP A CA 1
ATOM 2269 C C . ASP A 1 294 ? -24.650 -18.485 24.853 1.00 90.44 294 ASP A C 1
ATOM 2271 O O . ASP A 1 294 ? -25.345 -17.475 24.956 1.00 90.44 294 ASP A O 1
ATOM 2275 N N . LYS A 1 295 ? -25.021 -19.521 24.088 1.00 91.12 295 LYS A N 1
ATOM 2276 C CA . LYS A 1 295 ? -26.264 -19.555 23.293 1.00 91.12 295 LYS A CA 1
ATOM 2277 C C . LYS A 1 295 ? -27.526 -19.308 24.134 1.00 91.12 295 LYS A C 1
ATOM 2279 O O . LYS A 1 295 ? -28.523 -18.821 23.612 1.00 91.12 295 LYS A O 1
ATOM 2284 N N . ASN A 1 296 ? -27.470 -19.653 25.421 1.00 91.38 296 ASN A N 1
ATOM 2285 C CA . ASN A 1 296 ? -28.554 -19.496 26.381 1.00 91.38 296 ASN A CA 1
ATOM 2286 C C . ASN A 1 296 ? -28.376 -18.243 27.262 1.00 91.38 296 ASN A C 1
ATOM 2288 O O . ASN A 1 296 ? -28.992 -18.173 28.321 1.00 91.38 296 ASN A O 1
ATOM 2292 N N . ALA A 1 297 ? -27.536 -17.276 26.869 1.00 91.88 297 ALA A N 1
ATOM 2293 C CA . ALA A 1 297 ? -27.254 -16.050 27.616 1.00 91.88 297 ALA A CA 1
ATOM 2294 C C . ALA A 1 297 ? -27.552 -14.784 26.792 1.00 91.88 297 ALA A C 1
ATOM 2296 O O . ALA A 1 297 ? -27.232 -14.697 25.609 1.00 91.88 297 ALA A O 1
ATOM 2297 N N . THR A 1 298 ? -28.123 -13.758 27.427 1.00 91.75 298 THR A N 1
ATOM 2298 C CA . THR A 1 298 ? -28.457 -12.472 26.792 1.00 91.75 298 THR A CA 1
ATOM 2299 C C . THR A 1 298 ? -28.083 -11.289 27.684 1.00 91.75 298 THR A C 1
ATOM 2301 O O . THR A 1 298 ? -28.104 -11.389 28.911 1.00 91.75 298 THR A O 1
ATOM 2304 N N . VAL A 1 299 ? -27.743 -10.139 27.089 1.00 91.12 299 VAL A N 1
ATOM 2305 C CA . VAL A 1 299 ? -27.560 -8.893 27.853 1.00 91.12 299 VAL A CA 1
ATOM 2306 C C . VAL A 1 299 ? -28.922 -8.249 28.085 1.00 91.12 299 VAL A C 1
ATOM 2308 O O . VAL A 1 299 ? -29.556 -7.779 27.146 1.00 91.12 299 VAL A O 1
ATOM 2311 N N . THR A 1 300 ? -29.361 -8.198 29.343 1.00 89.56 300 THR A N 1
ATOM 2312 C CA . THR A 1 300 ? -30.684 -7.671 29.721 1.00 89.56 300 THR A CA 1
ATOM 2313 C C . THR A 1 300 ? -30.662 -6.203 30.138 1.00 89.56 300 THR A C 1
ATOM 2315 O O . THR A 1 300 ? -31.695 -5.541 30.125 1.00 89.56 300 THR A O 1
ATOM 2318 N N . LYS A 1 301 ? -29.497 -5.685 30.554 1.00 86.38 301 LYS A N 1
ATOM 2319 C CA . LYS A 1 301 ? -29.297 -4.278 30.941 1.00 86.38 301 LYS A CA 1
ATOM 2320 C C . LYS A 1 301 ? -27.898 -3.814 30.551 1.00 86.38 301 LYS A C 1
ATOM 2322 O O . LYS A 1 301 ? -26.951 -4.590 30.635 1.00 86.38 301 LYS A O 1
ATOM 2327 N N . ALA A 1 302 ? -27.764 -2.540 30.193 1.00 86.81 302 ALA A N 1
ATOM 2328 C CA . ALA A 1 302 ? -26.484 -1.870 29.980 1.00 86.81 302 ALA A CA 1
ATOM 2329 C C . ALA A 1 302 ? -26.569 -0.418 30.473 1.00 86.81 302 ALA A C 1
ATOM 2331 O O . ALA A 1 302 ? -27.576 0.260 30.268 1.00 86.81 302 ALA A O 1
ATOM 2332 N N . ALA A 1 303 ? -25.525 0.065 31.144 1.00 83.06 303 ALA A N 1
ATOM 2333 C CA . ALA A 1 303 ? -25.461 1.430 31.653 1.00 83.06 303 ALA A CA 1
ATOM 2334 C C . ALA A 1 303 ? -25.305 2.447 30.508 1.00 83.06 303 ALA A C 1
ATOM 2336 O O . ALA A 1 303 ? -24.702 2.144 29.481 1.00 83.06 303 ALA A O 1
ATOM 2337 N N . LYS A 1 304 ? -25.740 3.702 30.705 1.00 72.62 304 LYS A N 1
ATOM 2338 C CA . LYS A 1 304 ? -25.687 4.767 29.671 1.00 72.62 304 LYS A CA 1
ATOM 2339 C C . LYS A 1 304 ? -24.283 5.041 29.086 1.00 72.62 304 LYS A C 1
ATOM 2341 O O . LYS A 1 304 ? -24.178 5.627 28.013 1.00 72.62 304 LYS A O 1
ATOM 2346 N N . LYS A 1 305 ? -23.201 4.621 29.758 1.00 70.75 305 LYS A N 1
ATOM 2347 C CA . LYS A 1 305 ? -21.820 4.689 29.235 1.00 70.75 305 LYS A CA 1
ATOM 2348 C C . LYS A 1 305 ? -21.536 3.663 28.123 1.00 70.75 305 LYS A C 1
ATOM 2350 O O . LYS A 1 305 ? -20.650 3.893 27.306 1.00 70.75 305 LYS A O 1
ATOM 2355 N N . CYS A 1 306 ? -22.291 2.569 28.051 1.00 72.56 306 CYS A N 1
ATOM 2356 C CA . CYS A 1 306 ? -22.153 1.487 27.073 1.00 72.56 306 CYS A CA 1
ATOM 2357 C C . CYS A 1 306 ? -22.734 1.868 25.694 1.00 72.56 306 CYS A C 1
ATOM 2359 O O . CYS A 1 306 ? -23.676 1.239 25.221 1.00 72.56 306 CYS A O 1
ATOM 2361 N N . ARG A 1 307 ? -22.191 2.916 25.053 1.00 67.19 307 ARG A N 1
ATOM 2362 C CA . ARG A 1 307 ? -22.746 3.534 23.824 1.00 67.19 307 ARG A CA 1
ATOM 2363 C C . ARG A 1 307 ? -23.019 2.551 22.676 1.00 67.19 307 ARG A C 1
ATOM 2365 O O . ARG A 1 307 ? -23.957 2.755 21.919 1.00 67.19 307 ARG A O 1
ATOM 2372 N N . SER A 1 308 ? -22.200 1.508 22.540 1.00 70.75 308 SER A N 1
ATOM 2373 C CA . SER A 1 308 ? -22.453 0.372 21.652 1.00 70.75 308 SER A CA 1
ATOM 2374 C C . SER A 1 308 ? -21.803 -0.876 22.233 1.00 70.75 308 SER A C 1
ATOM 2376 O O . SER A 1 308 ? -20.600 -0.884 22.489 1.00 70.75 308 SER A O 1
ATOM 2378 N N . LEU A 1 309 ? -22.586 -1.941 22.412 1.00 73.56 309 LEU A N 1
ATOM 2379 C CA . LEU A 1 309 ? -22.078 -3.247 22.846 1.00 73.56 309 LEU A CA 1
ATOM 2380 C C . LEU A 1 309 ? -21.467 -4.073 21.698 1.00 73.56 309 LEU A C 1
ATOM 2382 O O . LEU A 1 309 ? -20.846 -5.103 21.953 1.00 73.56 309 LEU A O 1
ATOM 2386 N N . ASN A 1 310 ? -21.606 -3.617 20.449 1.00 68.06 310 ASN A N 1
ATOM 2387 C CA . ASN A 1 310 ? -20.978 -4.215 19.265 1.00 68.06 310 ASN A CA 1
ATOM 2388 C C . ASN A 1 310 ? -19.601 -3.602 18.938 1.00 68.06 310 ASN A C 1
ATOM 2390 O O . ASN A 1 310 ? -18.953 -4.047 17.996 1.00 68.06 310 ASN A O 1
ATOM 2394 N N . SER A 1 311 ? -19.150 -2.584 19.682 1.00 64.62 311 SER A N 1
ATOM 2395 C CA . SER A 1 311 ? -17.822 -1.988 19.493 1.00 64.62 311 SER A CA 1
ATOM 2396 C C . SER A 1 311 ? -16.713 -2.889 20.044 1.00 64.62 311 SER A C 1
ATOM 2398 O O . SER A 1 311 ? -16.870 -3.514 21.092 1.00 64.62 311 SER A O 1
ATOM 2400 N N . ASN A 1 312 ? -15.557 -2.894 19.377 1.00 63.75 312 ASN A N 1
ATOM 2401 C CA . ASN A 1 312 ? -14.338 -3.538 19.870 1.00 63.75 312 ASN A CA 1
ATOM 2402 C C . ASN A 1 312 ? -13.634 -2.745 20.989 1.00 63.75 312 ASN A C 1
ATOM 2404 O O . ASN A 1 312 ? -12.650 -3.235 21.542 1.00 63.75 312 ASN A O 1
ATOM 2408 N N . SER A 1 313 ? -14.125 -1.546 21.326 1.00 70.94 313 SER A N 1
ATOM 2409 C CA . SER A 1 313 ? -13.560 -0.694 22.372 1.00 70.94 313 SER A CA 1
ATOM 2410 C C . SER A 1 313 ? -14.656 -0.052 23.228 1.00 70.94 313 SER A C 1
ATOM 2412 O O . SER A 1 313 ? -14.984 1.134 23.140 1.00 70.94 313 SER A O 1
ATOM 2414 N N . ILE A 1 314 ? -15.284 -0.889 24.050 1.00 79.88 314 ILE A N 1
ATOM 2415 C CA . ILE A 1 314 ? -16.318 -0.493 25.003 1.00 79.88 314 ILE A CA 1
ATOM 2416 C C . ILE A 1 314 ? -15.655 0.297 26.141 1.00 79.88 314 ILE A C 1
ATOM 2418 O O . ILE A 1 314 ? -14.714 -0.213 26.747 1.00 79.88 314 ILE A O 1
ATOM 2422 N N . PRO A 1 315 ? -16.107 1.525 26.456 1.00 75.31 315 PRO A N 1
ATOM 2423 C CA . PRO A 1 315 ? -15.380 2.417 27.354 1.00 75.31 315 PRO A CA 1
ATOM 2424 C C . PRO A 1 315 ? -15.369 1.917 28.802 1.00 75.31 315 PRO A C 1
ATOM 2426 O O . PRO A 1 315 ? -16.380 1.426 29.313 1.00 75.31 315 PRO A O 1
ATOM 2429 N N . ALA A 1 316 ? -14.247 2.130 29.494 1.00 82.06 316 ALA A N 1
ATOM 2430 C CA . ALA A 1 316 ? -14.125 1.854 30.922 1.00 82.06 316 ALA A CA 1
ATOM 2431 C C . ALA A 1 316 ? -15.230 2.561 31.743 1.00 82.06 316 ALA A C 1
ATOM 2433 O O . ALA A 1 316 ? -15.593 3.716 31.496 1.00 82.06 316 ALA A O 1
ATOM 2434 N N . GLY A 1 317 ? -15.798 1.849 32.715 1.00 81.44 317 GLY A N 1
ATOM 2435 C CA . GLY A 1 317 ? -16.992 2.270 33.450 1.00 81.44 317 GLY A CA 1
ATOM 2436 C C . GLY A 1 317 ? -18.315 2.047 32.702 1.00 81.44 317 GLY A C 1
ATOM 2437 O O . GLY A 1 317 ? -19.360 2.470 33.196 1.00 81.44 317 GLY A O 1
ATOM 2438 N N . CYS A 1 318 ? -18.314 1.396 31.534 1.00 86.88 318 CYS A N 1
ATOM 2439 C CA . CYS A 1 318 ? -19.489 0.658 31.068 1.00 86.88 318 CYS A CA 1
ATOM 2440 C C . CYS A 1 318 ? -19.737 -0.537 32.001 1.00 86.88 318 CYS A C 1
ATOM 2442 O O . CYS A 1 318 ? -18.806 -1.258 32.350 1.00 86.88 318 CYS A O 1
ATOM 2444 N N . GLN A 1 319 ? -20.994 -0.753 32.376 1.00 92.62 319 GLN A N 1
ATOM 2445 C CA . GLN A 1 319 ? -21.443 -1.906 33.148 1.00 92.62 319 GLN A CA 1
ATOM 2446 C C . GLN A 1 319 ? -22.687 -2.490 32.477 1.00 92.62 319 GLN A C 1
ATOM 2448 O O . GLN A 1 319 ? -23.547 -1.739 32.012 1.00 92.62 319 GLN A O 1
ATOM 2453 N N . LEU A 1 320 ? -22.782 -3.814 32.412 1.00 93.00 320 LEU A N 1
ATOM 2454 C CA . LEU A 1 320 ? -23.911 -4.531 31.825 1.00 93.00 320 LEU A CA 1
ATOM 2455 C C . LEU A 1 320 ? -24.310 -5.734 32.681 1.00 93.00 320 LEU A C 1
ATOM 2457 O O . LEU A 1 320 ? -23.536 -6.195 33.514 1.00 93.00 320 LEU A O 1
ATOM 2461 N N . THR A 1 321 ? -25.519 -6.246 32.467 1.00 93.19 321 THR A N 1
ATOM 2462 C CA . THR A 1 321 ? -26.027 -7.452 33.131 1.00 93.19 321 THR A CA 1
ATOM 2463 C C . THR A 1 321 ? -26.347 -8.505 32.084 1.00 93.19 321 THR A C 1
ATOM 2465 O O . THR A 1 321 ? -27.246 -8.302 31.263 1.00 93.19 321 THR A O 1
ATOM 2468 N N . VAL A 1 322 ? -25.625 -9.621 32.132 1.00 93.56 322 VAL A N 1
ATOM 2469 C CA . VAL A 1 322 ? -25.930 -10.844 31.390 1.00 93.56 322 VAL A CA 1
ATOM 2470 C C . VAL A 1 322 ? -26.868 -11.700 32.242 1.00 93.56 322 VAL A C 1
ATOM 2472 O O . VAL A 1 322 ? -26.646 -11.859 33.442 1.00 93.56 322 VAL A O 1
ATOM 2475 N N . LYS A 1 323 ? -27.905 -12.271 31.634 1.00 93.31 323 LYS A N 1
ATOM 2476 C CA . LYS A 1 323 ? -28.747 -13.305 32.244 1.00 93.31 323 LYS A CA 1
ATOM 2477 C C . LYS A 1 323 ? -28.821 -14.524 31.348 1.00 93.31 323 LYS A C 1
ATOM 2479 O O . LYS A 1 323 ? -28.717 -14.396 30.128 1.00 93.31 323 LYS A O 1
ATOM 2484 N N . CYS A 1 324 ? -29.049 -15.678 31.954 1.00 91.19 324 CYS A N 1
ATOM 2485 C CA . CYS A 1 324 ? -29.446 -16.857 31.215 1.00 91.19 324 CYS A CA 1
ATOM 2486 C C . CYS A 1 324 ? -30.926 -16.753 30.796 1.00 91.19 324 CYS A C 1
ATOM 2488 O O . CYS A 1 324 ? -31.719 -16.021 31.398 1.00 91.19 324 CYS A O 1
ATOM 2490 N N . SER A 1 325 ? -31.297 -17.488 29.750 1.00 90.31 325 SER A N 1
ATOM 2491 C CA . SER A 1 325 ? -32.680 -17.692 29.310 1.00 90.31 325 SER A CA 1
ATOM 2492 C C . SER A 1 325 ? -33.562 -18.280 30.430 1.00 90.31 325 SER A C 1
ATOM 2494 O O . SER A 1 325 ? -33.040 -18.799 31.420 1.00 90.31 325 SER A O 1
ATOM 2496 N N . PRO A 1 326 ? -34.903 -18.253 30.298 1.00 86.62 326 PRO A N 1
ATOM 2497 C CA . PRO A 1 326 ? -35.793 -18.974 31.209 1.00 86.62 326 PRO A CA 1
ATOM 2498 C C . PRO A 1 326 ? -35.371 -20.441 31.403 1.00 86.62 326 PRO A C 1
ATOM 2500 O O . PRO A 1 326 ? -34.867 -21.073 30.471 1.00 86.62 326 PRO A O 1
ATOM 2503 N N . PHE A 1 327 ? -35.564 -20.961 32.619 1.00 83.94 327 PHE A N 1
ATOM 2504 C CA . PHE A 1 327 ? -35.157 -22.315 33.042 1.00 83.94 327 PHE A CA 1
ATOM 2505 C C . PHE A 1 327 ? -33.648 -22.607 32.928 1.00 83.94 327 PHE A C 1
ATOM 2507 O O . PHE A 1 327 ? -33.243 -23.764 32.840 1.00 83.94 327 PHE A O 1
ATOM 2514 N N . HIS A 1 328 ? -32.808 -21.563 32.929 1.00 89.00 328 HIS A N 1
ATOM 2515 C CA . HIS A 1 328 ? -31.352 -21.687 32.955 1.00 89.00 328 HIS A CA 1
ATOM 2516 C C . HIS A 1 328 ? -30.699 -20.767 33.998 1.00 89.00 328 HIS A C 1
ATOM 2518 O O . HIS A 1 328 ? -31.176 -19.655 34.245 1.00 89.00 328 HIS A O 1
ATOM 2524 N N . PHE A 1 329 ? -29.558 -21.203 34.538 1.00 87.12 329 PHE A N 1
ATOM 2525 C CA . PHE A 1 329 ? -28.714 -20.475 35.499 1.00 87.12 329 PHE A CA 1
ATOM 2526 C C . PHE A 1 329 ? -27.243 -20.570 35.102 1.00 87.12 329 PHE A C 1
ATOM 2528 O O . PHE A 1 329 ? -26.856 -21.471 34.354 1.00 87.12 329 PHE A O 1
ATOM 2535 N N . PHE A 1 330 ? -26.413 -19.668 35.618 1.00 88.38 330 PHE A N 1
ATOM 2536 C CA . PHE A 1 330 ? -24.971 -19.772 35.456 1.00 88.38 330 PHE A CA 1
ATOM 2537 C C . PHE A 1 330 ? -24.404 -20.935 36.277 1.00 88.38 330 PHE A C 1
ATOM 2539 O O . PHE A 1 330 ? -24.801 -21.166 37.413 1.00 88.38 330 PHE A O 1
ATOM 2546 N N . GLU A 1 331 ? -23.436 -21.640 35.697 1.00 83.50 331 GLU A N 1
ATOM 2547 C CA . GLU A 1 331 ? -22.763 -22.794 36.307 1.00 83.50 331 GLU A CA 1
ATOM 2548 C C . GLU A 1 331 ? -21.910 -22.430 37.536 1.00 83.50 331 GLU A C 1
ATOM 2550 O O . GLU A 1 331 ? -21.706 -23.267 38.408 1.00 83.50 331 GLU A O 1
ATOM 2555 N N . LYS A 1 332 ? -21.458 -21.172 37.641 1.00 80.38 332 LYS A N 1
ATOM 2556 C CA . LYS A 1 332 ? -20.854 -20.627 38.865 1.00 80.38 332 LYS A CA 1
ATOM 2557 C C . LYS A 1 332 ? -21.968 -20.061 39.752 1.00 80.38 332 LYS A C 1
ATOM 2559 O O . LYS A 1 332 ? -22.620 -19.085 39.367 1.00 80.38 332 LYS A O 1
ATOM 2564 N N . SER A 1 333 ? -22.154 -20.657 40.927 1.00 71.94 333 SER A N 1
ATOM 2565 C CA . SER A 1 333 ? -23.198 -20.322 41.910 1.00 71.94 333 SER A CA 1
ATOM 2566 C C . SER A 1 333 ? -23.274 -18.824 42.237 1.00 71.94 333 SER A C 1
ATOM 2568 O O . SER A 1 333 ? -24.371 -18.265 42.219 1.00 71.94 333 SER A O 1
ATOM 2570 N N . ASP A 1 334 ? -22.125 -18.156 42.408 1.00 76.56 334 ASP A N 1
ATOM 2571 C CA . ASP A 1 334 ? -21.972 -16.705 42.647 1.00 76.56 334 ASP A CA 1
ATOM 2572 C C . ASP A 1 334 ? -22.805 -15.794 41.722 1.00 76.56 334 ASP A C 1
ATOM 2574 O O . ASP A 1 334 ? -23.095 -14.641 42.056 1.00 76.56 334 ASP A O 1
ATOM 2578 N N . TYR A 1 335 ? -23.130 -16.263 40.512 1.00 80.25 335 TYR A N 1
ATOM 2579 C CA . TYR A 1 335 ? -23.829 -15.471 39.500 1.00 80.25 335 TYR A CA 1
ATOM 2580 C C . TYR A 1 335 ? -25.336 -15.755 39.430 1.00 80.25 335 TYR A C 1
ATOM 2582 O O . TYR A 1 335 ? -26.057 -14.972 38.805 1.00 80.25 335 TYR A O 1
ATOM 2590 N N . GLY A 1 336 ? -25.828 -16.858 40.009 1.00 79.19 336 GLY A N 1
ATOM 2591 C CA . GLY A 1 336 ? -27.231 -17.287 39.934 1.00 79.19 336 GLY A CA 1
ATOM 2592 C C . GLY A 1 336 ? -27.827 -17.163 38.521 1.00 79.19 336 GLY A C 1
ATOM 2593 O O . GLY A 1 336 ? -27.389 -17.822 37.581 1.00 79.19 336 GLY A O 1
ATOM 2594 N N . ASN A 1 337 ? -28.804 -16.262 38.344 1.00 80.69 337 ASN A N 1
ATOM 2595 C CA . ASN A 1 337 ? -29.302 -15.839 37.023 1.00 80.69 337 ASN A CA 1
ATOM 2596 C C . ASN A 1 337 ? -29.102 -14.327 36.769 1.00 80.69 337 ASN A C 1
ATOM 2598 O O . ASN A 1 337 ? -30.046 -13.580 36.461 1.00 80.69 337 ASN A O 1
ATOM 2602 N N . GLY A 1 338 ? -27.872 -13.852 36.969 1.00 85.38 338 GLY A N 1
ATOM 2603 C CA . GLY A 1 338 ? -27.463 -12.470 36.731 1.00 85.38 338 GLY A CA 1
ATOM 2604 C C . GLY A 1 338 ? -25.971 -12.230 36.968 1.00 85.38 338 GLY A C 1
ATOM 2605 O O . GLY A 1 338 ? -25.566 -11.902 38.079 1.00 85.38 338 GLY A O 1
ATOM 2606 N N . GLN A 1 339 ? -25.170 -12.292 35.903 1.00 90.88 339 GLN A N 1
ATOM 2607 C CA . GLN A 1 339 ? -23.778 -11.849 35.941 1.00 90.88 339 GLN A CA 1
ATOM 2608 C C . GLN A 1 339 ? -23.703 -10.359 35.582 1.00 90.88 339 GLN A C 1
ATOM 2610 O O . GLN A 1 339 ? -24.189 -9.937 34.529 1.00 90.88 339 GLN A O 1
ATOM 2615 N N . VAL A 1 340 ? -23.089 -9.544 36.436 1.00 93.25 340 VAL A N 1
ATOM 2616 C CA . VAL A 1 340 ? -22.809 -8.130 36.161 1.00 93.25 340 VAL A CA 1
ATOM 2617 C C . VAL A 1 340 ? -21.372 -8.012 35.678 1.00 93.25 340 VAL A C 1
ATOM 2619 O O . VAL A 1 340 ? -20.446 -8.314 36.419 1.00 93.25 340 VAL A O 1
ATOM 2622 N N . LEU A 1 341 ? -21.175 -7.550 34.443 1.00 93.44 341 LEU A N 1
ATOM 2623 C CA . LEU A 1 341 ? -19.846 -7.316 33.885 1.00 93.44 341 LEU A CA 1
ATOM 2624 C C . LEU A 1 341 ? -19.554 -5.817 33.838 1.00 93.44 341 LEU A C 1
ATOM 2626 O O . LEU A 1 341 ? -20.300 -5.041 33.236 1.00 93.44 341 LEU A O 1
ATOM 2630 N N . THR A 1 342 ? -18.446 -5.415 34.453 1.00 92.94 342 THR A N 1
ATOM 2631 C CA . THR A 1 342 ? -17.943 -4.040 34.477 1.00 92.94 342 THR A CA 1
ATOM 2632 C C . THR A 1 342 ? -16.679 -3.952 33.628 1.00 92.94 342 THR A C 1
ATOM 2634 O O . THR A 1 342 ? -15.708 -4.675 33.850 1.00 92.94 342 THR A O 1
ATOM 2637 N N . CYS A 1 343 ? -16.671 -3.064 32.637 1.00 88.88 343 CYS A N 1
ATOM 2638 C CA . CYS A 1 343 ? -15.494 -2.820 31.818 1.00 88.88 343 CYS A CA 1
ATOM 2639 C C . CYS A 1 343 ? -14.508 -1.903 32.550 1.00 88.88 343 CYS A C 1
ATOM 2641 O O . CYS A 1 343 ? -14.860 -0.801 32.977 1.00 88.88 343 CYS A O 1
ATOM 2643 N N . THR A 1 344 ? -13.252 -2.330 32.644 1.00 85.38 344 THR A N 1
ATOM 2644 C CA . THR A 1 344 ? -12.125 -1.551 33.172 1.00 85.38 344 THR A CA 1
ATOM 2645 C C . THR A 1 344 ? -11.126 -1.242 32.053 1.00 85.38 344 THR A C 1
ATOM 2647 O O . THR A 1 344 ? -11.191 -1.834 30.978 1.00 85.38 344 THR A O 1
ATOM 2650 N N . GLN A 1 345 ? -10.145 -0.367 32.300 1.00 77.69 345 GLN A N 1
ATOM 2651 C CA . GLN A 1 345 ? -9.024 -0.165 31.364 1.00 77.69 345 GLN A CA 1
ATOM 2652 C C . GLN A 1 345 ? -8.266 -1.477 31.073 1.00 77.69 345 GLN A C 1
ATOM 2654 O O . GLN A 1 345 ? -7.761 -1.681 29.968 1.00 77.69 345 GLN A O 1
ATOM 2659 N N . ASN A 1 346 ? -8.225 -2.397 32.042 1.00 76.44 346 ASN A N 1
ATOM 2660 C CA . ASN A 1 346 ? -7.497 -3.660 31.931 1.00 76.44 346 ASN A CA 1
ATOM 2661 C C . ASN A 1 346 ? -8.303 -4.756 31.215 1.00 76.44 346 ASN A C 1
ATOM 2663 O O . ASN A 1 346 ? -7.702 -5.593 30.547 1.00 76.44 346 ASN A O 1
ATOM 2667 N N . GLY A 1 347 ? -9.633 -4.691 31.244 1.00 81.06 347 GLY A N 1
ATOM 2668 C CA . GLY A 1 347 ? -10.539 -5.646 30.604 1.00 81.06 347 GLY A CA 1
ATOM 2669 C C . GLY A 1 347 ? -11.867 -5.754 31.352 1.00 81.06 347 GLY A C 1
ATOM 2670 O O . GLY A 1 347 ? -12.158 -4.947 32.240 1.00 81.06 347 GLY A O 1
ATOM 2671 N N . TRP A 1 348 ? -12.676 -6.753 31.006 1.00 89.06 348 TRP A N 1
ATOM 2672 C CA . TRP A 1 348 ? -13.900 -7.061 31.744 1.00 89.06 348 TRP A CA 1
ATOM 2673 C C . TRP A 1 348 ? -13.586 -7.648 33.123 1.00 89.06 348 TRP A C 1
ATOM 2675 O O . TRP A 1 348 ? -12.680 -8.471 33.263 1.00 89.06 348 TRP A O 1
ATOM 2685 N N . ARG A 1 349 ? -14.371 -7.249 34.123 1.00 92.00 349 ARG A N 1
ATOM 2686 C CA . ARG A 1 349 ? -14.460 -7.903 35.432 1.00 92.00 349 ARG A CA 1
ATOM 2687 C C . ARG A 1 349 ? -15.913 -8.189 35.785 1.00 92.00 349 ARG A C 1
ATOM 2689 O O . ARG A 1 349 ? -16.799 -7.520 35.254 1.00 92.00 349 ARG A O 1
ATOM 2696 N N . ASP A 1 350 ? -16.153 -9.180 36.629 1.00 91.88 350 ASP A N 1
ATOM 2697 C CA . ASP A 1 350 ? -17.493 -9.554 37.095 1.00 91.88 350 ASP A CA 1
ATOM 2698 C C . ASP A 1 350 ? -17.957 -8.736 38.325 1.00 91.88 350 ASP A C 1
ATOM 2700 O O . ASP A 1 350 ? -17.340 -7.728 38.687 1.00 91.88 350 ASP A O 1
ATOM 2704 N N . GLN A 1 351 ? -19.055 -9.158 38.969 1.00 90.56 351 GLN A N 1
ATOM 2705 C CA . GLN A 1 351 ? -19.538 -8.575 40.229 1.00 90.56 351 GLN A CA 1
ATOM 2706 C C . GLN A 1 351 ? -18.572 -8.743 41.411 1.00 90.56 351 GLN A C 1
ATOM 2708 O O . GLN A 1 351 ? -18.556 -7.892 42.298 1.00 90.56 351 GLN A O 1
ATOM 2713 N N . ASN A 1 352 ? -17.752 -9.795 41.400 1.00 89.31 352 ASN A N 1
ATOM 2714 C CA . ASN A 1 352 ? -16.797 -10.132 42.454 1.00 89.31 352 ASN A CA 1
ATOM 2715 C C . ASN A 1 352 ? -15.420 -9.485 42.193 1.00 89.31 352 ASN A C 1
ATOM 2717 O O . ASN A 1 352 ? -14.466 -9.716 42.933 1.00 89.31 352 ASN A O 1
ATOM 2721 N N . ASN A 1 353 ? -15.324 -8.638 41.157 1.00 88.44 353 ASN A N 1
ATOM 2722 C CA . ASN A 1 353 ? -14.106 -8.000 40.664 1.00 88.44 353 ASN A CA 1
ATOM 2723 C C . ASN A 1 353 ? -13.057 -9.000 40.119 1.00 88.44 353 ASN A C 1
ATOM 2725 O O . ASN A 1 353 ? -11.891 -8.636 39.951 1.00 88.44 353 ASN A O 1
ATOM 2729 N N . GLU A 1 354 ? -13.442 -10.228 39.773 1.00 90.12 354 GLU A N 1
ATOM 2730 C CA . GLU A 1 354 ? -12.581 -11.220 39.119 1.00 90.12 354 GLU A CA 1
ATOM 2731 C C . GLU A 1 354 ? -12.410 -10.916 37.614 1.00 90.12 354 GLU A C 1
ATOM 2733 O O . GLU A 1 354 ? -13.324 -10.373 36.986 1.00 90.12 354 GLU A O 1
ATOM 2738 N N . PRO A 1 355 ? -11.257 -11.229 36.985 1.00 88.56 355 PRO A N 1
ATOM 2739 C CA . PRO A 1 355 ? -11.059 -11.037 35.544 1.00 88.56 355 PRO A CA 1
ATOM 2740 C C . PRO A 1 355 ? -11.969 -11.943 34.698 1.00 88.56 355 PRO A C 1
ATOM 2742 O O . PRO A 1 355 ? -11.898 -13.166 34.786 1.00 88.56 355 PRO A O 1
ATOM 2745 N N . TYR A 1 356 ? -12.780 -11.357 33.813 1.00 87.94 356 TYR A N 1
ATOM 2746 C CA . TYR A 1 356 ? -13.695 -12.113 32.952 1.00 87.94 356 TYR A CA 1
ATOM 2747 C C . TYR A 1 356 ? -13.065 -12.442 31.589 1.00 87.94 356 TYR A C 1
ATOM 2749 O O . TYR A 1 356 ? -12.772 -11.548 30.787 1.00 87.94 356 TYR A O 1
ATOM 2757 N N . ASN A 1 357 ? -12.905 -13.735 31.293 1.00 85.81 357 ASN A N 1
ATOM 2758 C CA . ASN A 1 357 ? -12.372 -14.204 30.015 1.00 85.81 357 ASN A CA 1
ATOM 2759 C C . ASN A 1 357 ? -13.461 -14.260 28.927 1.00 85.81 357 ASN A C 1
ATOM 2761 O O . ASN A 1 357 ? -14.234 -15.210 28.845 1.00 85.81 357 ASN A O 1
ATOM 2765 N N . VAL A 1 358 ? -13.458 -13.291 28.007 1.00 83.56 358 VAL A N 1
ATOM 2766 C CA . VAL A 1 358 ? -14.372 -13.260 26.845 1.00 83.56 358 VAL A CA 1
ATOM 2767 C C . VAL A 1 358 ? -14.235 -14.447 25.882 1.00 83.56 358 VAL A C 1
ATOM 2769 O O . VAL A 1 358 ? -15.108 -14.635 25.042 1.00 83.56 358 VAL A O 1
ATOM 2772 N N . ASN A 1 359 ? -13.174 -15.254 25.976 1.00 81.19 359 ASN A N 1
ATOM 2773 C CA . ASN A 1 359 ? -13.014 -16.480 25.185 1.00 81.19 359 ASN A CA 1
ATOM 2774 C C . ASN A 1 359 ? -13.570 -17.729 25.892 1.00 81.19 359 ASN A C 1
ATOM 2776 O O . ASN A 1 359 ? -13.724 -18.767 25.255 1.00 81.19 359 ASN A O 1
ATOM 2780 N N . GLN A 1 360 ? -13.871 -17.631 27.189 1.00 85.62 360 GLN A N 1
ATOM 2781 C CA . GLN A 1 360 ? -14.411 -18.699 28.033 1.00 85.62 360 GLN A CA 1
ATOM 2782 C C . GLN A 1 360 ? -15.578 -18.123 28.860 1.00 85.62 360 GLN A C 1
ATOM 2784 O O . GLN A 1 360 ? -15.439 -17.904 30.063 1.00 85.62 360 GLN A O 1
ATOM 2789 N N . PRO A 1 361 ? -16.721 -17.809 28.216 1.00 86.44 361 PRO A N 1
ATOM 2790 C CA . PRO A 1 361 ? -17.875 -17.227 28.894 1.00 86.44 361 PRO A CA 1
ATOM 2791 C C . PRO A 1 361 ? -18.444 -18.183 29.948 1.00 86.44 361 PRO A C 1
ATOM 2793 O O . PRO A 1 361 ? -18.492 -19.397 29.734 1.00 86.44 361 PRO A O 1
ATOM 2796 N N . ALA A 1 362 ? -18.969 -17.619 31.039 1.00 87.44 362 ALA A N 1
ATOM 2797 C CA . ALA A 1 362 ? -19.755 -18.365 32.017 1.00 87.44 362 ALA A CA 1
ATOM 2798 C C . ALA A 1 362 ? -20.918 -19.104 31.325 1.00 87.44 362 ALA A C 1
ATOM 2800 O O . ALA A 1 362 ? -21.637 -18.525 30.505 1.00 87.44 362 ALA A O 1
ATOM 2801 N N . LYS A 1 363 ? -21.075 -20.395 31.633 1.00 90.75 363 LYS A N 1
ATOM 2802 C CA . LYS A 1 363 ? -22.040 -21.279 30.973 1.00 90.75 363 LYS A CA 1
ATOM 2803 C C . LYS A 1 363 ? -23.400 -21.261 31.649 1.00 90.75 363 LYS A C 1
ATOM 2805 O O . LYS A 1 363 ? -23.478 -21.190 32.869 1.00 90.75 363 LYS A O 1
ATOM 2810 N N . CYS A 1 364 ? -24.452 -21.338 30.835 1.00 90.31 364 CYS A N 1
ATOM 2811 C CA . CYS A 1 364 ? -25.837 -21.416 31.284 1.00 90.31 364 CYS A CA 1
ATOM 2812 C C . CYS A 1 364 ? -26.324 -22.873 31.228 1.00 90.31 364 CYS A C 1
ATOM 2814 O O . CYS A 1 364 ? -26.552 -23.403 30.136 1.00 90.31 364 CYS A O 1
ATOM 2816 N N . ARG A 1 365 ? -26.498 -23.513 32.389 1.00 88.62 365 ARG A N 1
ATOM 2817 C CA . ARG A 1 365 ? -27.078 -24.862 32.524 1.00 88.62 365 ARG A CA 1
ATOM 2818 C C . ARG A 1 365 ? -28.586 -24.790 32.767 1.00 88.62 365 ARG A C 1
ATOM 2820 O O . ARG A 1 365 ? -29.081 -23.771 33.235 1.00 88.62 365 ARG A O 1
ATOM 2827 N N . TRP A 1 366 ? -29.300 -25.863 32.430 1.00 86.25 366 TRP A N 1
ATOM 2828 C CA . TRP A 1 366 ? -30.735 -26.024 32.707 1.00 86.25 366 TRP A CA 1
ATOM 2829 C C . TRP A 1 366 ? -31.003 -26.202 34.209 1.00 86.25 366 TRP A C 1
ATOM 2831 O O . TRP A 1 366 ? -30.177 -26.790 34.905 1.00 86.25 366 TRP A O 1
ATOM 2841 N N . GLY A 1 367 ? -32.174 -25.776 34.687 1.00 77.81 367 GLY A N 1
ATOM 2842 C CA . GLY A 1 367 ? -32.634 -26.088 36.041 1.00 77.81 367 GLY A CA 1
ATOM 2843 C C . GLY A 1 367 ? -33.913 -25.364 36.471 1.00 77.81 367 GLY A C 1
ATOM 2844 O O . GLY A 1 367 ? -34.432 -24.490 35.773 1.00 77.81 367 GLY A O 1
ATOM 2845 N N . CYS A 1 368 ? -34.404 -25.724 37.659 1.00 73.31 368 CYS A N 1
ATOM 2846 C CA . CYS A 1 368 ? -35.538 -25.078 38.325 1.00 73.31 368 CYS A CA 1
ATOM 2847 C C . CYS A 1 368 ? -35.059 -24.114 39.416 1.00 73.31 368 CYS A C 1
ATOM 2849 O O . CYS A 1 368 ? -33.996 -24.312 40.001 1.00 73.31 368 CYS A O 1
ATOM 2851 N N . ARG A 1 369 ? -35.834 -23.055 39.686 1.00 71.56 369 ARG A N 1
ATOM 2852 C CA . ARG A 1 369 ? -35.580 -22.209 40.857 1.00 71.56 369 ARG A CA 1
ATOM 2853 C C . ARG A 1 369 ? -35.938 -23.009 42.106 1.00 71.56 369 ARG A C 1
ATOM 2855 O O . ARG A 1 369 ? -36.943 -23.714 42.093 1.00 71.56 369 ARG A O 1
ATOM 2862 N N . GLU A 1 370 ? -35.163 -22.836 43.166 1.00 72.00 370 GLU A N 1
ATOM 2863 C CA . GLU A 1 370 ? -35.543 -23.263 44.510 1.00 72.00 370 GLU A CA 1
ATOM 2864 C C . GLU A 1 370 ? -36.942 -22.727 44.872 1.00 72.00 370 GLU A C 1
ATOM 2866 O O . GLU A 1 370 ? -37.267 -21.552 44.616 1.00 72.00 370 GLU A O 1
ATOM 2871 N N . LEU A 1 371 ? -37.771 -23.624 45.410 1.00 75.81 371 LEU A N 1
ATOM 2872 C CA . LEU A 1 371 ? -39.081 -23.316 45.969 1.00 75.81 371 LEU A CA 1
ATOM 2873 C C . LEU A 1 371 ? -38.889 -22.941 47.435 1.00 75.81 371 LEU A C 1
ATOM 2875 O O . LEU A 1 371 ? -38.186 -23.630 48.165 1.00 75.81 371 LEU A O 1
ATOM 2879 N N . ARG A 1 372 ? -39.496 -21.837 47.862 1.00 74.69 372 ARG A N 1
ATOM 2880 C CA . ARG A 1 372 ? -39.345 -21.334 49.227 1.00 74.69 372 ARG A CA 1
ATOM 2881 C C . ARG A 1 372 ? -40.168 -22.142 50.221 1.00 74.69 372 ARG A C 1
ATOM 2883 O O . ARG A 1 372 ? -41.397 -22.139 50.131 1.00 74.69 372 ARG A O 1
ATOM 2890 N N . ASP A 1 373 ? -39.510 -22.716 51.222 1.00 74.69 373 ASP A N 1
ATOM 2891 C CA . ASP A 1 373 ? -40.174 -23.459 52.300 1.00 74.69 373 ASP A CA 1
ATOM 2892 C C . ASP A 1 373 ? -41.209 -22.615 53.059 1.00 74.69 373 ASP A C 1
ATOM 2894 O O . ASP A 1 373 ? -42.305 -23.082 53.362 1.00 74.69 373 ASP A O 1
ATOM 2898 N N . ASP A 1 374 ? -40.916 -21.331 53.282 1.00 75.81 374 ASP A N 1
ATOM 2899 C CA . ASP A 1 374 ? -41.780 -20.414 54.033 1.00 75.81 374 ASP A CA 1
ATOM 2900 C C . ASP A 1 374 ? -43.006 -19.892 53.257 1.00 75.81 374 ASP A C 1
ATOM 2902 O O . ASP A 1 374 ? -43.807 -19.140 53.814 1.00 75.81 374 ASP A O 1
ATOM 2906 N N . TYR A 1 375 ? -43.176 -20.267 51.982 1.00 79.88 375 TYR A N 1
ATOM 2907 C CA . TYR A 1 375 ? -44.280 -19.768 51.153 1.00 79.88 375 TYR A CA 1
ATOM 2908 C C . TYR A 1 375 ? -44.778 -20.761 50.095 1.00 79.88 375 TYR A C 1
ATOM 2910 O O . TYR A 1 375 ? -45.972 -21.052 50.037 1.00 79.88 375 TYR A O 1
ATOM 2918 N N . GLU A 1 376 ? -43.890 -21.303 49.265 1.00 79.12 376 GLU A N 1
ATOM 2919 C CA . GLU A 1 376 ? -44.242 -22.109 48.087 1.00 79.12 376 GLU A CA 1
ATOM 2920 C C . GLU A 1 376 ? -44.376 -23.598 48.422 1.00 79.12 376 GLU A C 1
ATOM 2922 O O . GLU A 1 376 ? -45.271 -24.251 47.892 1.00 79.12 376 GLU A O 1
ATOM 2927 N N . MET A 1 377 ? -43.574 -24.107 49.365 1.00 80.75 377 MET A N 1
ATOM 2928 C CA . MET A 1 377 ? -43.775 -25.435 49.968 1.00 80.75 377 MET A CA 1
ATOM 2929 C C . MET A 1 377 ? -44.636 -25.381 51.243 1.00 80.75 377 MET A C 1
ATOM 2931 O O . MET A 1 377 ? -44.788 -26.386 51.922 1.00 80.75 377 MET A O 1
ATOM 2935 N N . SER A 1 378 ? -45.269 -24.245 51.565 1.00 80.56 378 SER A N 1
ATOM 2936 C CA . SER A 1 378 ? -46.040 -24.055 52.814 1.00 80.56 378 SER A CA 1
ATOM 2937 C C . SER A 1 378 ? -47.170 -25.072 53.059 1.00 80.56 378 SER A C 1
ATOM 2939 O O . SER A 1 378 ? -47.643 -25.208 54.185 1.00 80.56 378 SER A O 1
ATOM 2941 N N . ASN A 1 379 ? -47.613 -25.778 52.013 1.00 83.38 379 ASN A N 1
ATOM 2942 C CA . ASN A 1 379 ? -48.623 -26.840 52.058 1.00 83.38 379 ASN A CA 1
ATOM 2943 C C . ASN A 1 379 ? -48.141 -28.137 51.366 1.00 83.38 379 ASN A C 1
ATOM 2945 O O . ASN A 1 379 ? -48.960 -28.942 50.924 1.00 83.38 379 ASN A O 1
ATOM 2949 N N . ALA A 1 380 ? -46.827 -28.328 51.216 1.00 78.56 380 ALA A N 1
ATOM 2950 C CA . ALA A 1 380 ? -46.222 -29.455 50.507 1.00 78.56 380 ALA A CA 1
ATOM 2951 C C . ALA A 1 380 ? -44.934 -29.936 51.198 1.00 78.56 380 ALA A C 1
ATOM 2953 O O . ALA A 1 380 ? -44.334 -29.233 52.002 1.00 78.56 380 ALA A O 1
ATOM 2954 N N . THR A 1 381 ? -44.481 -31.138 50.858 1.00 76.00 381 THR A N 1
ATOM 2955 C CA . THR A 1 381 ? -43.149 -31.639 51.225 1.00 76.00 381 THR A CA 1
ATOM 2956 C C . THR A 1 381 ? -42.565 -32.414 50.048 1.00 76.00 381 THR A C 1
ATOM 2958 O O . THR A 1 381 ? -43.303 -32.816 49.145 1.00 76.00 381 THR A O 1
ATOM 2961 N N . TYR A 1 382 ? -41.248 -32.603 50.027 1.00 73.31 382 TYR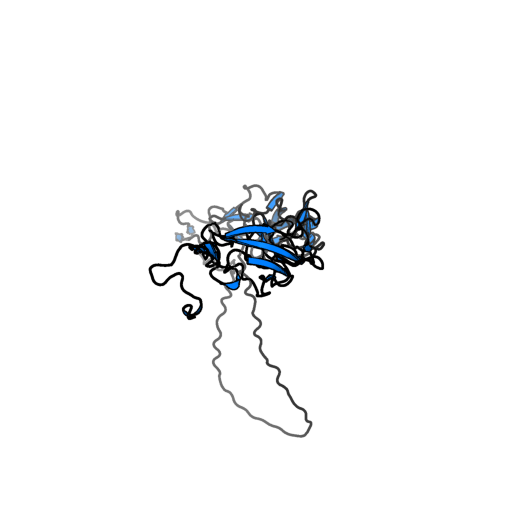 A N 1
ATOM 2962 C CA . TYR A 1 382 ? -40.585 -33.402 49.001 1.00 73.31 382 TYR A CA 1
ATOM 2963 C C . TYR A 1 382 ? -40.707 -34.899 49.339 1.00 73.31 382 TYR A C 1
ATOM 2965 O O . TYR A 1 382 ? -40.202 -35.345 50.366 1.00 73.31 382 TYR A O 1
ATOM 2973 N N . GLU A 1 383 ? -41.336 -35.693 48.466 1.00 64.50 383 GLU A N 1
ATOM 2974 C CA . GLU A 1 383 ? -41.175 -37.155 48.478 1.00 64.50 383 GLU A CA 1
ATOM 2975 C C . GLU A 1 383 ? -39.913 -37.529 47.685 1.00 64.50 383 GLU A C 1
ATOM 2977 O O . GLU A 1 383 ? -39.916 -37.534 46.453 1.00 64.50 383 GLU A O 1
ATOM 2982 N N . GLY A 1 384 ? -38.820 -37.811 48.398 1.00 69.25 384 GLY A N 1
ATOM 2983 C CA . GLY A 1 384 ? -37.509 -38.158 47.837 1.00 69.25 384 GLY A CA 1
ATOM 2984 C C . GLY A 1 384 ? -36.376 -37.336 48.456 1.00 69.25 384 GLY A C 1
ATOM 2985 O O . GLY A 1 384 ? -36.581 -36.652 49.455 1.00 69.25 384 GLY A O 1
ATOM 2986 N N . ASP A 1 385 ? -35.194 -37.359 47.836 1.00 61.88 385 ASP A N 1
ATOM 2987 C CA . ASP A 1 385 ? -33.971 -36.700 48.340 1.00 61.88 385 ASP A CA 1
ATOM 2988 C C . ASP A 1 385 ? -34.013 -35.151 48.321 1.00 61.88 385 ASP A C 1
ATOM 2990 O O . ASP A 1 385 ? -33.041 -34.493 48.690 1.00 61.88 385 ASP A O 1
ATOM 2994 N N . GLY A 1 386 ? -35.133 -34.558 47.886 1.00 59.09 386 GLY A N 1
ATOM 2995 C CA . GLY A 1 386 ? -35.317 -33.112 47.748 1.00 59.09 386 GLY A CA 1
ATOM 2996 C C . GLY A 1 386 ? -34.465 -32.478 46.634 1.00 59.09 386 GLY A C 1
ATOM 2997 O O . GLY A 1 386 ? -33.865 -33.174 45.810 1.00 59.09 386 GLY A O 1
ATOM 2998 N N . PRO A 1 387 ? -34.410 -31.136 46.562 1.00 61.84 387 PRO A N 1
ATOM 2999 C CA . PRO A 1 387 ? -33.303 -30.461 45.897 1.00 61.84 387 PRO A CA 1
ATOM 3000 C C . PRO A 1 387 ? -32.010 -30.726 46.695 1.00 61.84 387 PRO A C 1
ATOM 3002 O O . PRO A 1 387 ? -32.047 -30.687 47.927 1.00 61.84 387 PRO A O 1
ATOM 3005 N N . PRO A 1 388 ? -30.857 -30.967 46.043 1.00 57.25 388 PRO A N 1
ATOM 3006 C CA . PRO A 1 388 ? -29.613 -31.232 46.758 1.00 57.25 388 PRO A CA 1
ATOM 3007 C C . PRO A 1 388 ? -29.211 -30.011 47.591 1.00 57.25 388 PRO A C 1
ATOM 3009 O O . PRO A 1 388 ? -28.885 -28.953 47.049 1.00 57.25 388 PRO A O 1
ATOM 3012 N N . THR A 1 389 ? -29.223 -30.165 48.915 1.00 49.00 389 THR A N 1
ATOM 3013 C CA . THR A 1 389 ? -28.738 -29.142 49.845 1.00 49.00 389 THR A CA 1
ATOM 3014 C C . THR A 1 389 ? -27.242 -28.894 49.628 1.00 49.00 389 THR A C 1
ATOM 3016 O O . THR A 1 389 ? -26.494 -29.786 49.217 1.00 49.00 389 THR A O 1
ATOM 3019 N N . ASN A 1 390 ? -26.781 -27.672 49.917 1.00 44.78 390 ASN A N 1
ATOM 3020 C CA . ASN A 1 390 ? -25.405 -27.238 49.624 1.00 44.78 390 ASN A CA 1
ATOM 3021 C C . ASN A 1 390 ? -24.302 -28.063 50.323 1.00 44.78 390 ASN A C 1
ATOM 3023 O O . ASN A 1 390 ? -23.137 -27.937 49.960 1.00 44.78 390 ASN A O 1
ATOM 3027 N N . GLU A 1 391 ? -24.645 -28.924 51.284 1.00 35.34 391 GLU A N 1
ATOM 3028 C CA . GLU A 1 391 ? -23.712 -29.848 51.943 1.00 35.34 391 GLU A CA 1
ATOM 3029 C C . GLU A 1 391 ? -23.250 -30.997 51.023 1.00 35.34 391 GLU A C 1
ATOM 3031 O O . GLU A 1 391 ? -22.174 -31.550 51.235 1.00 35.34 391 GLU A O 1
ATOM 3036 N N . ASN A 1 392 ? -24.012 -31.322 49.967 1.00 32.03 392 ASN A N 1
ATOM 3037 C CA . ASN A 1 392 ? -23.694 -32.400 49.018 1.00 32.03 392 ASN A CA 1
ATOM 3038 C C . ASN A 1 392 ? -23.022 -31.928 47.710 1.00 32.03 392 ASN A C 1
ATOM 3040 O O . ASN A 1 392 ? -22.744 -32.745 46.832 1.00 32.03 392 ASN A O 1
ATOM 3044 N N . LEU A 1 393 ? -22.714 -30.633 47.564 1.00 33.16 393 LEU A N 1
ATOM 3045 C CA . LEU A 1 393 ? -21.926 -30.106 46.438 1.00 33.16 393 LEU A CA 1
ATOM 3046 C C . LEU A 1 393 ? -20.418 -30.180 46.732 1.00 33.16 393 LEU A C 1
ATOM 3048 O O . LEU A 1 393 ? -19.741 -29.170 46.929 1.00 33.16 393 LEU A O 1
ATOM 3052 N N . ILE A 1 394 ? -19.888 -31.405 46.758 1.00 27.09 394 ILE A N 1
ATOM 3053 C CA . ILE A 1 394 ? -18.449 -31.659 46.904 1.00 27.09 394 ILE A CA 1
ATOM 3054 C C . ILE A 1 394 ? -17.738 -31.442 45.556 1.00 27.09 394 ILE A C 1
ATOM 3056 O O . ILE A 1 394 ? -17.842 -32.284 44.669 1.00 27.09 394 ILE A O 1
ATOM 3060 N N . VAL A 1 395 ? -17.031 -30.303 45.479 1.00 34.84 395 VAL A N 1
ATOM 3061 C CA . VAL A 1 395 ? -15.861 -29.932 44.636 1.00 34.84 395 VAL A CA 1
ATOM 3062 C C . VAL A 1 395 ? -15.686 -30.669 43.298 1.00 34.84 395 VAL A C 1
ATOM 3064 O O . VAL A 1 395 ? -15.081 -31.764 43.298 1.00 34.84 395 VAL A O 1
#

Sequence (395 aa):
MCEPLEKRITLIRLSLATFSNRASRLRSNSSGPEHAASTSDQPALPSGRPTSFLAYPEASFVYYFENGDYTNGQILTCRHGKWRNQHDVEEKPAKCMPGCEALTADEMINATYVMGPPKKTVAYKNGNKLYWPAGSVVRTKCKPGFAFDYPPWRPIGNDDYKCVGGSIGWQRKIGSLVPMGGVDGRPGLCTALCNALDPLSDFAPGTRAVTEPGKDDTVVIRGKNYVYNRFLYVFECEPGLNFAKSGPHYEAGQQQLVCRGGSQGYYDVQTQQFNARPVECAKPGCASILRRLDKNATVTKAAKKCRSLNSNSIPAGCQLTVKCSPFHFFEKSDYGNGQVLTCTQNGWRDQNNEPYNVNQPAKCRWGCRELRDDYEMSNATYEGDGPPTNENLIV

Secondary structure (DSSP, 8-state):
----TTSS-----------------------------------------------PPP---BEEESSTT--TT---EEETTEEE-TT-PBPP-PPEEEEEEPPPTTTTTTEEEEEPPSPGGGPEEETTEEEEETT-EEEEEEPTTEE-SSGGGTTT--EEEEEEEBTTEEEEPTT-SS----SS--TT--EEEEEPPPTTTTSPTTEEESS---TTTEEEETTEEEEETT-EEEEEEPTT-B--TTSTTTTTSEEEEEE--GGG-EEETTT--BS--PPP-B-SEE---TTSS-TTEEEEEE-TT-S-TT-SSEETT-EEEEEEPTTEEESSGGGTT-EEEEE-SS-EE-TT-PBP-TTSPPPEEE-PPPPPTTTTSTT---SSS-S--GGG---